Protein AF-A0A3M2BAL0-F1 (afdb_monomer)

Mean predicted aligned error: 15.0 Å

Secondary structure (DSSP, 8-state):
-PPPP-TTB-EEEEEETTS-EEEEEEEBTTTB-BTTSEE--EE--S------------SS--EEETTEEPPPPBPTTS-B----PPPSSS--TT--EEEE--PPPS----HHHHHHHHHHHHHHHHHHHHHHHHHHTTS-TTTHHHHHHHHHHHHHHHHHHHHHHHHHHHHHSS--S---------S-----EEGGGEEEEEEEETTEEEEEETTS-EEEEE-SSSSSGGG---EEEE-TTS-EEEE-GGGEEEEEE-PPPTT---SSPBPEEEEEETTS-EEEEEEEBTTTB-BTTSEEEEEETTEEEEEEGGGEEEEEE-STTEEEEEETTS-EEEEESSTTSSTT---EEEEETTTEEEEE-TTTEEEEEE---SS---GGG-----B-EEEEEETTS-EEEEEEEBTTTB-BTTSEEEEEETTEEEEEEGGGEEEEEE-SS-EEEEETTS-EEEEBSSTTTSTT---EEEE-TTS-EEEE-TTTEEEEEE--

Foldseek 3Di:
DPFDFCFFFWWWWFAFPVRDIFTFTKQWLLQDTGLLDWQWFAFDDDPDLDWDWAFDPDPDKFFDWPNDTDDWDDDPPRGTGDGDDDDPDDPSPDGDRPDTDDDDDPDDDDPVVLVVVLVVLVVVLVVLVVVLVVVVVPDDDPVNVVSVVVSVVSVVVNVVSVVVVVVVVVVPVPDDDDGDDPPPDDDDDGWIFRNLQFQKWFDDDQFKIWTQGLLRDITITGDPDLRGGQSTPWMWGQHQVGDIDTDGNNGGGMIGIDADPSPRGDNWDFWWWWFAWPVGDIATAGKRWLSNDTTQQQWQWFDDPNDIDTHRNVQWFKWFQPPQFWIWTAGPVRDTDIGGDDLRGHQVRNFMWGSGVLWRIKTAHPNGTGMIGTDDDPDDSDSVVHNSWDFWWFWFAWPVGDIATATKDWLVHRGTQRTFQWFDDPRMTGTTRNVQWFKWFADAFFIWTAGPVGDIDTGGDDCRTHQVRQAMWHQDPVRDIDGDGSVTTGMIGIDD

Solvent-accessible surface area (backbone atoms only — not comparable to full-atom values): 26926 Å² total; per-residue (Å²): 130,80,77,38,69,48,80,32,50,27,22,31,38,39,32,29,71,85,72,49,76,50,56,25,39,39,28,39,54,69,58,35,44,32,23,55,30,68,45,44,23,26,66,56,70,74,89,69,82,79,75,63,80,54,87,57,94,59,100,78,74,71,49,39,50,88,91,39,80,61,89,80,59,76,47,86,90,71,46,40,65,54,84,72,81,82,68,97,69,94,68,79,86,73,86,54,82,78,56,78,80,81,88,87,76,97,82,84,88,76,69,67,65,57,52,53,52,54,53,52,52,51,56,49,52,56,53,49,51,54,52,46,56,56,46,57,78,73,50,72,78,76,66,47,60,65,48,49,58,48,47,54,55,52,49,55,53,47,50,56,49,45,53,53,48,50,54,49,47,64,54,53,76,56,71,82,92,87,78,87,80,81,79,88,66,75,78,78,79,71,43,39,39,38,46,29,27,42,32,31,41,33,56,74,57,73,36,31,33,39,34,32,25,59,57,68,51,75,48,45,33,34,39,81,48,45,63,30,22,77,55,24,75,25,41,34,37,40,26,80,90,70,50,74,45,79,35,47,48,89,43,47,35,35,38,40,46,46,81,69,58,95,84,47,53,43,94,60,36,71,35,30,32,42,36,35,35,70,91,69,52,76,50,55,26,42,36,26,42,55,68,52,45,35,36,27,73,38,66,44,48,27,30,45,98,91,39,82,44,81,40,40,44,64,48,44,31,31,42,32,59,57,64,68,53,14,20,38,40,29,30,70,88,69,53,73,44,65,27,21,90,28,44,76,26,22,64,70,27,78,16,38,32,34,26,18,86,74,44,28,38,36,39,34,30,48,85,35,46,33,35,38,39,49,50,80,74,90,82,78,48,52,58,81,80,40,58,31,48,48,74,30,36,36,40,40,33,31,72,85,73,50,75,47,56,30,40,36,20,42,59,70,74,46,40,37,22,52,33,61,46,41,28,30,46,85,71,28,41,37,37,31,24,44,60,29,40,34,32,39,41,50,56,85,67,16,23,43,39,29,31,69,87,67,54,72,46,64,28,21,92,26,49,71,31,24,79,69,24,68,15,38,36,33,36,26,94,89,66,52,75,47,76,43,41,45,94,44,40,29,36,39,38,44,64,130

Radius of gyration: 26.1 Å; Cα contacts (8 Å, |Δi|>4): 1044; chains: 1; bounding box: 73×65×75 Å

Structure (mmCIF, N/CA/C/O backbone):
data_AF-A0A3M2BAL0-F1
#
_entry.id   AF-A0A3M2BAL0-F1
#
loop_
_atom_site.group_PDB
_atom_site.id
_atom_site.type_symbol
_atom_site.label_atom_id
_atom_site.label_alt_id
_atom_site.label_comp_id
_atom_site.label_asym_id
_atom_site.label_entity_id
_atom_site.label_seq_id
_atom_site.pdbx_PDB_ins_code
_atom_site.Cartn_x
_atom_site.Cartn_y
_atom_site.Cartn_z
_atom_site.occupancy
_atom_site.B_iso_or_equiv
_atom_site.auth_seq_id
_atom_site.auth_comp_id
_atom_site.auth_asym_id
_atom_site.auth_atom_id
_atom_site.pdbx_PDB_model_num
ATOM 1 N N . ALA A 1 1 ? 17.990 -16.359 -18.675 1.00 43.38 1 ALA A N 1
ATOM 2 C CA . ALA A 1 1 ? 17.945 -16.496 -17.206 1.00 43.38 1 ALA A CA 1
ATOM 3 C C . ALA A 1 1 ? 17.028 -17.671 -16.858 1.00 43.38 1 ALA A C 1
ATOM 5 O O . ALA A 1 1 ? 16.226 -18.022 -17.722 1.00 43.38 1 ALA A O 1
ATOM 6 N N . PRO A 1 2 ? 17.158 -18.324 -15.687 1.00 48.47 2 PRO A N 1
ATOM 7 C CA . PRO A 1 2 ? 16.102 -19.213 -15.194 1.00 48.47 2 PRO A CA 1
ATOM 8 C C . PRO A 1 2 ? 14.767 -18.452 -15.117 1.00 48.47 2 PRO A C 1
ATOM 10 O O . PRO A 1 2 ? 14.775 -17.230 -14.973 1.00 48.47 2 PRO A O 1
ATOM 13 N N . ALA A 1 3 ? 13.642 -19.159 -15.257 1.00 55.25 3 ALA A N 1
ATOM 14 C CA . ALA A 1 3 ? 12.324 -18.548 -15.091 1.00 55.25 3 ALA A CA 1
ATOM 15 C C . ALA A 1 3 ? 12.191 -17.983 -13.663 1.00 55.25 3 ALA A C 1
ATOM 17 O O . ALA A 1 3 ? 12.690 -18.624 -12.728 1.00 55.25 3 ALA A O 1
ATOM 18 N N . PRO A 1 4 ? 11.563 -16.809 -13.488 1.00 60.44 4 PRO A N 1
ATOM 19 C CA . PRO A 1 4 ? 11.407 -16.211 -12.171 1.00 60.44 4 PRO A CA 1
ATOM 20 C C . PRO A 1 4 ? 10.578 -17.117 -11.255 1.00 60.44 4 PRO A C 1
ATOM 22 O O . PRO A 1 4 ? 9.774 -17.930 -11.720 1.00 60.44 4 PRO A O 1
ATOM 25 N N . A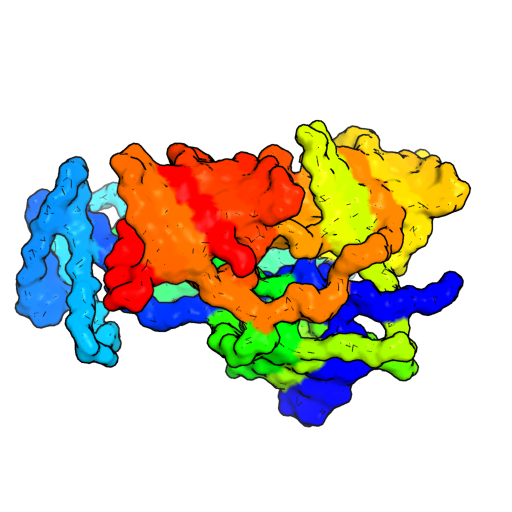RG A 1 5 ? 10.821 -17.025 -9.945 1.00 64.56 5 ARG A N 1
ATOM 26 C CA . ARG A 1 5 ? 10.009 -17.731 -8.948 1.00 64.56 5 ARG A CA 1
ATOM 27 C C . ARG A 1 5 ? 8.628 -17.086 -8.844 1.00 64.56 5 ARG A C 1
ATOM 29 O O . ARG A 1 5 ? 8.450 -15.934 -9.230 1.00 64.56 5 ARG A O 1
ATOM 36 N N . ALA A 1 6 ? 7.659 -17.858 -8.359 1.00 63.56 6 ALA A N 1
ATOM 37 C CA . ALA A 1 6 ? 6.303 -17.375 -8.110 1.00 63.56 6 ALA A CA 1
ATOM 38 C C . ALA A 1 6 ? 6.213 -16.467 -6.871 1.00 63.56 6 ALA A C 1
ATOM 40 O O . ALA A 1 6 ? 5.186 -15.822 -6.679 1.00 63.56 6 ALA A O 1
ATOM 41 N N . ASP A 1 7 ? 7.273 -16.431 -6.060 1.00 69.56 7 ASP A N 1
ATOM 42 C CA . ASP A 1 7 ? 7.364 -15.730 -4.784 1.00 69.56 7 ASP A CA 1
ATOM 43 C C . ASP A 1 7 ? 6.839 -14.293 -4.926 1.00 69.56 7 ASP A C 1
ATOM 45 O O . ASP A 1 7 ? 7.318 -13.497 -5.739 1.00 69.56 7 ASP A O 1
ATOM 49 N N . GLY A 1 8 ? 5.777 -14.002 -4.178 1.00 78.31 8 GLY A N 1
ATOM 50 C CA . GLY A 1 8 ? 5.138 -12.694 -4.156 1.00 78.31 8 GLY A CA 1
ATOM 51 C C . GLY A 1 8 ? 4.295 -12.291 -5.361 1.00 78.31 8 GLY A C 1
ATOM 52 O O . GLY A 1 8 ? 3.769 -11.183 -5.329 1.00 78.31 8 GLY A O 1
ATOM 53 N N . ARG A 1 9 ? 4.109 -13.128 -6.390 1.00 89.56 9 ARG A N 1
ATOM 54 C CA . ARG A 1 9 ? 3.162 -12.850 -7.486 1.00 89.56 9 ARG A CA 1
ATOM 55 C C . ARG A 1 9 ? 1.732 -13.215 -7.098 1.00 89.56 9 ARG A C 1
ATOM 57 O O . ARG A 1 9 ? 1.482 -14.286 -6.547 1.00 89.56 9 ARG A O 1
ATOM 64 N N . LEU A 1 10 ? 0.790 -12.360 -7.484 1.00 92.50 10 LEU A N 1
ATOM 65 C CA . LEU A 1 10 ? -0.638 -12.626 -7.376 1.00 92.50 10 LEU A CA 1
ATOM 66 C C . LEU A 1 10 ? -1.023 -13.795 -8.296 1.00 92.50 10 LEU A C 1
ATOM 68 O O . LEU A 1 10 ? -0.637 -13.826 -9.467 1.00 92.50 10 LEU A O 1
ATOM 72 N N . TYR A 1 11 ? -1.779 -14.758 -7.773 1.00 94.56 11 TYR A N 1
ATOM 73 C CA . TYR A 1 11 ? -2.245 -15.928 -8.516 1.00 94.56 11 TYR A CA 1
ATOM 74 C C . TYR A 1 11 ? -3.701 -16.218 -8.165 1.00 94.56 11 TYR A C 1
ATOM 76 O O . TYR A 1 11 ? -4.158 -15.983 -7.042 1.00 94.56 11 TYR A O 1
ATOM 84 N N . GLY A 1 12 ? -4.461 -16.699 -9.138 1.00 96.25 12 GLY A N 1
ATOM 85 C CA . GLY A 1 12 ? -5.870 -16.945 -8.914 1.00 96.25 12 GLY A CA 1
ATOM 86 C C . GLY A 1 12 ? -6.591 -17.559 -10.090 1.00 96.25 12 GLY A C 1
ATOM 87 O O . GLY A 1 12 ? -6.047 -17.761 -11.178 1.00 96.25 12 GLY A O 1
ATOM 88 N N . ARG A 1 13 ? -7.865 -17.830 -9.837 1.00 97.81 13 ARG A N 1
ATOM 89 C CA . ARG A 1 13 ? -8.826 -18.318 -10.810 1.00 97.81 13 ARG A CA 1
ATOM 90 C C . ARG A 1 13 ? -9.890 -17.260 -11.044 1.00 97.81 13 ARG A C 1
ATOM 92 O O . ARG A 1 13 ? -10.579 -16.844 -10.119 1.00 97.81 13 ARG A O 1
ATOM 99 N N . VAL A 1 14 ? -10.054 -16.865 -12.295 1.00 98.06 14 VAL A N 1
ATOM 100 C CA . VAL A 1 14 ? -11.044 -15.891 -12.745 1.00 98.06 14 VAL A CA 1
ATOM 101 C C . VAL A 1 14 ? -12.169 -16.623 -13.458 1.00 98.06 14 VAL A C 1
ATOM 103 O O . VAL A 1 14 ? -11.919 -17.404 -14.375 1.00 98.06 14 VAL A O 1
ATOM 106 N N . THR A 1 15 ? -13.405 -16.368 -13.045 1.00 97.69 15 THR A N 1
ATOM 107 C CA . THR A 1 15 ? -14.623 -16.822 -13.720 1.00 97.69 15 THR A CA 1
ATOM 108 C C . THR A 1 15 ? -15.316 -15.621 -14.346 1.00 97.69 15 THR A C 1
ATOM 110 O O . THR A 1 15 ? -15.503 -14.600 -13.684 1.00 97.69 15 THR A O 1
ATOM 113 N N . THR A 1 16 ? -15.683 -15.735 -15.622 1.00 96.25 16 THR A N 1
ATOM 114 C CA . THR A 1 16 ? -16.383 -14.673 -16.352 1.00 96.25 16 THR A CA 1
ATOM 115 C C . THR A 1 16 ? -17.897 -14.807 -16.243 1.00 96.25 16 THR A C 1
ATOM 117 O O . THR A 1 16 ? -18.407 -15.908 -16.024 1.00 96.25 16 THR A O 1
ATOM 120 N N . LEU A 1 17 ? -18.641 -13.735 -16.533 1.00 91.38 17 LEU A N 1
ATOM 121 C CA . LEU A 1 17 ? -20.113 -13.765 -16.619 1.00 91.38 17 LEU A CA 1
ATOM 122 C C . LEU A 1 17 ? -20.644 -14.790 -17.638 1.00 91.38 17 LEU A C 1
ATOM 124 O O . LEU A 1 17 ? -21.799 -15.213 -17.579 1.00 91.38 17 LEU A O 1
ATOM 128 N N . ARG A 1 18 ? -19.806 -15.210 -18.595 1.00 92.88 18 ARG A N 1
ATOM 129 C CA . ARG A 1 18 ? -20.129 -16.244 -19.593 1.00 92.88 18 ARG A CA 1
ATOM 130 C C . ARG A 1 18 ? -19.797 -17.664 -19.122 1.00 92.88 18 ARG A C 1
ATOM 132 O O . ARG A 1 18 ? -19.947 -18.603 -19.903 1.00 92.88 18 ARG A O 1
ATOM 139 N N . GLY A 1 19 ? -19.339 -17.828 -17.881 1.00 93.31 19 GLY A N 1
ATOM 140 C CA . GLY A 1 19 ? -18.954 -19.108 -17.288 1.00 93.31 19 GLY A CA 1
ATOM 141 C C . GLY A 1 19 ? -17.626 -19.665 -17.806 1.00 93.31 19 GLY A C 1
ATOM 142 O O . GLY A 1 19 ? -17.388 -20.866 -17.686 1.00 93.31 19 GLY A O 1
ATOM 143 N N . GLN A 1 20 ? -16.777 -18.834 -18.420 1.00 96.25 20 GLN A N 1
ATOM 144 C CA . GLN A 1 20 ? -15.414 -19.236 -18.780 1.00 96.25 20 GLN A CA 1
ATOM 145 C C . GLN A 1 20 ? -14.511 -19.093 -17.559 1.00 96.25 20 GLN A C 1
ATOM 147 O O . GLN A 1 20 ? -14.708 -18.188 -16.753 1.00 96.25 20 GLN A O 1
ATOM 152 N N . THR A 1 21 ? -13.507 -19.959 -17.446 1.00 96.88 21 THR A N 1
ATOM 153 C CA . THR A 1 21 ? -12.573 -19.950 -16.321 1.00 96.88 21 THR A CA 1
ATOM 154 C C . THR A 1 21 ? -11.141 -19.872 -16.824 1.00 96.88 21 THR A C 1
ATOM 156 O O . THR A 1 21 ? -10.759 -20.627 -17.720 1.00 96.88 21 THR A O 1
ATOM 159 N N . TYR A 1 22 ? -10.357 -18.989 -16.215 1.00 96.38 22 TYR A N 1
ATOM 160 C CA . TYR A 1 22 ? -8.928 -18.820 -16.462 1.00 96.38 22 TYR A CA 1
ATOM 161 C C . TYR A 1 22 ? -8.189 -18.919 -15.130 1.00 96.38 22 TYR A C 1
ATOM 163 O O . TYR A 1 22 ? -8.611 -18.309 -14.155 1.00 96.38 22 TYR A O 1
ATOM 171 N N . GLU A 1 23 ? -7.104 -19.682 -15.072 1.00 96.56 23 GLU A N 1
ATOM 172 C CA . GLU A 1 23 ? -6.297 -19.850 -13.860 1.00 96.56 23 GLU A CA 1
ATOM 173 C C . GLU A 1 23 ? -4.840 -19.530 -14.178 1.00 96.56 23 GLU A C 1
ATOM 175 O O . GLU A 1 23 ? -4.305 -19.996 -15.187 1.00 96.56 23 GLU A O 1
ATOM 180 N N . GLY A 1 24 ? -4.211 -18.696 -13.356 1.00 96.06 24 GLY A N 1
ATOM 181 C CA . GLY A 1 24 ? -2.874 -18.210 -13.652 1.00 96.06 24 GLY A CA 1
ATOM 182 C C . GLY A 1 24 ? -2.414 -17.069 -12.759 1.00 96.06 24 GLY A C 1
ATOM 183 O O . GLY A 1 24 ? -3.089 -16.676 -11.806 1.00 96.06 24 GLY A O 1
ATOM 184 N N . PHE A 1 25 ? -1.249 -16.522 -13.101 1.00 95.12 25 PHE A N 1
ATOM 185 C CA . PHE A 1 25 ? -0.756 -15.309 -12.463 1.00 95.12 25 PHE A CA 1
ATOM 186 C C . PHE A 1 25 ? -1.602 -14.119 -12.891 1.00 95.12 25 PHE A C 1
ATOM 188 O O . PHE A 1 25 ? -1.951 -13.986 -14.064 1.00 95.12 25 PHE A O 1
ATOM 195 N N . LEU A 1 26 ? -1.912 -13.253 -11.937 1.00 94.88 26 LEU A N 1
ATOM 196 C CA . LEU A 1 26 ? -2.773 -12.101 -12.141 1.00 94.88 26 LEU A CA 1
ATOM 197 C C . LEU A 1 26 ? -1.937 -10.819 -12.212 1.00 94.88 26 LEU A C 1
ATOM 199 O O . LEU A 1 26 ? -0.911 -10.689 -11.539 1.00 94.88 26 LEU A O 1
ATOM 203 N N . ARG A 1 27 ? -2.400 -9.880 -13.034 1.00 92.75 27 ARG A N 1
ATOM 204 C CA . ARG A 1 27 ? -2.002 -8.470 -13.030 1.00 92.75 27 ARG A CA 1
ATOM 205 C C . ARG A 1 27 ? -3.293 -7.655 -13.024 1.00 92.75 27 ARG A C 1
ATOM 207 O O . ARG A 1 27 ? -4.015 -7.656 -14.024 1.00 92.75 27 ARG A O 1
ATOM 214 N N . TRP A 1 28 ? -3.608 -7.070 -11.880 1.00 92.19 28 TRP A N 1
ATOM 215 C CA . TRP A 1 28 ? -4.766 -6.211 -11.666 1.00 92.19 28 TRP A CA 1
ATOM 216 C C . TRP A 1 28 ? -4.431 -4.778 -12.073 1.00 92.19 28 TRP A C 1
ATOM 218 O O . TRP A 1 28 ? -3.251 -4.437 -12.097 1.00 92.19 28 TRP A O 1
ATOM 228 N N . ASP A 1 29 ? -5.442 -4.044 -12.549 1.00 85.56 29 ASP A N 1
ATOM 229 C CA . ASP A 1 29 ? -5.402 -2.686 -13.124 1.00 85.56 29 ASP A CA 1
ATOM 230 C C . ASP A 1 29 ? -4.149 -2.334 -13.951 1.00 85.56 29 ASP A C 1
ATOM 232 O O . ASP A 1 29 ? -3.802 -1.181 -14.135 1.00 85.56 29 ASP A O 1
ATOM 236 N N . ARG A 1 30 ? -3.453 -3.325 -14.513 1.00 78.94 30 ARG A N 1
ATOM 237 C CA . ARG A 1 30 ? -2.072 -3.220 -15.018 1.00 78.94 30 ARG A CA 1
ATOM 238 C C . ARG A 1 30 ? -0.997 -2.879 -13.972 1.00 78.94 30 ARG A C 1
ATOM 240 O O . ARG A 1 30 ? 0.163 -3.068 -14.320 1.00 78.94 30 ARG A O 1
ATOM 247 N N . ASN A 1 31 ? -1.275 -2.442 -12.751 1.00 81.94 31 ASN A N 1
ATOM 248 C CA . ASN A 1 31 ? -0.217 -1.923 -11.869 1.00 81.94 31 ASN A CA 1
ATOM 249 C C . ASN A 1 31 ? -0.103 -2.677 -10.536 1.00 81.94 31 ASN A C 1
ATOM 251 O O . ASN A 1 31 ? 0.844 -2.451 -9.786 1.00 81.94 31 ASN A O 1
ATOM 255 N N . GLU A 1 32 ? -0.948 -3.683 -10.298 1.00 88.81 32 GLU A N 1
ATOM 256 C CA . GLU A 1 32 ? -0.850 -4.546 -9.124 1.00 88.81 32 GLU A CA 1
ATOM 257 C C . GLU A 1 32 ? -0.618 -5.994 -9.557 1.00 88.81 32 GLU A C 1
ATOM 259 O O . GLU A 1 32 ? -1.323 -6.574 -10.384 1.00 88.81 32 GLU A O 1
ATOM 264 N N . GLY A 1 33 ? 0.419 -6.612 -9.006 1.00 90.00 33 GLY A N 1
ATOM 265 C CA . GLY A 1 33 ? 0.835 -7.963 -9.380 1.00 90.00 33 GLY A CA 1
ATOM 266 C C . GLY A 1 33 ? 1.353 -8.786 -8.212 1.00 90.00 33 GLY A C 1
ATOM 267 O O . GLY A 1 33 ? 1.880 -9.877 -8.440 1.00 90.00 33 GLY A O 1
ATOM 268 N N . SER A 1 34 ? 1.233 -8.271 -6.986 1.00 90.06 34 SER A N 1
ATOM 269 C CA . SER A 1 34 ? 1.685 -8.901 -5.752 1.00 90.06 34 SER A CA 1
ATOM 270 C C . SER A 1 34 ? 0.585 -9.016 -4.700 1.00 90.06 34 SER A C 1
ATOM 272 O O . SER A 1 34 ? -0.357 -8.234 -4.668 1.00 90.06 34 SER A O 1
ATOM 274 N N . TRP A 1 35 ? 0.745 -9.971 -3.782 1.00 91.94 35 TRP A N 1
ATOM 275 C CA . TRP A 1 35 ? -0.083 -10.099 -2.579 1.00 91.94 35 TRP A CA 1
ATOM 276 C C . TRP A 1 35 ? -0.020 -8.871 -1.664 1.00 91.94 35 TRP A C 1
ATOM 278 O O . TRP A 1 35 ? -0.977 -8.602 -0.944 1.00 91.94 35 TRP A O 1
ATOM 288 N N . ALA A 1 36 ? 1.091 -8.135 -1.676 1.00 89.88 36 ALA A N 1
ATOM 289 C CA . ALA A 1 36 ? 1.255 -6.941 -0.851 1.00 89.88 36 ALA A CA 1
ATOM 290 C C . ALA A 1 36 ? 0.684 -5.669 -1.494 1.00 89.88 36 ALA A C 1
ATOM 292 O O . ALA A 1 36 ? 0.605 -4.648 -0.811 1.00 89.88 36 ALA A O 1
ATOM 293 N N . ASP A 1 37 ? 0.317 -5.725 -2.777 1.00 89.94 37 ASP A N 1
ATOM 294 C CA . ASP A 1 37 ? -0.259 -4.580 -3.475 1.00 89.94 37 ASP A CA 1
ATOM 295 C C . ASP A 1 37 ? -1.671 -4.298 -2.948 1.00 89.94 37 ASP A C 1
ATOM 297 O O . ASP A 1 37 ? -2.381 -5.199 -2.479 1.00 89.94 37 ASP A O 1
ATOM 301 N N . LEU A 1 38 ? -2.042 -3.022 -2.981 1.00 89.56 38 LEU A N 1
ATOM 302 C CA . LEU A 1 38 ? -3.310 -2.516 -2.480 1.00 89.56 38 LEU A CA 1
ATOM 303 C C . LEU A 1 38 ? -4.379 -2.651 -3.566 1.00 89.56 38 LEU A C 1
ATOM 305 O O . LEU A 1 38 ? -4.128 -2.313 -4.711 1.00 89.56 38 LEU A O 1
ATOM 309 N N . LEU A 1 39 ? -5.554 -3.150 -3.195 1.00 90.06 39 LEU A N 1
ATOM 310 C CA . LEU A 1 39 ? -6.779 -3.006 -3.967 1.00 90.06 39 LEU A CA 1
ATOM 311 C C . LEU A 1 39 ? -7.461 -1.713 -3.507 1.00 90.06 39 LEU A C 1
ATOM 313 O O . LEU A 1 39 ? -8.022 -1.667 -2.405 1.00 90.06 39 LEU A O 1
ATOM 317 N N . ASP A 1 40 ? -7.420 -0.684 -4.345 1.00 82.69 40 ASP A N 1
ATOM 318 C CA . ASP A 1 40 ? -7.952 0.644 -4.062 1.00 82.69 40 ASP A CA 1
ATOM 319 C C . ASP A 1 40 ? -9.467 0.701 -4.208 1.00 82.69 40 ASP A C 1
ATOM 321 O O . ASP A 1 40 ? -10.052 0.728 -5.296 1.00 82.69 40 ASP A O 1
ATOM 325 N N . ALA A 1 41 ? -10.144 0.790 -3.073 1.00 79.12 41 ALA A N 1
ATOM 326 C CA . ALA A 1 41 ? -11.588 0.846 -3.055 1.00 79.12 41 ALA A CA 1
ATOM 327 C C . ALA A 1 41 ? -12.104 1.628 -1.847 1.00 79.12 41 ALA A C 1
ATOM 329 O O . ALA A 1 41 ? -11.381 2.347 -1.158 1.00 79.12 41 ALA A O 1
ATOM 330 N N . THR A 1 42 ? -13.414 1.593 -1.637 1.00 80.38 42 THR A N 1
ATOM 331 C CA . THR A 1 42 ? -14.012 2.118 -0.416 1.00 80.38 42 THR A CA 1
ATOM 332 C C . THR A 1 42 ? -14.902 1.064 0.199 1.00 80.38 42 THR A C 1
ATOM 334 O O . THR A 1 42 ? -15.857 0.617 -0.440 1.00 80.38 42 THR A O 1
ATOM 337 N N . LYS A 1 43 ? -14.624 0.690 1.448 1.00 81.31 43 LYS A N 1
ATOM 338 C CA . LYS A 1 43 ? -15.499 -0.179 2.232 1.00 81.31 43 LYS A CA 1
ATOM 339 C C . LYS A 1 43 ? -16.894 0.440 2.283 1.00 81.31 43 LYS A C 1
ATOM 341 O O . LYS A 1 43 ? -17.085 1.574 2.729 1.00 81.31 43 LYS A O 1
ATOM 346 N N . ALA A 1 44 ? -17.892 -0.296 1.809 1.00 76.00 44 ALA A N 1
ATOM 347 C CA . ALA A 1 44 ? -19.279 0.090 1.977 1.00 76.00 44 ALA A CA 1
ATOM 348 C C . ALA A 1 44 ? -19.573 0.069 3.479 1.00 76.00 44 ALA A C 1
ATOM 350 O O . ALA A 1 44 ? -19.548 -0.988 4.108 1.00 76.00 44 ALA A O 1
ATOM 351 N N . GLY A 1 45 ? -19.810 1.240 4.073 1.00 59.12 45 GLY A N 1
ATOM 352 C CA . GLY A 1 45 ? -20.133 1.309 5.494 1.00 59.12 45 GLY A CA 1
ATOM 353 C C . GLY A 1 45 ? -21.345 0.433 5.825 1.00 59.12 45 GLY A C 1
ATOM 354 O O . GLY A 1 45 ? -22.301 0.363 5.044 1.00 59.12 45 GLY A O 1
ATOM 355 N N . GLU A 1 46 ? -21.350 -0.187 7.010 1.00 37.25 46 GLU A N 1
ATOM 356 C CA . GLU A 1 46 ? -22.605 -0.624 7.626 1.00 37.25 46 GLU A CA 1
ATOM 357 C C . GLU A 1 46 ? -23.575 0.556 7.568 1.00 37.25 46 GLU A C 1
ATOM 359 O O . GLU A 1 46 ? -23.160 1.684 7.835 1.00 37.25 46 GLU A O 1
ATOM 364 N N . ARG A 1 47 ? -24.834 0.339 7.157 1.00 30.89 47 ARG A N 1
ATOM 365 C CA . ARG A 1 47 ? -25.837 1.408 7.000 1.00 30.89 47 ARG A CA 1
ATOM 366 C C . ARG A 1 47 ? -25.825 2.331 8.223 1.00 30.89 47 ARG A C 1
ATOM 368 O O . ARG A 1 47 ? -26.440 2.030 9.243 1.00 30.89 47 ARG A O 1
ATOM 375 N N . ARG A 1 48 ? -25.125 3.460 8.098 1.00 34.22 48 ARG A N 1
ATOM 376 C CA . ARG A 1 48 ? -24.952 4.436 9.169 1.00 34.22 48 ARG A CA 1
ATOM 377 C C . ARG A 1 48 ? -26.317 5.066 9.443 1.00 34.22 48 ARG A C 1
ATOM 379 O O . ARG A 1 48 ? -27.027 5.452 8.511 1.00 34.22 48 ARG A O 1
ATOM 386 N N . ALA A 1 49 ? -26.693 5.189 10.715 1.00 28.36 49 ALA A N 1
ATOM 387 C CA . ALA A 1 49 ? -27.762 6.099 11.102 1.00 28.36 49 ALA A CA 1
ATOM 388 C C . ALA A 1 49 ? -27.345 7.507 10.649 1.00 28.36 49 ALA A C 1
ATOM 390 O O . ALA A 1 49 ? -26.325 8.026 11.095 1.00 28.36 49 ALA A O 1
ATOM 391 N N . ALA A 1 50 ? -28.085 8.093 9.709 1.00 28.00 50 ALA A N 1
ATOM 392 C CA . ALA A 1 50 ? -27.773 9.409 9.174 1.00 28.00 50 ALA A CA 1
ATOM 393 C C . ALA A 1 50 ? -27.904 10.465 10.283 1.00 28.00 50 ALA A C 1
ATOM 395 O O . ALA A 1 50 ? -29.015 10.818 10.680 1.00 28.00 50 ALA A O 1
ATOM 396 N N . SER A 1 51 ? -26.782 10.981 10.780 1.00 31.08 51 SER A N 1
ATOM 397 C CA . SER A 1 51 ? -26.768 12.229 11.535 1.00 31.08 51 SER A CA 1
ATOM 398 C C . SER A 1 51 ? -26.711 13.389 10.539 1.00 31.08 51 SER A C 1
ATOM 400 O O . SER A 1 51 ? -25.904 13.408 9.611 1.00 31.08 51 SER A O 1
ATOM 402 N N . VAL A 1 52 ? -27.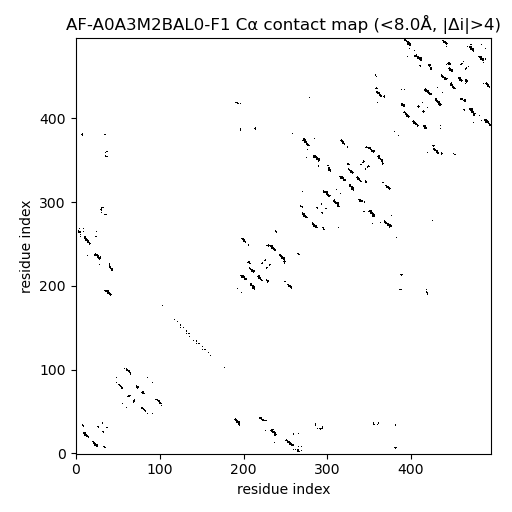627 14.348 10.687 1.00 31.92 52 VAL A N 1
ATOM 403 C CA . VAL A 1 52 ? -27.674 15.558 9.859 1.00 31.92 52 VAL A CA 1
ATOM 404 C C . VAL A 1 52 ? -27.332 16.743 10.748 1.00 31.92 52 VAL A C 1
ATOM 406 O O . VAL A 1 52 ? -28.157 17.183 11.546 1.00 31.92 52 VAL A O 1
ATOM 409 N N . SER A 1 53 ? -26.123 17.273 10.599 1.00 32.53 53 SER A N 1
ATOM 410 C CA . SER A 1 53 ? -25.692 18.501 11.266 1.00 32.53 53 SER A CA 1
ATOM 411 C C . SER A 1 53 ? -26.116 19.702 10.419 1.00 32.53 53 SER A C 1
ATOM 413 O O . SER A 1 53 ? -25.604 19.901 9.319 1.00 32.53 53 SER A O 1
ATOM 415 N N . VAL A 1 54 ? -27.067 20.506 10.902 1.00 35.22 54 VAL A N 1
ATOM 416 C CA . VAL A 1 54 ? -27.509 21.731 10.214 1.00 35.22 54 VAL A CA 1
ATOM 417 C C . VAL A 1 54 ? -26.964 22.950 10.946 1.00 35.22 54 VAL A C 1
ATOM 419 O O . VAL A 1 54 ? -27.310 23.181 12.101 1.00 35.22 54 VAL A O 1
ATOM 422 N N . ARG A 1 55 ? -26.164 23.772 10.258 1.00 34.84 55 ARG A N 1
ATOM 423 C CA . ARG A 1 55 ? -25.754 25.088 10.760 1.00 34.84 55 ARG A CA 1
ATOM 424 C C . ARG A 1 55 ? -26.902 26.076 10.569 1.00 34.84 55 ARG A C 1
ATOM 426 O O . ARG A 1 55 ? -27.269 26.386 9.438 1.00 34.84 55 ARG A O 1
ATOM 433 N N . ILE A 1 56 ? -27.460 26.586 11.665 1.00 36.59 56 ILE A N 1
ATOM 434 C CA . ILE A 1 56 ? -28.552 27.563 11.624 1.00 36.59 56 ILE A CA 1
ATOM 435 C C . ILE A 1 56 ? -28.038 28.925 12.092 1.00 36.59 56 ILE A C 1
ATOM 437 O O . ILE A 1 56 ? -27.775 29.121 13.273 1.00 36.59 56 ILE A O 1
ATOM 441 N N . VAL A 1 57 ? -27.931 29.883 11.169 1.00 33.47 57 VAL A N 1
ATOM 442 C CA . VAL A 1 57 ? -27.626 31.288 11.484 1.00 33.47 57 VAL A CA 1
ATOM 443 C C . VAL A 1 57 ? -28.944 32.066 11.500 1.00 33.47 57 VAL A C 1
ATOM 445 O O . VAL A 1 57 ? -29.316 32.717 10.530 1.00 33.47 57 VAL A O 1
ATOM 448 N N . SER A 1 58 ? -29.710 31.926 12.581 1.00 38.53 58 SER A N 1
ATOM 449 C CA . SER A 1 58 ? -30.920 32.715 12.839 1.00 38.53 58 SER A CA 1
ATOM 450 C C . SER A 1 58 ? -31.097 32.880 14.349 1.00 38.53 58 SER A C 1
ATOM 452 O O . SER A 1 58 ? -30.861 31.913 15.077 1.00 38.53 58 SER A O 1
ATOM 454 N N . PRO A 1 59 ? -31.502 34.065 14.840 1.00 35.47 59 PRO A N 1
ATOM 455 C CA . PRO A 1 59 ? -31.657 34.298 16.273 1.00 35.47 59 PRO A CA 1
ATOM 456 C C . PRO A 1 59 ? -32.747 33.424 16.922 1.00 35.47 59 PRO A C 1
ATOM 458 O O . PRO A 1 59 ? -32.588 33.076 18.087 1.00 35.47 59 PRO A O 1
ATOM 461 N N . ASP A 1 60 ? -33.772 32.992 16.171 1.00 39.31 60 ASP A N 1
ATOM 462 C CA . ASP A 1 60 ? -34.870 32.146 16.674 1.00 39.31 60 ASP A CA 1
ATOM 463 C C . ASP A 1 60 ? -35.376 31.146 15.612 1.00 39.31 60 ASP A C 1
ATOM 465 O O . ASP A 1 60 ? -36.323 31.439 14.876 1.00 39.31 60 ASP A O 1
ATOM 469 N N . PRO A 1 61 ? -34.766 29.953 15.479 1.00 42.50 61 PRO A N 1
ATOM 470 C CA . PRO A 1 61 ? -35.276 28.941 14.565 1.00 42.50 61 PRO A CA 1
ATOM 471 C C . PRO A 1 61 ? -36.360 28.067 15.211 1.00 42.50 61 PRO A C 1
ATOM 473 O O . PRO A 1 61 ? -36.138 27.435 16.243 1.00 42.50 61 PRO A O 1
ATOM 476 N N . GLU A 1 62 ? -37.518 27.957 14.557 1.00 38.91 62 GLU A N 1
ATOM 477 C CA . GLU A 1 62 ? -38.465 26.860 14.793 1.00 38.91 62 GLU A CA 1
ATOM 478 C C . GLU A 1 62 ? -38.059 25.664 13.915 1.00 38.91 62 GLU A C 1
ATOM 480 O O . GLU A 1 62 ? -38.089 25.759 12.686 1.00 38.91 62 GLU A O 1
ATOM 485 N N . VAL A 1 63 ? -37.699 24.530 14.530 1.00 45.84 63 VAL A N 1
ATOM 486 C CA . VAL A 1 63 ? -37.379 23.280 13.815 1.00 45.84 63 VAL A CA 1
ATOM 487 C C . VAL A 1 63 ? -38.400 22.203 14.170 1.00 45.84 63 VAL A C 1
ATOM 489 O O . VAL A 1 63 ? -38.604 21.877 15.345 1.00 45.84 63 VAL A O 1
ATOM 492 N N . ARG A 1 64 ? -39.060 21.650 13.144 1.00 40.22 64 ARG A N 1
ATOM 493 C CA . ARG A 1 64 ? -40.067 20.590 13.285 1.00 40.22 64 ARG A CA 1
ATOM 494 C C . ARG A 1 64 ? -39.618 19.318 12.582 1.00 40.22 64 ARG A C 1
ATOM 496 O O . ARG A 1 64 ? -39.213 19.348 11.423 1.00 40.22 64 ARG A O 1
ATOM 503 N N . VAL A 1 65 ? -39.747 18.193 13.278 1.00 44.47 65 VAL A N 1
ATOM 504 C CA . VAL A 1 65 ? -39.486 16.855 12.731 1.00 44.47 65 VAL A CA 1
ATOM 505 C C . VAL A 1 65 ? -40.723 15.997 12.981 1.00 44.47 65 VAL A C 1
ATOM 507 O O . VAL A 1 65 ? -41.150 15.849 14.128 1.00 44.47 65 VAL A O 1
ATOM 510 N N . ARG A 1 66 ?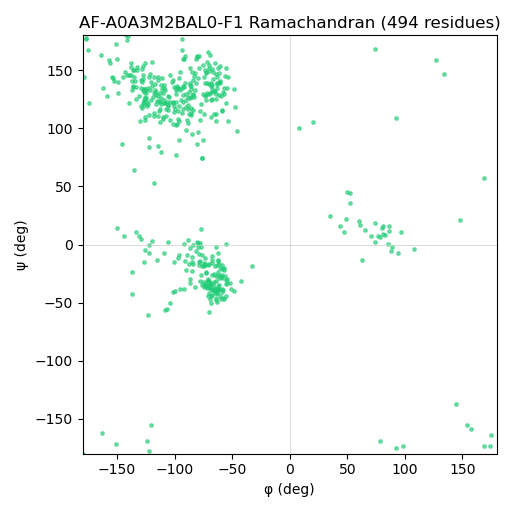 -41.342 15.476 11.909 1.00 38.03 66 ARG A N 1
ATOM 511 C CA . ARG A 1 66 ? -42.607 14.707 11.950 1.00 38.03 66 ARG A CA 1
ATOM 512 C C . ARG A 1 66 ? -43.721 15.409 12.748 1.00 38.03 66 ARG A C 1
ATOM 514 O O . ARG A 1 66 ? -44.368 14.809 13.606 1.00 38.03 66 ARG A O 1
ATOM 521 N N . GLY A 1 67 ? -43.901 16.712 12.524 1.00 35.50 67 GLY A N 1
ATOM 522 C CA . GLY A 1 67 ? -44.924 17.518 13.205 1.00 35.50 67 GLY A CA 1
ATOM 523 C C . GLY A 1 67 ? -44.690 17.811 14.699 1.00 35.50 67 GLY A C 1
ATOM 524 O O . GLY A 1 67 ? -45.577 18.379 15.335 1.00 35.50 67 GLY A O 1
ATOM 525 N N . ARG A 1 68 ? -43.527 17.467 15.277 1.00 36.06 68 ARG A N 1
ATOM 526 C CA . ARG A 1 68 ? -43.158 17.789 16.670 1.00 36.06 68 ARG A CA 1
ATOM 527 C C . ARG A 1 68 ? -42.063 18.857 16.717 1.00 36.06 68 ARG A C 1
ATOM 529 O O . ARG A 1 68 ? -41.105 18.792 15.950 1.00 36.06 68 ARG A O 1
ATOM 536 N N . THR A 1 69 ? -42.203 19.828 17.619 1.00 37.56 69 THR A N 1
ATOM 537 C CA . THR A 1 69 ? -41.180 20.853 17.885 1.00 37.56 69 THR A CA 1
ATOM 538 C C . THR A 1 69 ? -40.016 20.221 18.645 1.00 37.56 69 THR A C 1
ATOM 540 O O . THR A 1 69 ? -40.231 19.625 19.701 1.00 37.56 69 THR A O 1
ATOM 543 N N . VAL A 1 70 ? -38.797 20.335 18.117 1.00 43.09 70 VAL A N 1
ATOM 544 C CA . VAL A 1 70 ? -37.584 19.806 18.761 1.00 43.09 70 VAL A CA 1
ATOM 545 C C . VAL A 1 70 ? -36.894 20.930 19.534 1.00 43.09 70 VAL A C 1
ATOM 547 O O . VAL A 1 70 ? -36.768 22.046 19.032 1.00 43.09 70 VAL A O 1
ATOM 550 N N . VAL A 1 71 ? -36.469 20.652 20.771 1.00 39.25 71 VAL A N 1
ATOM 551 C CA . VAL A 1 71 ? -35.743 21.622 21.604 1.00 39.25 71 VAL A CA 1
ATOM 552 C C . VAL A 1 71 ? -34.296 21.700 21.126 1.00 39.25 71 VAL A C 1
ATOM 554 O O . VAL A 1 71 ? -33.580 20.703 21.128 1.00 39.25 71 VAL A O 1
ATOM 557 N N . VAL A 1 72 ? -33.876 22.894 20.717 1.00 44.56 72 VAL A N 1
ATOM 558 C CA . VAL A 1 72 ? -32.515 23.185 20.263 1.00 44.56 72 VAL A CA 1
ATOM 559 C C . VAL A 1 72 ? -31.668 23.582 21.475 1.00 44.56 72 VAL A C 1
ATOM 561 O O . VAL A 1 72 ? -31.944 24.605 22.102 1.00 44.56 72 VAL A O 1
ATOM 564 N N . THR A 1 73 ? -30.633 22.812 21.804 1.00 40.47 73 THR A N 1
ATOM 565 C CA . THR A 1 73 ? -29.654 23.177 22.842 1.00 40.47 73 THR A CA 1
ATOM 566 C C . THR A 1 73 ? -28.472 23.912 22.211 1.00 40.47 73 THR A C 1
ATOM 568 O O . THR A 1 73 ? -27.928 23.460 21.207 1.00 40.47 73 THR A O 1
ATOM 571 N N . GLY A 1 74 ? -28.116 25.079 22.754 1.00 37.59 74 GLY A N 1
ATOM 572 C CA . GLY A 1 74 ? -27.050 25.928 22.211 1.00 37.59 74 GLY A CA 1
ATOM 573 C C . GLY A 1 74 ? -25.650 25.506 22.660 1.00 37.59 74 GLY A C 1
ATOM 574 O O . GLY A 1 74 ? -25.484 25.077 23.800 1.00 37.59 74 GLY A O 1
ATOM 575 N N . GLY A 1 75 ? -24.670 25.657 21.765 1.00 39.28 75 GLY A N 1
ATOM 576 C CA . GLY A 1 75 ? -23.243 25.691 22.082 1.00 39.28 75 GLY A CA 1
ATOM 577 C C . GLY A 1 75 ? -22.754 27.129 22.290 1.00 39.28 75 GLY A C 1
ATOM 578 O O . GLY A 1 75 ? -23.408 28.093 21.870 1.00 39.28 75 GLY A O 1
ATOM 579 N N . GLU A 1 76 ? -21.622 27.276 22.977 1.00 38.06 76 GLU A N 1
ATOM 580 C CA . GLU A 1 76 ? -20.901 28.551 23.065 1.00 38.06 76 GLU A CA 1
ATOM 581 C C . GLU A 1 76 ? -20.475 28.967 21.638 1.00 38.06 76 GLU A C 1
ATOM 583 O O . GLU A 1 76 ? -20.148 28.112 20.826 1.00 38.06 76 GLU A O 1
ATOM 588 N N . ASP A 1 77 ? -20.582 30.259 21.308 1.00 35.25 77 ASP A N 1
ATOM 589 C CA . ASP A 1 77 ? -20.347 30.875 19.978 1.00 35.25 77 ASP A CA 1
ATOM 590 C C . ASP A 1 77 ? -21.519 30.915 18.973 1.00 35.25 77 ASP A C 1
ATOM 592 O O . ASP A 1 77 ? -21.354 31.306 17.816 1.00 35.25 77 ASP A O 1
ATOM 596 N N . GLY A 1 78 ? -22.750 30.619 19.407 1.00 36.59 78 GLY A N 1
ATOM 597 C CA . GLY A 1 78 ? -23.939 30.745 18.544 1.00 36.59 78 GLY A CA 1
ATOM 598 C C . GLY A 1 78 ? -24.092 29.606 17.531 1.00 36.59 78 GLY A C 1
ATOM 599 O O . GLY A 1 78 ? -24.992 29.636 16.690 1.00 36.59 78 GLY A O 1
ATOM 600 N N . GLU A 1 79 ? -23.252 28.581 17.647 1.00 37.62 79 GLU A N 1
ATOM 601 C CA . GLU A 1 79 ? -23.405 27.294 16.991 1.00 37.62 79 GLU A CA 1
ATOM 602 C C . GLU A 1 79 ? -24.505 26.487 17.696 1.00 37.62 79 GLU A C 1
ATOM 604 O O . GLU A 1 79 ? -24.556 26.376 18.925 1.00 37.62 79 GLU A O 1
ATOM 609 N N . ARG A 1 80 ? -25.454 25.954 16.923 1.00 40.50 80 ARG A N 1
ATOM 610 C CA . ARG A 1 80 ? -26.509 25.085 17.451 1.00 40.50 80 ARG A CA 1
ATOM 611 C C . ARG A 1 80 ? -26.546 23.803 16.634 1.00 40.50 80 ARG A C 1
ATOM 613 O O . ARG A 1 80 ? -26.842 23.846 15.443 1.00 40.50 80 ARG A O 1
ATOM 620 N N . THR A 1 81 ? -26.275 22.682 17.291 1.00 38.44 81 THR A N 1
ATOM 621 C CA . THR A 1 81 ? -26.288 21.343 16.692 1.00 38.44 81 THR A CA 1
ATOM 622 C C . THR A 1 81 ? -27.607 20.657 17.020 1.00 38.44 81 THR A C 1
ATOM 624 O O . THR A 1 81 ? -28.054 20.672 18.167 1.00 38.44 81 THR A O 1
ATOM 627 N N . ILE A 1 82 ? -28.248 20.053 16.018 1.00 39.03 82 ILE A N 1
ATOM 628 C CA . ILE A 1 82 ? -29.463 19.254 16.209 1.00 39.03 82 ILE A CA 1
ATOM 629 C C . ILE A 1 82 ? -29.093 17.789 16.020 1.00 39.03 82 ILE A C 1
ATOM 631 O O . ILE A 1 82 ? -28.819 17.356 14.905 1.00 39.03 82 ILE A O 1
ATOM 635 N N . THR A 1 83 ? -29.118 17.024 17.106 1.00 37.47 83 THR A N 1
ATOM 636 C CA . THR A 1 83 ? -28.903 15.575 17.063 1.00 37.47 83 THR A CA 1
ATOM 637 C C . THR A 1 83 ? -30.254 14.872 17.047 1.00 37.47 83 THR A C 1
ATOM 639 O O . THR A 1 83 ? -31.016 14.953 18.010 1.00 37.47 83 THR A O 1
ATOM 642 N N . LEU A 1 84 ? -30.568 14.173 15.956 1.00 35.19 84 LEU A N 1
ATOM 643 C CA . LEU A 1 84 ? -31.729 13.286 15.887 1.00 35.19 84 LEU A CA 1
ATOM 644 C C . LEU A 1 84 ? -31.262 11.857 16.166 1.00 35.19 84 LEU A C 1
ATOM 646 O O . LEU A 1 84 ? -30.593 11.251 15.335 1.00 35.19 84 LEU A O 1
ATOM 650 N N . VAL A 1 85 ? -31.609 11.327 17.339 1.00 34.75 85 VAL A N 1
ATOM 651 C CA . VAL A 1 85 ? -31.342 9.929 17.703 1.00 34.75 85 VAL A CA 1
ATOM 652 C C . VAL A 1 85 ? -32.566 9.095 17.323 1.00 34.75 85 VAL A C 1
ATOM 654 O O . VAL A 1 85 ? -33.661 9.326 17.838 1.00 34.75 85 VAL A O 1
ATOM 657 N N . GLY A 1 86 ? -32.404 8.156 16.388 1.00 31.41 86 GLY A N 1
ATOM 658 C CA . GLY A 1 86 ? -33.424 7.150 16.084 1.00 31.41 86 GLY A CA 1
ATOM 659 C C . GLY A 1 86 ? -33.489 6.113 17.206 1.00 31.41 86 GLY A C 1
ATOM 660 O O . GLY A 1 86 ? -32.452 5.604 17.618 1.00 31.41 86 GLY A O 1
ATOM 661 N N . GLY A 1 87 ? -34.688 5.842 17.730 1.00 27.00 87 GLY A N 1
ATOM 662 C CA . GLY A 1 87 ? -34.904 4.823 18.764 1.00 27.00 87 GLY A CA 1
ATOM 663 C C . GLY A 1 87 ? -34.713 3.392 18.247 1.00 27.00 87 GLY A C 1
ATOM 664 O O . GLY A 1 87 ? -34.754 3.163 17.042 1.00 27.00 87 GLY A O 1
ATOM 665 N N . GLU A 1 88 ? -34.545 2.459 19.189 1.00 35.59 88 GLU A N 1
ATOM 666 C CA . GLU A 1 88 ? -34.091 1.056 19.061 1.00 35.59 88 GLU A CA 1
ATOM 667 C C . GLU A 1 88 ? -34.868 0.130 18.097 1.00 35.59 88 GLU A C 1
ATOM 669 O O . GLU A 1 88 ? -34.468 -1.013 17.903 1.00 35.59 88 GLU A O 1
ATOM 674 N N . ASP A 1 89 ? -35.906 0.606 17.412 1.00 31.92 89 ASP A N 1
ATOM 675 C CA . ASP A 1 89 ? -36.716 -0.199 16.496 1.00 31.92 89 ASP A CA 1
ATOM 676 C C . ASP A 1 89 ? -36.513 0.248 15.041 1.00 31.92 89 ASP A C 1
ATOM 678 O O . ASP A 1 89 ? -37.315 0.999 14.494 1.00 31.92 89 ASP A O 1
ATOM 682 N N . GLY A 1 90 ? -35.413 -0.198 14.427 1.00 35.69 90 GLY A N 1
ATOM 683 C CA . GLY A 1 90 ? -35.320 -0.649 13.026 1.00 35.69 90 GLY A CA 1
ATOM 684 C C . GLY A 1 90 ? -35.920 0.155 11.855 1.00 35.69 90 GLY A C 1
ATOM 685 O O . GLY A 1 90 ? -35.946 -0.391 10.756 1.00 35.69 90 GLY A O 1
ATOM 686 N N . ASP A 1 91 ? -36.373 1.401 12.013 1.00 31.97 91 ASP A N 1
ATOM 687 C CA . ASP A 1 91 ? -37.098 2.133 10.964 1.00 31.97 91 ASP A CA 1
ATOM 688 C C . ASP A 1 91 ? -36.597 3.586 10.820 1.00 31.97 91 ASP A C 1
ATOM 690 O O . ASP A 1 91 ? -37.294 4.577 11.054 1.00 31.97 91 ASP A O 1
ATOM 694 N N . ALA A 1 92 ? -35.330 3.722 10.412 1.00 34.81 92 ALA A N 1
ATOM 695 C CA . ALA A 1 92 ? -34.742 4.993 9.968 1.00 34.81 92 ALA A CA 1
ATOM 696 C C . ALA A 1 92 ? -35.148 5.371 8.523 1.00 34.81 92 ALA A C 1
ATOM 698 O O . ALA A 1 92 ? -34.753 6.422 8.011 1.00 34.81 92 ALA A O 1
ATOM 699 N N . ALA A 1 93 ? -35.974 4.553 7.862 1.00 32.00 93 ALA A N 1
ATOM 700 C CA . ALA A 1 93 ? -36.564 4.856 6.565 1.00 32.00 93 ALA A CA 1
ATOM 701 C C . ALA A 1 93 ? -37.714 5.869 6.724 1.00 32.00 93 ALA A C 1
ATOM 703 O O . ALA A 1 93 ? -38.893 5.538 6.652 1.00 32.00 93 ALA A O 1
ATOM 704 N N . GLY A 1 94 ? -37.381 7.139 6.966 1.00 32.06 94 GLY A N 1
ATOM 705 C CA . GLY A 1 94 ? -38.376 8.216 6.907 1.00 32.06 94 GLY A CA 1
ATOM 706 C C . GLY A 1 94 ? -38.176 9.390 7.856 1.00 32.06 94 GLY A C 1
ATOM 707 O O . GLY A 1 94 ? -39.151 10.086 8.151 1.00 32.06 94 GLY A O 1
ATOM 708 N N . LEU A 1 95 ? -36.967 9.624 8.366 1.00 34.41 95 LEU A N 1
ATOM 709 C CA . LEU A 1 95 ? -36.629 10.911 8.971 1.00 34.41 95 LEU A CA 1
ATOM 710 C C . LEU A 1 95 ? -36.307 11.903 7.846 1.00 34.41 95 LEU A C 1
ATOM 712 O O . LEU A 1 95 ? -35.208 11.924 7.304 1.00 34.41 95 LEU A O 1
ATOM 716 N N . ARG A 1 96 ? -37.301 12.711 7.468 1.00 35.34 96 ARG A N 1
ATOM 717 C CA . ARG A 1 96 ? -37.114 13.920 6.658 1.00 35.34 96 ARG A CA 1
ATOM 718 C C . ARG A 1 96 ? -37.330 15.134 7.552 1.00 35.34 96 ARG A C 1
ATOM 720 O O . ARG A 1 96 ? -38.319 15.196 8.280 1.00 35.34 96 ARG A O 1
ATOM 727 N N . VAL A 1 97 ? -36.419 16.101 7.482 1.00 36.62 97 VAL A N 1
ATOM 728 C CA . VAL A 1 97 ? -36.695 17.462 7.950 1.00 36.62 97 VAL A CA 1
ATOM 729 C C . VAL A 1 97 ? -37.733 18.033 6.986 1.00 36.62 97 VAL A C 1
ATOM 731 O O . VAL A 1 97 ? -37.446 18.208 5.805 1.00 36.62 97 VAL A O 1
ATOM 734 N N . GLU A 1 98 ? -38.967 18.210 7.455 1.00 30.45 98 GLU A N 1
ATOM 735 C CA . GLU A 1 98 ? -40.088 18.587 6.584 1.00 30.45 98 GLU A CA 1
ATOM 736 C C . GLU A 1 98 ? -40.065 20.079 6.229 1.00 30.45 98 GLU A C 1
ATOM 738 O O . GLU A 1 98 ? -40.474 20.442 5.129 1.00 30.45 98 GLU A O 1
ATOM 743 N N . GLU A 1 99 ? -39.571 20.948 7.122 1.00 31.83 99 GLU A N 1
ATOM 744 C CA . GLU A 1 99 ? -39.554 22.397 6.891 1.00 31.83 99 GLU A CA 1
ATOM 745 C C . GLU A 1 99 ? -38.569 23.127 7.832 1.00 31.83 99 GLU A C 1
ATOM 747 O O . GLU A 1 99 ? -38.566 22.891 9.041 1.00 31.83 99 GLU A O 1
ATOM 752 N N . VAL A 1 100 ? -37.768 24.053 7.288 1.00 34.28 100 VAL A N 1
ATOM 753 C CA . VAL A 1 100 ? -36.979 25.052 8.039 1.00 34.28 100 VAL A CA 1
ATOM 754 C C . VAL A 1 100 ? -37.286 26.418 7.422 1.00 34.28 100 VAL A C 1
ATOM 756 O O . VAL A 1 100 ? -37.057 26.613 6.230 1.00 34.28 100 VAL A O 1
ATOM 759 N N . ARG A 1 101 ? -37.838 27.363 8.196 1.00 27.64 101 ARG A N 1
ATOM 760 C CA . ARG A 1 101 ? -38.191 28.708 7.698 1.00 27.64 101 ARG A CA 1
ATOM 761 C C . ARG A 1 101 ? -37.144 29.738 8.110 1.00 27.64 101 ARG A C 1
ATOM 763 O O . ARG A 1 101 ? -36.938 29.956 9.299 1.00 27.64 101 ARG A O 1
ATOM 770 N N . VAL A 1 102 ? -36.540 30.410 7.130 1.00 29.95 102 VAL A N 1
ATOM 771 C CA . VAL A 1 102 ? -35.636 31.556 7.336 1.00 29.95 102 VAL A CA 1
ATOM 772 C C . VAL A 1 102 ? -35.975 32.646 6.311 1.00 29.95 102 VAL A C 1
ATOM 774 O O . VAL A 1 102 ? -36.208 32.342 5.142 1.00 29.95 102 VAL A O 1
ATOM 777 N N . HIS A 1 103 ? -36.043 33.912 6.737 1.00 25.89 103 HIS A N 1
ATOM 778 C CA . HIS A 1 103 ? -36.301 35.056 5.851 1.00 25.89 103 HIS A CA 1
ATOM 779 C C . HIS A 1 103 ? -34.981 35.579 5.238 1.00 25.89 103 HIS A C 1
ATOM 781 O O . HIS A 1 103 ? -34.059 35.859 6.002 1.00 25.89 103 HIS A O 1
ATOM 787 N N . PRO A 1 104 ? -34.860 35.712 3.900 1.00 25.80 104 PRO A N 1
ATOM 788 C CA . PRO A 1 104 ? -33.579 36.001 3.241 1.00 25.80 104 PRO A CA 1
ATOM 789 C C . PRO A 1 104 ? -33.215 37.497 3.133 1.00 25.80 104 PRO A C 1
ATOM 791 O O . PRO A 1 104 ? -34.090 38.352 2.994 1.00 25.80 104 PRO A O 1
ATOM 794 N N . ASP A 1 105 ? -31.902 37.770 3.107 1.00 27.38 105 ASP A N 1
ATOM 795 C CA . ASP A 1 105 ? -31.236 39.030 2.712 1.00 27.38 105 ASP A CA 1
ATOM 796 C C . ASP A 1 105 ? -30.781 38.924 1.226 1.00 27.38 105 ASP A C 1
ATOM 798 O O . ASP A 1 105 ? -30.252 37.873 0.850 1.00 27.38 105 ASP A O 1
ATOM 802 N N . PRO A 1 106 ? -30.988 39.921 0.333 1.00 29.59 106 PRO A N 1
ATOM 803 C CA . PRO A 1 106 ? -30.896 39.737 -1.125 1.00 29.59 106 PRO A CA 1
ATOM 804 C C . PRO A 1 106 ? -29.489 39.662 -1.746 1.00 29.59 106 PRO A C 1
ATOM 806 O O . PRO A 1 106 ? -29.373 39.772 -2.967 1.00 29.59 106 PRO A O 1
ATOM 809 N N . ALA A 1 107 ? -28.413 39.496 -0.980 1.00 37.00 107 ALA A N 1
ATOM 810 C CA . ALA A 1 107 ? -27.053 39.561 -1.517 1.00 37.00 107 ALA A CA 1
ATOM 811 C C . ALA A 1 107 ? -26.253 38.278 -1.252 1.00 37.00 107 ALA A C 1
ATOM 813 O O . ALA A 1 107 ? -25.492 38.242 -0.296 1.00 37.00 107 ALA A O 1
ATOM 814 N N . LEU A 1 108 ? -26.393 37.249 -2.105 1.00 34.94 108 LEU A N 1
ATOM 815 C CA . LEU A 1 108 ? -25.389 36.186 -2.338 1.00 34.94 108 LEU A CA 1
ATOM 816 C C . LEU A 1 108 ? -25.834 35.251 -3.486 1.00 34.94 108 LEU A C 1
ATOM 818 O O . LEU A 1 108 ? -26.892 34.632 -3.425 1.00 34.94 108 LEU A O 1
ATOM 822 N N . VAL A 1 109 ? -25.012 35.127 -4.536 1.00 42.22 109 VAL A N 1
ATOM 823 C CA . VAL A 1 109 ? -25.234 34.253 -5.710 1.00 42.22 109 VAL A CA 1
ATOM 824 C C . VAL A 1 109 ? -24.039 33.300 -5.875 1.00 42.22 109 VAL A C 1
ATOM 826 O O . VAL A 1 109 ? -22.941 33.802 -6.112 1.00 42.22 109 VAL A O 1
ATOM 829 N N . PRO A 1 110 ? -24.218 31.957 -5.814 1.00 48.31 110 PRO A N 1
ATOM 830 C CA . PRO A 1 110 ? -23.151 31.010 -6.193 1.00 48.31 110 PRO A CA 1
ATOM 831 C C . PRO A 1 110 ? -23.465 29.996 -7.324 1.00 48.31 110 PRO A C 1
ATOM 833 O O . PRO A 1 110 ? -22.548 29.316 -7.773 1.00 48.31 110 PRO A O 1
ATOM 836 N N . ALA A 1 111 ? -24.694 29.864 -7.840 1.00 44.62 111 ALA A N 1
ATOM 837 C CA . ALA A 1 111 ? -25.021 28.784 -8.799 1.00 44.62 111 ALA A CA 1
ATOM 838 C C . ALA A 1 111 ? -24.731 29.117 -10.283 1.00 44.62 111 ALA A C 1
ATOM 840 O O . ALA A 1 111 ? -24.410 28.236 -11.081 1.00 44.62 111 ALA A O 1
ATOM 841 N N . GLU A 1 112 ? -24.821 30.390 -10.673 1.00 41.38 112 GLU A N 1
ATOM 842 C CA . GLU A 1 112 ? -24.736 30.795 -12.085 1.00 41.38 112 GLU A CA 1
ATOM 843 C C . GLU A 1 112 ? -23.295 30.760 -12.634 1.00 41.38 112 GLU A C 1
ATOM 845 O O . GLU A 1 112 ? -23.069 30.398 -13.788 1.00 41.38 112 GLU A O 1
ATOM 850 N N . GLN A 1 113 ? -22.297 31.040 -11.789 1.00 45.53 113 GLN A N 1
ATOM 851 C CA . GLN A 1 113 ? -20.885 31.053 -12.196 1.00 45.53 113 GLN A CA 1
ATOM 852 C C . GLN A 1 113 ? -20.320 29.653 -12.474 1.00 45.53 113 GLN A C 1
ATOM 854 O O . GLN A 1 113 ? -19.458 29.496 -13.339 1.00 45.53 113 GLN A O 1
ATOM 859 N N . VAL A 1 114 ? -20.810 28.627 -11.771 1.00 43.16 114 VAL A N 1
ATOM 860 C CA . VAL A 1 114 ? -20.399 27.231 -11.996 1.00 43.16 114 VAL A CA 1
ATOM 861 C C . VAL A 1 114 ? -20.942 26.730 -13.334 1.00 43.16 114 VAL A C 1
ATOM 863 O O . VAL A 1 114 ? -20.200 26.128 -14.112 1.00 43.16 114 VAL A O 1
ATOM 866 N N . ARG A 1 115 ? -22.201 27.064 -13.657 1.00 44.81 115 ARG A N 1
ATOM 867 C CA . ARG A 1 115 ? -22.805 26.740 -14.956 1.00 44.81 115 ARG A CA 1
ATOM 868 C C . ARG A 1 115 ? -22.041 27.392 -16.110 1.00 44.81 115 ARG A C 1
ATOM 870 O O . ARG A 1 115 ? -21.717 26.717 -17.082 1.00 44.81 115 ARG A O 1
ATOM 877 N N . LEU A 1 116 ? -21.676 28.668 -15.957 1.00 46.28 116 LEU A N 1
ATOM 878 C CA . LEU A 1 116 ? -20.931 29.413 -16.974 1.00 46.28 116 LEU A CA 1
ATOM 879 C C . LEU A 1 116 ? -19.544 28.799 -17.250 1.00 46.28 116 LEU A C 1
ATOM 881 O O . LEU A 1 116 ? -19.122 28.714 -18.401 1.00 46.28 116 LEU A O 1
ATOM 885 N N . ARG A 1 117 ? -18.848 28.312 -16.212 1.00 45.88 117 ARG A N 1
ATOM 886 C CA . ARG A 1 117 ? -17.548 27.631 -16.364 1.00 45.88 117 ARG A CA 1
ATOM 887 C C . ARG A 1 117 ? -17.665 26.268 -17.048 1.00 45.88 117 ARG A C 1
ATOM 889 O O . ARG A 1 117 ? -16.807 25.926 -17.858 1.00 45.88 117 ARG A O 1
ATOM 896 N N . ALA A 1 118 ? -18.723 25.509 -16.764 1.00 44.91 118 ALA A N 1
ATOM 897 C CA . ALA A 1 118 ? -18.974 24.229 -17.426 1.00 44.91 118 ALA A CA 1
ATOM 898 C C . ALA A 1 118 ? -19.301 24.408 -18.922 1.00 44.91 118 ALA A C 1
ATOM 900 O O . ALA A 1 118 ? -18.816 23.645 -19.758 1.00 44.91 118 ALA A O 1
ATOM 901 N N . GLU A 1 119 ? -20.073 25.440 -19.274 1.00 49.44 119 GLU A N 1
ATOM 902 C CA . GLU A 1 119 ? -20.374 25.791 -20.670 1.00 49.44 119 GLU A CA 1
ATOM 903 C C . GLU A 1 119 ? -19.111 26.237 -21.430 1.00 49.44 119 GLU A C 1
ATOM 905 O O . GLU A 1 119 ? -18.873 25.786 -22.551 1.00 49.44 119 GLU A O 1
ATOM 910 N N . GLN A 1 120 ? -18.242 27.036 -20.799 1.00 51.88 120 GLN A N 1
ATOM 911 C CA . GLN A 1 120 ? -16.954 27.446 -21.376 1.00 51.88 120 GLN A CA 1
ATOM 912 C C . GLN A 1 120 ? -16.002 26.263 -21.613 1.00 51.88 120 GLN A C 1
ATOM 914 O O . GLN A 1 120 ? -15.332 26.215 -22.644 1.00 51.88 120 GLN A O 1
ATOM 919 N N . ALA A 1 121 ? -15.962 25.290 -20.697 1.00 46.25 121 ALA A N 1
ATOM 920 C CA . ALA A 1 121 ? -15.135 24.093 -20.844 1.00 46.25 121 ALA A CA 1
ATOM 921 C C . ALA A 1 121 ? -15.601 23.196 -22.005 1.00 46.25 121 ALA A C 1
ATOM 923 O O . ALA A 1 121 ? -14.771 22.694 -22.762 1.00 46.25 121 ALA A O 1
ATOM 924 N N . ARG A 1 122 ? -16.920 23.044 -22.198 1.00 50.00 122 ARG A N 1
ATOM 925 C CA . ARG A 1 122 ? -17.484 22.295 -23.337 1.00 50.00 122 ARG A CA 1
ATOM 926 C C . ARG A 1 122 ? -17.156 22.950 -24.674 1.00 50.00 122 ARG A C 1
ATOM 928 O O . ARG A 1 122 ? -16.687 22.270 -25.580 1.00 50.00 122 ARG A O 1
ATOM 935 N N . ALA A 1 123 ? -17.323 24.270 -24.769 1.00 55.53 123 ALA A N 1
ATOM 936 C CA . ALA A 1 123 ? -16.977 25.014 -25.978 1.00 55.53 123 ALA A CA 1
ATOM 937 C C . ALA A 1 123 ? -15.478 24.900 -26.319 1.00 55.53 123 ALA A C 1
ATOM 939 O O . ALA A 1 123 ? -15.107 24.838 -27.490 1.00 55.53 123 ALA A O 1
ATOM 940 N N . HIS A 1 124 ? -14.612 24.831 -25.303 1.00 53.81 124 HIS A N 1
ATOM 941 C CA . HIS A 1 124 ? -13.180 24.620 -25.503 1.00 53.81 124 HIS A CA 1
ATOM 942 C C . HIS A 1 124 ? -12.867 23.210 -26.026 1.00 53.81 124 HIS A C 1
ATOM 944 O O . HIS A 1 124 ? -12.097 23.078 -26.974 1.00 53.81 124 HIS A O 1
ATOM 950 N N . ALA A 1 125 ? -13.489 22.168 -25.466 1.00 47.44 125 ALA A N 1
ATOM 951 C CA . ALA A 1 125 ? -13.295 20.788 -25.914 1.00 47.44 125 ALA A CA 1
ATOM 952 C C . ALA A 1 125 ? -13.764 20.569 -27.364 1.00 47.44 125 ALA A C 1
ATOM 954 O O . ALA A 1 125 ? -13.057 19.949 -28.156 1.00 47.44 125 ALA A O 1
ATOM 955 N N . GLU A 1 126 ? -14.908 21.144 -27.748 1.00 58.94 126 GLU A N 1
ATOM 956 C CA . GLU A 1 126 ? -15.398 21.092 -29.133 1.00 58.94 126 GLU A CA 1
ATOM 957 C C . GLU A 1 126 ? -14.462 21.825 -30.107 1.00 58.94 126 GLU A C 1
ATOM 959 O O . GLU A 1 126 ? -14.201 21.335 -31.208 1.00 58.94 126 GLU A O 1
ATOM 964 N N . ALA A 1 127 ? -13.895 22.964 -29.695 1.00 59.22 127 ALA A N 1
ATOM 965 C CA . ALA A 1 127 ? -12.917 23.693 -30.497 1.00 59.22 127 ALA A CA 1
ATOM 966 C C . ALA A 1 127 ? -11.606 22.909 -30.679 1.00 59.22 127 ALA A C 1
ATOM 968 O O . ALA A 1 127 ? -11.047 22.904 -31.776 1.00 59.22 127 ALA A O 1
ATOM 969 N N . VAL A 1 128 ? -11.133 22.220 -29.633 1.00 51.50 128 VAL A N 1
ATOM 970 C CA . VAL A 1 128 ? -9.957 21.340 -29.712 1.00 51.50 128 VAL A CA 1
ATOM 971 C C . VAL A 1 128 ? -10.241 20.172 -30.652 1.00 51.50 128 VAL A C 1
ATOM 973 O O . VAL A 1 128 ? -9.467 19.947 -31.577 1.00 51.50 128 VAL A O 1
ATOM 976 N N . ARG A 1 129 ? -11.388 19.498 -30.518 1.00 54.94 129 ARG A N 1
ATOM 977 C CA . ARG A 1 129 ? -11.777 18.394 -31.408 1.00 54.94 129 ARG A CA 1
ATOM 978 C C . ARG A 1 129 ? -11.771 18.796 -32.886 1.00 54.94 129 ARG A C 1
ATOM 980 O O . ARG A 1 129 ? -11.222 18.073 -33.714 1.00 54.94 129 ARG A O 1
ATOM 987 N N . ALA A 1 130 ? -12.307 19.973 -33.212 1.00 62.12 130 ALA A N 1
ATOM 988 C CA . ALA A 1 130 ? -12.287 20.494 -34.578 1.00 62.12 130 ALA A CA 1
ATOM 989 C C . ALA A 1 130 ? -10.854 20.748 -35.094 1.00 62.12 130 ALA A C 1
ATOM 991 O O . ALA A 1 130 ? -10.552 20.448 -36.249 1.00 62.12 130 ALA A O 1
ATOM 992 N N . GLN A 1 131 ? -9.950 21.243 -34.239 1.00 56.06 131 GLN A N 1
ATOM 993 C CA . GLN A 1 131 ? -8.535 21.434 -34.585 1.00 56.06 131 GLN A CA 1
ATOM 994 C C . GLN A 1 131 ? -7.805 20.103 -34.812 1.00 56.06 131 GLN A C 1
ATOM 996 O O . GLN A 1 131 ? -6.945 20.021 -35.692 1.00 56.06 131 GLN A O 1
ATOM 1001 N N . VAL A 1 132 ? -8.160 19.059 -34.059 1.00 51.62 132 VAL A N 1
ATOM 1002 C CA . VAL A 1 132 ? -7.597 17.711 -34.214 1.00 51.62 132 VAL A CA 1
ATOM 1003 C C . VAL A 1 132 ? -8.083 17.056 -35.505 1.00 51.62 132 VAL A C 1
ATOM 1005 O O . VAL A 1 132 ? -7.258 16.550 -36.262 1.00 51.62 132 VAL A O 1
ATOM 1008 N N . GLU A 1 133 ? -9.375 17.141 -35.834 1.00 60.22 133 GLU A N 1
ATOM 1009 C CA . GLU A 1 133 ? -9.913 16.648 -37.114 1.00 60.22 133 GLU A CA 1
ATOM 1010 C C . GLU A 1 133 ? -9.286 17.376 -38.322 1.00 60.22 133 GLU A C 1
ATOM 1012 O O . GLU A 1 133 ? -8.932 16.750 -39.327 1.00 60.22 133 GLU A O 1
ATOM 1017 N N . GLU A 1 134 ? -9.042 18.686 -38.211 1.00 57.69 134 GLU A N 1
ATOM 1018 C CA . GLU A 1 134 ? -8.346 19.473 -39.237 1.00 57.69 134 GLU A CA 1
ATOM 1019 C C . GLU A 1 134 ? -6.848 19.113 -39.345 1.00 57.69 134 GLU A C 1
ATOM 1021 O O . GLU A 1 134 ? -6.283 19.105 -40.445 1.00 57.69 134 GLU A O 1
ATOM 1026 N N . ALA A 1 135 ? -6.193 18.769 -38.231 1.00 52.75 135 ALA A N 1
ATOM 1027 C CA . ALA A 1 135 ? -4.804 18.305 -38.198 1.00 52.75 135 ALA A CA 1
ATOM 1028 C C . ALA A 1 135 ? -4.642 16.868 -38.732 1.00 52.75 135 ALA A C 1
ATOM 1030 O O . ALA A 1 135 ? -3.648 16.574 -39.409 1.00 52.75 135 ALA A O 1
ATOM 1031 N N . LEU A 1 136 ? -5.630 16.003 -38.488 1.00 53.78 136 LEU A N 1
ATOM 1032 C CA . LEU A 1 136 ? -5.743 14.642 -39.023 1.00 53.78 136 LEU A CA 1
ATOM 1033 C C . LEU A 1 136 ? -5.911 14.643 -40.541 1.00 53.78 136 LEU A C 1
ATOM 1035 O O . LEU A 1 136 ? -5.272 13.862 -41.242 1.00 53.78 136 LEU A O 1
ATOM 1039 N N . ALA A 1 137 ? -6.696 15.585 -41.066 1.00 61.00 137 ALA A N 1
ATOM 1040 C CA . ALA A 1 137 ? -6.846 15.780 -42.504 1.00 61.00 137 ALA A CA 1
ATOM 1041 C C . ALA A 1 137 ? -5.562 16.294 -43.192 1.00 61.00 137 ALA A C 1
ATOM 1043 O O . ALA A 1 137 ? -5.458 16.235 -44.418 1.00 61.00 137 ALA A O 1
ATOM 1044 N N . ARG A 1 138 ? -4.582 16.811 -42.429 1.00 60.41 138 ARG A N 1
ATOM 1045 C CA . ARG A 1 138 ? -3.370 17.472 -42.952 1.00 60.41 138 ARG A CA 1
ATOM 1046 C C . ARG A 1 138 ? -2.047 16.763 -42.649 1.00 60.41 138 ARG A C 1
ATOM 1048 O O . ARG A 1 138 ? -1.044 17.143 -43.251 1.00 60.41 138 ARG A O 1
ATOM 1055 N N . SER A 1 139 ? -1.985 15.780 -41.746 1.00 47.81 139 SER A N 1
ATOM 1056 C CA . SER A 1 139 ? -0.701 15.215 -41.296 1.00 47.81 139 SER A CA 1
ATOM 1057 C C . SER A 1 139 ? -0.711 13.705 -41.039 1.00 47.81 139 SER A C 1
ATOM 1059 O O . SER A 1 139 ? -1.715 13.119 -40.653 1.00 47.81 139 SER A O 1
ATOM 1061 N N . GLY A 1 140 ? 0.443 13.070 -41.277 1.00 59.22 140 GLY A N 1
ATOM 1062 C CA . GLY A 1 140 ? 0.676 11.647 -41.029 1.00 59.22 140 GLY A CA 1
ATOM 1063 C C . GLY A 1 140 ? 0.733 11.280 -39.537 1.00 59.22 140 GLY A C 1
ATOM 1064 O O . GLY A 1 140 ? 1.107 12.096 -38.696 1.00 59.22 140 GLY A O 1
ATOM 1065 N N . ARG A 1 141 ? 0.401 10.010 -39.258 1.00 51.19 141 ARG A N 1
ATOM 1066 C CA . ARG A 1 141 ? 0.103 9.316 -37.979 1.00 51.19 141 ARG A CA 1
ATOM 1067 C C . ARG A 1 141 ? 0.809 9.725 -36.668 1.00 51.19 141 ARG A C 1
ATOM 1069 O O . ARG A 1 141 ? 0.285 9.397 -35.617 1.00 51.19 141 ARG A O 1
ATOM 1076 N N . SER A 1 142 ? 1.942 10.425 -36.657 1.00 52.84 142 SER A N 1
ATOM 1077 C CA . SER A 1 142 ? 2.704 10.682 -35.415 1.00 52.84 142 SER A CA 1
ATOM 1078 C C . SER A 1 142 ? 2.221 11.908 -34.613 1.00 52.84 142 SER A C 1
ATOM 1080 O O . SER A 1 142 ? 2.397 11.968 -33.398 1.00 52.84 142 SER A O 1
ATOM 1082 N N . ARG A 1 143 ? 1.543 12.877 -35.251 1.00 48.78 143 ARG A N 1
ATOM 1083 C CA . ARG A 1 143 ? 0.938 14.034 -34.549 1.00 48.78 143 ARG A CA 1
ATOM 1084 C C . ARG A 1 143 ? -0.461 13.733 -33.987 1.00 48.78 143 ARG A C 1
ATOM 1086 O O . ARG A 1 143 ? -0.948 14.467 -33.137 1.00 48.78 143 ARG A O 1
ATOM 1093 N N . VAL A 1 144 ? -1.054 12.634 -34.449 1.00 52.50 144 VAL A N 1
ATOM 1094 C CA . VAL A 1 144 ? -2.389 12.137 -34.096 1.00 52.50 144 VAL A CA 1
ATOM 1095 C C . VAL A 1 144 ? -2.438 11.663 -32.646 1.00 52.50 144 VAL A C 1
ATOM 1097 O O . VAL A 1 144 ? -3.243 12.179 -31.882 1.00 52.50 144 VAL A O 1
ATOM 1100 N N . GLY A 1 145 ? -1.487 10.822 -32.225 1.00 52.44 145 GLY A N 1
ATOM 1101 C CA . GLY A 1 145 ? -1.485 10.260 -30.867 1.00 52.44 145 GLY A CA 1
ATOM 1102 C C . GLY A 1 145 ? -1.317 11.293 -29.744 1.00 52.44 145 GLY A C 1
ATOM 1103 O O . GLY A 1 145 ? -1.890 11.144 -28.671 1.00 52.44 145 GLY A O 1
ATOM 1104 N N . ARG A 1 146 ? -0.589 12.398 -29.981 1.00 54.38 146 ARG A N 1
ATOM 1105 C CA . ARG A 1 146 ? -0.442 13.480 -28.984 1.00 54.38 146 ARG A CA 1
ATOM 1106 C C . ARG A 1 146 ? -1.712 14.311 -28.799 1.00 54.38 146 ARG A C 1
ATOM 1108 O O . ARG A 1 146 ? -1.935 14.837 -27.711 1.00 54.38 146 ARG A O 1
ATOM 1115 N N . GLU A 1 147 ? -2.500 14.462 -29.857 1.00 47.09 147 GLU A N 1
ATOM 1116 C CA . GLU A 1 147 ? -3.753 15.215 -29.828 1.00 47.09 147 GLU A CA 1
ATOM 1117 C C . GLU A 1 147 ? -4.937 14.334 -29.389 1.00 47.09 147 GLU A C 1
ATOM 1119 O O . GLU A 1 147 ? -5.783 14.808 -28.637 1.00 47.09 147 GLU A O 1
ATOM 1124 N N . GLU A 1 148 ? -4.938 13.038 -29.722 1.00 50.00 148 GLU A N 1
ATOM 1125 C CA . GLU A 1 148 ? -5.851 12.034 -29.142 1.00 50.00 148 GLU A CA 1
ATOM 1126 C C . GLU A 1 148 ? -5.664 11.934 -27.621 1.00 50.00 148 GLU A C 1
ATOM 1128 O O . GLU A 1 148 ? -6.618 12.127 -26.877 1.00 50.00 148 GLU A O 1
ATOM 1133 N N . ALA A 1 149 ? -4.423 11.843 -27.127 1.00 52.97 149 ALA A N 1
ATOM 1134 C CA . ALA A 1 149 ? -4.151 11.857 -25.685 1.00 52.97 149 ALA A CA 1
ATOM 1135 C C . ALA A 1 149 ? -4.518 13.188 -24.989 1.00 52.97 149 ALA A C 1
ATOM 1137 O O . ALA A 1 149 ? -4.601 13.254 -23.760 1.00 52.97 149 ALA A O 1
ATOM 1138 N N . ARG A 1 150 ? -4.675 14.298 -25.726 1.00 52.53 150 ARG A N 1
ATOM 1139 C CA . ARG A 1 150 ? -5.212 15.562 -25.181 1.00 52.53 150 ARG A CA 1
ATOM 1140 C C . ARG A 1 150 ? -6.736 15.549 -25.136 1.00 52.53 150 ARG A C 1
ATOM 1142 O O . ARG A 1 150 ? -7.295 16.086 -24.182 1.00 52.53 150 ARG A O 1
ATOM 1149 N N . LEU A 1 151 ? -7.373 14.937 -26.132 1.00 47.16 151 LEU A N 1
ATOM 1150 C CA . LEU A 1 151 ? -8.811 14.683 -26.174 1.00 47.16 151 LEU A CA 1
ATOM 1151 C C . LEU A 1 151 ? -9.241 13.747 -25.042 1.00 47.16 151 LEU A C 1
ATOM 1153 O O . LEU A 1 151 ? -10.093 14.153 -24.261 1.00 47.16 151 LEU A O 1
ATOM 1157 N N . ASP A 1 152 ? -8.569 12.611 -24.847 1.00 54.00 152 ASP A N 1
ATOM 1158 C CA . ASP A 1 152 ? -8.879 11.658 -23.767 1.00 54.00 152 ASP A CA 1
ATOM 1159 C C . ASP A 1 152 ? -8.770 12.317 -22.382 1.00 54.00 152 ASP A C 1
ATOM 1161 O O . ASP A 1 152 ? -9.635 12.165 -21.519 1.00 54.00 152 ASP A O 1
ATOM 1165 N N . ARG A 1 153 ? -7.746 13.159 -22.178 1.00 51.19 153 ARG A N 1
ATOM 1166 C CA . ARG A 1 153 ? -7.577 13.939 -20.938 1.00 51.19 153 ARG A CA 1
ATOM 1167 C C . ARG A 1 153 ? -8.643 15.020 -20.755 1.00 51.19 153 ARG A C 1
ATOM 1169 O O . ARG A 1 153 ? -9.011 15.330 -19.621 1.00 51.19 153 ARG A O 1
ATOM 1176 N N . ALA A 1 154 ? -9.127 15.626 -21.838 1.00 46.03 154 ALA A N 1
ATOM 1177 C CA . ALA A 1 154 ? -10.209 16.605 -21.782 1.00 46.03 154 ALA A CA 1
ATOM 1178 C C . ALA A 1 154 ? -11.570 15.934 -21.529 1.00 46.03 154 ALA A C 1
ATOM 1180 O O . ALA A 1 154 ? -12.380 16.487 -20.782 1.00 46.03 154 ALA A O 1
ATOM 1181 N N . GLU A 1 155 ? -11.799 14.746 -22.091 1.00 46.78 155 GLU A N 1
ATOM 1182 C CA . GLU A 1 155 ? -13.004 13.938 -21.890 1.00 46.78 155 GLU A CA 1
ATOM 1183 C C . GLU A 1 155 ? -13.072 13.373 -20.468 1.00 46.78 155 GLU A C 1
ATOM 1185 O O . GLU A 1 155 ? -14.058 13.629 -19.782 1.00 46.78 155 GLU A O 1
ATOM 1190 N N . ALA A 1 156 ? -11.988 12.788 -19.944 1.00 48.28 156 ALA A N 1
ATOM 1191 C CA . ALA A 1 156 ? -11.917 12.338 -18.549 1.00 48.28 156 ALA A CA 1
ATOM 1192 C C . ALA A 1 156 ? -12.165 13.486 -17.548 1.00 48.28 156 ALA A C 1
ATOM 1194 O O . ALA A 1 156 ? -12.872 13.339 -16.547 1.00 48.28 156 ALA A O 1
ATOM 1195 N N . ARG A 1 157 ? -11.645 14.687 -17.843 1.00 46.59 157 ARG A N 1
ATOM 1196 C CA . ARG A 1 157 ? -11.893 15.885 -17.026 1.00 46.59 157 ARG A CA 1
ATOM 1197 C C . ARG A 1 157 ? -13.344 16.365 -17.130 1.00 46.59 157 ARG A C 1
ATOM 1199 O O . ARG A 1 157 ? -13.884 16.868 -16.145 1.00 46.59 157 ARG A O 1
ATOM 1206 N N . LEU A 1 158 ? -13.980 16.229 -18.295 1.00 42.41 158 LEU A N 1
ATOM 1207 C CA . LEU A 1 158 ? -15.399 16.534 -18.493 1.00 42.41 158 LEU A CA 1
ATOM 1208 C C . LEU A 1 158 ? -16.306 15.522 -17.795 1.00 42.41 158 LEU A C 1
ATOM 1210 O O . LEU A 1 158 ? -17.319 15.940 -17.240 1.00 42.41 158 LEU A O 1
ATOM 1214 N N . ASP A 1 159 ? -15.942 14.245 -17.768 1.00 47.66 159 ASP A N 1
ATOM 1215 C CA . ASP A 1 159 ? -16.701 13.203 -17.078 1.00 47.66 159 ASP A CA 1
ATOM 1216 C C . ASP A 1 159 ? -16.586 13.335 -15.557 1.00 47.66 159 ASP A C 1
ATOM 1218 O O . ASP A 1 159 ? -17.607 13.292 -14.873 1.00 47.66 159 ASP A O 1
ATOM 1222 N N . GLY A 1 160 ? -15.416 13.706 -15.025 1.00 41.53 160 GLY A N 1
ATOM 1223 C CA . GLY A 1 160 ? -15.281 14.107 -13.618 1.00 41.53 160 GLY A CA 1
ATOM 1224 C C . GLY A 1 160 ? -16.102 15.358 -13.254 1.00 41.53 160 GLY A C 1
ATOM 1225 O O . GLY A 1 160 ? -16.672 15.452 -12.165 1.00 41.53 160 GLY A O 1
ATOM 1226 N N . VAL A 1 161 ? -16.230 16.326 -14.172 1.00 40.38 161 VAL A N 1
ATOM 1227 C CA . VAL A 1 161 ? -17.101 17.505 -13.983 1.00 40.38 161 VAL A CA 1
ATOM 1228 C C . VAL A 1 161 ? -18.586 17.145 -14.123 1.00 40.38 161 VAL A C 1
ATOM 1230 O O . VAL A 1 161 ? -19.408 17.726 -13.418 1.00 40.38 161 VAL A O 1
ATOM 1233 N N . ARG A 1 162 ? -18.950 16.197 -14.995 1.00 39.91 162 ARG A N 1
ATOM 1234 C CA . ARG A 1 162 ? -20.322 15.678 -15.139 1.00 39.91 162 ARG A CA 1
ATOM 1235 C C . ARG A 1 162 ? -20.747 14.887 -13.910 1.00 39.91 162 ARG A C 1
ATOM 1237 O O . ARG A 1 162 ? -21.829 15.161 -13.417 1.00 39.91 162 ARG A O 1
ATOM 1244 N N . ALA A 1 163 ? -19.881 14.035 -13.365 1.00 41.84 163 ALA A N 1
ATOM 1245 C CA . ALA A 1 163 ? -20.118 13.324 -12.111 1.00 41.84 163 ALA A CA 1
ATOM 1246 C C . ALA A 1 163 ? -20.373 14.303 -10.952 1.00 41.84 163 ALA A C 1
ATOM 1248 O O . ALA A 1 163 ? -21.386 14.196 -10.265 1.00 41.84 163 ALA A O 1
ATOM 1249 N N . ARG A 1 164 ? -19.545 15.355 -10.826 1.00 39.47 164 ARG A N 1
ATOM 1250 C CA . ARG A 1 164 ? -19.780 16.453 -9.866 1.00 39.47 164 ARG A CA 1
ATOM 1251 C C . ARG A 1 164 ? -21.071 17.227 -10.132 1.00 39.47 164 ARG A C 1
ATOM 1253 O O . ARG A 1 164 ? -21.747 17.639 -9.194 1.00 39.47 164 ARG A O 1
ATOM 1260 N N . LEU A 1 165 ? -21.418 17.477 -11.395 1.00 36.47 165 LEU A N 1
ATOM 1261 C CA . LEU A 1 165 ? -22.656 18.172 -11.750 1.00 36.47 165 LEU A CA 1
ATOM 1262 C C . LEU A 1 165 ? -23.889 17.310 -11.494 1.00 36.47 165 LEU A C 1
ATOM 1264 O O . LEU A 1 165 ? -24.896 17.870 -11.081 1.00 36.47 165 LEU A O 1
ATOM 1268 N N . ASP A 1 166 ? -23.826 15.999 -11.702 1.00 39.28 166 ASP A N 1
ATOM 1269 C CA . ASP A 1 166 ? -24.914 15.069 -11.407 1.00 39.28 166 ASP A CA 1
ATOM 1270 C C . ASP A 1 166 ? -25.064 14.858 -9.892 1.00 39.28 166 ASP A C 1
ATOM 1272 O O . ASP A 1 166 ? -26.194 14.888 -9.407 1.00 39.28 166 ASP A O 1
ATOM 1276 N N . GLU A 1 167 ? -23.972 14.837 -9.116 1.00 36.62 167 GLU A N 1
ATOM 1277 C CA . GLU A 1 167 ? -24.013 14.972 -7.648 1.00 36.62 167 GLU A CA 1
ATOM 1278 C C . GLU A 1 167 ? -24.697 16.281 -7.217 1.00 36.62 167 GLU A C 1
ATOM 1280 O O . GLU A 1 167 ? -25.606 16.277 -6.382 1.00 36.62 167 GLU A O 1
ATOM 1285 N N . MET A 1 168 ? -24.336 17.412 -7.834 1.00 31.25 168 MET A N 1
ATOM 1286 C CA . MET A 1 168 ? -24.989 18.700 -7.575 1.00 31.25 168 MET A CA 1
ATOM 1287 C C . MET A 1 168 ? -26.452 18.718 -8.039 1.00 31.25 168 MET A C 1
ATOM 1289 O O . MET A 1 168 ? -27.281 19.385 -7.427 1.00 31.25 168 MET A O 1
ATOM 1293 N N . ARG A 1 169 ? -26.811 18.002 -9.107 1.00 29.17 169 ARG A N 1
ATOM 1294 C CA . ARG A 1 169 ? -28.173 17.960 -9.662 1.00 29.17 169 ARG A CA 1
ATOM 1295 C C . ARG A 1 169 ? -29.095 17.080 -8.821 1.00 29.17 169 ARG A C 1
ATOM 1297 O O . ARG A 1 169 ? -30.260 17.435 -8.646 1.00 29.17 169 ARG A O 1
ATOM 1304 N N . VAL A 1 170 ? -28.565 16.002 -8.243 1.00 28.92 170 VAL A N 1
ATOM 1305 C CA . VAL A 1 170 ? -29.230 15.195 -7.210 1.00 28.92 170 VAL A CA 1
ATOM 1306 C C . VAL A 1 170 ? -29.419 16.018 -5.928 1.00 28.92 170 VAL A C 1
ATOM 1308 O O . VAL A 1 170 ? -30.498 15.970 -5.339 1.00 28.92 170 VAL A O 1
ATOM 1311 N N . ALA A 1 171 ? -28.449 16.867 -5.566 1.00 30.70 171 ALA A N 1
ATOM 1312 C CA . ALA A 1 171 ? -28.572 17.810 -4.450 1.00 30.70 171 ALA A CA 1
ATOM 1313 C C . ALA A 1 171 ? -29.548 18.981 -4.716 1.00 30.70 171 ALA A C 1
ATOM 1315 O O . ALA A 1 171 ? -30.182 19.463 -3.786 1.00 30.70 171 ALA A O 1
ATOM 1316 N N . VAL A 1 172 ? -29.718 19.429 -5.969 1.00 26.00 172 VAL A N 1
ATOM 1317 C CA . VAL A 1 172 ? -30.603 20.555 -6.355 1.00 26.00 172 VAL A CA 1
ATOM 1318 C C . VAL A 1 172 ? -32.036 20.107 -6.687 1.00 26.00 172 VAL A C 1
ATOM 1320 O O . VAL A 1 172 ? -32.976 20.895 -6.578 1.00 26.00 172 VAL A O 1
ATOM 1323 N N . SER A 1 173 ? -32.254 18.833 -7.035 1.00 26.84 173 SER A N 1
ATOM 1324 C CA . SER A 1 173 ? -33.601 18.263 -7.218 1.00 26.84 173 SER A CA 1
ATOM 1325 C C . SER A 1 173 ? -34.401 18.167 -5.907 1.00 26.84 173 SER A C 1
ATOM 1327 O O . SER A 1 173 ? -35.606 17.905 -5.942 1.00 26.84 173 SER A O 1
ATOM 1329 N N . GLY A 1 174 ? -33.762 18.394 -4.759 1.00 32.50 174 GLY A N 1
ATOM 1330 C CA . GLY A 1 174 ? -34.413 18.614 -3.479 1.00 32.50 174 GLY A CA 1
ATOM 1331 C C . GLY A 1 174 ? -33.918 19.918 -2.866 1.00 32.50 174 GLY A C 1
ATOM 1332 O O . GLY A 1 174 ? -32.814 19.954 -2.354 1.00 32.50 174 GLY A O 1
ATOM 1333 N N . ILE A 1 175 ? -34.792 20.929 -2.820 1.00 28.02 175 ILE A N 1
ATOM 1334 C CA . ILE A 1 175 ? -34.658 22.183 -2.051 1.00 28.02 175 ILE A CA 1
ATOM 1335 C C . ILE A 1 175 ? -34.006 23.338 -2.835 1.00 28.02 175 ILE A C 1
ATOM 1337 O O . ILE A 1 175 ? -32.813 23.383 -3.115 1.00 28.02 175 ILE A O 1
ATOM 1341 N N . GLY A 1 176 ? -34.848 24.323 -3.162 1.00 24.62 176 GLY A N 1
ATOM 1342 C CA . GLY A 1 176 ? -34.444 25.600 -3.735 1.00 24.62 176 GLY A CA 1
ATOM 1343 C C . GLY A 1 176 ? -33.665 26.471 -2.744 1.00 24.62 176 GLY A C 1
ATOM 1344 O O . GLY A 1 176 ? -34.005 26.555 -1.569 1.00 24.62 176 GLY A O 1
ATOM 1345 N N . ASN A 1 177 ? -32.623 27.107 -3.278 1.00 28.48 177 ASN A N 1
ATOM 1346 C CA . ASN A 1 177 ? -31.853 28.259 -2.799 1.00 28.48 177 ASN A CA 1
ATOM 1347 C C . ASN A 1 177 ? -32.139 28.778 -1.373 1.00 28.48 177 ASN A C 1
ATOM 1349 O O . ASN A 1 177 ? -33.056 29.575 -1.192 1.00 28.48 177 ASN A O 1
ATOM 1353 N N . ALA A 1 178 ? -31.270 28.405 -0.422 1.00 24.98 178 ALA A N 1
ATOM 1354 C CA . ALA A 1 178 ? -30.691 29.238 0.655 1.00 24.98 178 ALA A CA 1
ATOM 1355 C C . ALA A 1 178 ? -29.966 28.349 1.694 1.00 24.98 178 ALA A C 1
ATOM 1357 O O . ALA A 1 178 ? -30.303 28.360 2.873 1.00 24.98 178 ALA A O 1
ATOM 1358 N N . PHE A 1 179 ? -28.981 27.549 1.274 1.00 28.62 179 PHE A N 1
ATOM 1359 C CA . PHE A 1 179 ? -28.153 26.754 2.190 1.00 28.62 179 PHE A CA 1
ATOM 1360 C C . PHE A 1 179 ? -26.698 26.801 1.720 1.00 28.62 179 PHE A C 1
ATOM 1362 O O . PHE A 1 179 ? -26.400 26.446 0.581 1.00 28.62 179 PHE A O 1
ATOM 1369 N N . ALA A 1 180 ? -25.794 27.268 2.580 1.00 24.70 180 ALA A N 1
ATOM 1370 C CA . ALA A 1 180 ? -24.360 27.126 2.371 1.00 24.70 180 ALA A CA 1
ATOM 1371 C C . ALA A 1 180 ? -23.925 25.807 3.021 1.00 24.70 180 ALA A C 1
ATOM 1373 O O . ALA A 1 180 ? -23.744 25.740 4.234 1.00 24.70 180 ALA A O 1
ATOM 1374 N N . PHE A 1 181 ? -23.788 24.754 2.218 1.00 27.33 181 PHE A N 1
ATOM 1375 C CA . PHE A 1 181 ? -23.010 23.587 2.620 1.00 27.33 181 PHE A CA 1
ATOM 1376 C C . PHE A 1 181 ? -21.535 23.979 2.530 1.00 27.33 181 PHE A C 1
ATOM 1378 O O . PHE A 1 181 ? -21.029 24.225 1.437 1.00 27.33 181 PHE A O 1
ATOM 1385 N N . SER A 1 182 ? -20.838 24.071 3.662 1.00 22.62 182 SER A N 1
ATOM 1386 C CA . SER A 1 182 ? -19.380 23.998 3.643 1.00 22.62 182 SER A CA 1
ATOM 1387 C C . SER A 1 182 ? -18.996 22.524 3.669 1.00 22.62 182 SER A C 1
ATOM 1389 O O . SER A 1 182 ? -18.931 21.912 4.731 1.00 22.62 182 SER A O 1
ATOM 1391 N N . THR A 1 183 ? -18.758 21.938 2.501 1.00 23.09 183 THR A N 1
ATOM 1392 C CA . THR A 1 183 ? -17.939 20.730 2.410 1.00 23.09 183 THR A CA 1
ATOM 1393 C C . THR A 1 183 ? -16.488 21.155 2.591 1.00 23.09 183 THR A C 1
ATOM 1395 O O . THR A 1 183 ? -15.807 21.492 1.625 1.00 23.09 183 THR A O 1
ATOM 1398 N N . SER A 1 184 ? -16.005 21.169 3.830 1.00 25.17 184 SER A N 1
ATOM 1399 C CA . SER A 1 184 ? -14.579 20.967 4.085 1.00 25.17 184 SER A CA 1
ATOM 1400 C C . SER A 1 184 ? -14.309 19.471 3.914 1.00 25.17 184 SER A C 1
ATOM 1402 O O . SER A 1 184 ? -14.252 18.728 4.885 1.00 25.17 184 SER A O 1
ATOM 1404 N N . GLY A 1 185 ? -14.289 19.023 2.660 1.00 22.39 185 GLY A N 1
ATOM 1405 C CA . GLY A 1 185 ? -13.978 17.651 2.276 1.00 22.39 185 GLY A CA 1
ATOM 1406 C C . GLY A 1 185 ? -12.681 17.661 1.490 1.00 22.39 185 GLY A C 1
ATOM 1407 O O . GLY A 1 185 ? -12.706 17.762 0.263 1.00 22.39 185 GLY A O 1
ATOM 1408 N N . GLY A 1 186 ? -11.560 17.624 2.209 1.00 22.55 186 GLY A N 1
ATOM 1409 C CA . GLY A 1 186 ? -10.366 16.989 1.667 1.00 22.55 186 GLY A CA 1
ATOM 1410 C C . GLY A 1 186 ? -10.695 15.521 1.394 1.00 22.55 186 GLY A C 1
ATOM 1411 O O . GLY A 1 186 ? -11.486 14.938 2.129 1.00 22.55 186 GLY A O 1
ATOM 1412 N N . ILE A 1 187 ? -10.197 15.035 0.257 1.00 25.47 187 ILE A N 1
ATOM 1413 C CA . ILE A 1 187 ? -9.954 13.641 -0.146 1.00 25.47 187 ILE A CA 1
ATOM 1414 C C . ILE A 1 187 ? -10.757 12.612 0.667 1.00 25.47 187 ILE A C 1
ATOM 1416 O O . ILE A 1 187 ? -10.449 12.342 1.821 1.00 25.47 187 ILE A O 1
ATOM 1420 N N . GLY A 1 188 ? -11.809 12.044 0.067 1.00 28.98 188 GLY A N 1
ATOM 1421 C CA . GLY A 1 188 ? -12.513 10.923 0.689 1.00 28.98 188 GLY A CA 1
ATOM 1422 C C . GLY A 1 188 ? -11.523 9.805 1.007 1.00 28.98 188 GLY A C 1
ATOM 1423 O O . GLY A 1 188 ? -10.699 9.494 0.152 1.00 28.98 188 GLY A O 1
ATOM 1424 N N . SER A 1 189 ? -11.606 9.235 2.209 1.00 40.94 189 SER A N 1
ATOM 1425 C CA . SER A 1 189 ? -10.765 8.118 2.630 1.00 40.94 189 SER A CA 1
ATOM 1426 C C . SER A 1 189 ? -10.858 6.980 1.609 1.00 40.94 189 SER A C 1
ATOM 1428 O O . SER A 1 189 ? -11.884 6.305 1.479 1.00 40.94 189 SER A O 1
ATOM 1430 N N . GLN A 1 190 ? -9.797 6.796 0.822 1.00 49.62 190 GLN A N 1
ATOM 1431 C CA . GLN A 1 190 ? -9.574 5.539 0.121 1.00 49.62 190 GLN A CA 1
ATOM 1432 C C . GLN A 1 190 ? -9.328 4.498 1.215 1.00 49.62 190 GLN A C 1
ATOM 1434 O O . GLN A 1 190 ? -8.356 4.582 1.958 1.00 49.62 190 GLN A O 1
ATOM 1439 N N . SER A 1 191 ? -10.254 3.554 1.364 1.00 64.1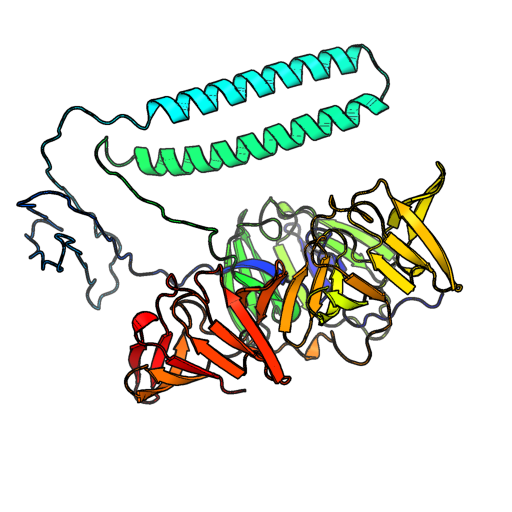9 191 SER A N 1
ATOM 1440 C CA . SER A 1 191 ? -10.053 2.376 2.208 1.00 64.19 191 SER A CA 1
ATOM 1441 C C . SER A 1 191 ? -9.597 1.262 1.284 1.00 64.19 191 SER A C 1
ATOM 1443 O O . SER A 1 191 ? -10.413 0.558 0.696 1.00 64.19 191 SER A O 1
ATOM 1445 N N . GLY A 1 192 ? -8.287 1.148 1.099 1.00 82.31 192 GLY A N 1
ATOM 1446 C CA . GLY A 1 192 ? -7.702 0.034 0.368 1.00 82.31 192 GLY A CA 1
ATOM 1447 C C . GLY A 1 192 ? -7.612 -1.228 1.226 1.00 82.31 192 GLY A C 1
ATOM 1448 O O . GLY A 1 192 ? -7.674 -1.178 2.457 1.00 82.31 192 GLY A O 1
ATOM 1449 N N . ILE A 1 193 ? -7.442 -2.373 0.575 1.00 91.50 193 ILE A N 1
ATOM 1450 C CA . ILE A 1 193 ? -7.088 -3.636 1.233 1.00 91.50 193 ILE A CA 1
ATOM 1451 C C . ILE A 1 193 ? -6.010 -4.338 0.426 1.00 91.50 193 ILE A C 1
ATOM 1453 O O . ILE A 1 193 ? -6.100 -4.406 -0.793 1.00 91.50 193 ILE A O 1
ATOM 1457 N N . ARG A 1 194 ? -4.984 -4.888 1.072 1.00 93.50 194 ARG A N 1
ATOM 1458 C CA . ARG A 1 194 ? -3.985 -5.659 0.327 1.00 93.50 194 ARG A CA 1
ATOM 1459 C C . ARG A 1 194 ? -4.587 -6.945 -0.222 1.00 93.50 194 ARG A C 1
ATOM 1461 O O . ARG A 1 194 ? -5.285 -7.655 0.511 1.00 93.50 194 ARG A O 1
ATOM 1468 N N . PHE A 1 195 ? -4.263 -7.291 -1.468 1.00 93.94 195 PHE A N 1
ATOM 1469 C CA . PHE A 1 195 ? -4.757 -8.512 -2.125 1.00 93.94 195 PHE A CA 1
ATOM 1470 C C . PHE A 1 195 ? -4.524 -9.772 -1.288 1.00 93.94 195 PHE A C 1
ATOM 1472 O O . PHE A 1 195 ? -5.349 -10.684 -1.279 1.00 93.94 195 PHE A O 1
ATOM 1479 N N . GLY A 1 196 ? -3.429 -9.801 -0.533 1.00 92.81 196 GLY A N 1
ATOM 1480 C CA . GLY A 1 196 ? -3.086 -10.849 0.409 1.00 92.81 196 GLY A CA 1
ATOM 1481 C C . GLY A 1 196 ? -4.203 -11.188 1.391 1.00 92.81 196 GLY A C 1
ATOM 1482 O O . GLY A 1 196 ? -4.424 -12.363 1.650 1.00 92.81 196 GLY A O 1
ATOM 1483 N N . HIS A 1 197 ? -4.973 -10.222 1.897 1.00 94.62 197 HIS A N 1
ATOM 1484 C CA . HIS A 1 197 ? -6.075 -10.505 2.828 1.00 94.62 197 HIS A CA 1
ATOM 1485 C C . HIS A 1 197 ? -7.319 -11.080 2.145 1.00 94.62 197 HIS A C 1
ATOM 1487 O O . HIS A 1 197 ? -8.171 -11.674 2.814 1.00 94.62 197 HIS A O 1
ATOM 1493 N N . VAL A 1 198 ? -7.434 -10.918 0.828 1.00 95.50 198 VAL A N 1
ATOM 1494 C CA . VAL A 1 198 ? -8.609 -11.299 0.052 1.00 95.50 198 VAL A CA 1
ATOM 1495 C C . VAL A 1 198 ? -8.476 -12.754 -0.388 1.00 95.50 198 VAL A C 1
ATOM 1497 O O . VAL A 1 198 ? -7.491 -13.166 -0.996 1.00 95.50 198 VAL A O 1
ATOM 1500 N N . GLN A 1 199 ? -9.492 -13.557 -0.084 1.00 95.44 199 GLN A N 1
ATOM 1501 C CA . GLN A 1 199 ? -9.611 -14.922 -0.595 1.00 95.44 199 GLN A CA 1
ATOM 1502 C C . GLN A 1 199 ? -10.423 -14.950 -1.890 1.00 95.44 199 GLN A C 1
ATOM 1504 O O . GLN A 1 199 ? -10.140 -15.727 -2.800 1.00 95.44 199 GLN A O 1
ATOM 1509 N N . LYS A 1 200 ? -11.468 -14.125 -1.971 1.00 97.19 200 LYS A N 1
ATOM 1510 C CA . LYS A 1 200 ? -12.415 -14.155 -3.081 1.00 97.19 200 LYS A CA 1
ATOM 1511 C C . LYS A 1 200 ? -13.053 -12.795 -3.305 1.00 97.19 200 LYS A C 1
ATOM 1513 O O . LYS A 1 200 ? -13.442 -12.145 -2.342 1.00 97.19 200 LYS A O 1
ATOM 1518 N N . LEU A 1 201 ? -13.232 -12.424 -4.566 1.00 97.25 201 LEU A N 1
ATOM 1519 C CA . LEU A 1 201 ? -13.977 -11.256 -5.020 1.00 97.25 201 LEU A CA 1
ATOM 1520 C C . LEU A 1 201 ? -15.153 -11.732 -5.876 1.00 97.25 201 LEU A C 1
ATOM 1522 O O . LEU A 1 201 ? -14.975 -12.551 -6.774 1.00 97.25 201 LEU A O 1
ATOM 1526 N N . VAL A 1 202 ? -16.356 -11.239 -5.592 1.00 96.31 202 VAL A N 1
ATOM 1527 C CA . VAL A 1 202 ? -17.559 -11.465 -6.408 1.00 96.31 202 VAL A CA 1
ATOM 1528 C C . VAL A 1 202 ? -18.084 -10.118 -6.875 1.00 96.31 202 VAL A C 1
ATOM 1530 O O . VAL A 1 202 ? -18.368 -9.258 -6.036 1.00 96.31 202 VAL A O 1
ATOM 1533 N N . VAL A 1 203 ? -18.231 -9.942 -8.186 1.00 92.88 203 VAL A N 1
ATOM 1534 C CA . VAL A 1 203 ? -18.804 -8.728 -8.776 1.00 92.88 203 VAL A CA 1
ATOM 1535 C C . VAL A 1 203 ? -20.296 -8.676 -8.450 1.00 92.88 203 VAL A C 1
ATOM 1537 O O . VAL A 1 203 ? -21.017 -9.662 -8.594 1.00 92.88 203 VAL A O 1
ATOM 1540 N N . LEU A 1 204 ? -20.763 -7.537 -7.941 1.00 89.38 204 LEU A N 1
ATOM 1541 C CA . LEU A 1 204 ? -22.173 -7.326 -7.599 1.00 89.38 204 LEU A CA 1
ATOM 1542 C C . LEU A 1 204 ? -22.893 -6.509 -8.669 1.00 89.38 204 LEU A C 1
ATOM 1544 O O . LEU A 1 204 ? -24.049 -6.798 -8.977 1.00 89.38 204 LEU A O 1
ATOM 1548 N N . ASP A 1 205 ? -22.219 -5.488 -9.194 1.00 87.38 205 ASP A N 1
ATOM 1549 C CA . ASP A 1 205 ? -22.689 -4.613 -10.267 1.00 87.38 205 ASP A CA 1
ATOM 1550 C C . ASP A 1 205 ? -21.519 -3.837 -10.903 1.00 87.38 205 ASP A C 1
ATOM 1552 O O . ASP A 1 205 ? -20.358 -4.219 -10.761 1.00 87.38 205 ASP A O 1
ATOM 1556 N N . ASP A 1 206 ? -21.834 -2.760 -11.624 1.00 86.06 206 ASP A N 1
ATOM 1557 C CA . ASP A 1 206 ? -20.920 -1.919 -12.401 1.00 86.06 206 ASP A CA 1
ATOM 1558 C C . ASP A 1 206 ? -19.849 -1.203 -11.570 1.00 86.06 206 ASP A C 1
ATOM 1560 O O . ASP A 1 206 ? -18.885 -0.691 -12.139 1.00 86.06 206 ASP A O 1
ATOM 1564 N N . ASN A 1 207 ? -19.997 -1.156 -10.243 1.00 85.88 207 ASN A N 1
ATOM 1565 C CA . ASN A 1 207 ? -19.047 -0.464 -9.382 1.00 85.88 207 ASN A CA 1
ATOM 1566 C C . ASN A 1 207 ? -18.907 -1.065 -7.974 1.00 85.88 207 ASN A C 1
ATOM 1568 O O . ASN A 1 207 ? -18.385 -0.414 -7.064 1.00 85.88 207 ASN A O 1
ATOM 1572 N N . ARG A 1 208 ? -19.405 -2.282 -7.737 1.00 88.94 208 ARG A N 1
ATOM 1573 C CA . ARG A 1 208 ? -19.338 -2.924 -6.418 1.00 88.94 208 ARG A CA 1
ATOM 1574 C C . ARG A 1 208 ? -18.911 -4.371 -6.498 1.00 88.94 208 ARG A C 1
ATOM 1576 O O . ARG A 1 208 ? -19.337 -5.125 -7.373 1.00 88.94 208 ARG A O 1
ATOM 1583 N N . ALA A 1 209 ? -18.145 -4.778 -5.496 1.00 92.75 209 ALA A N 1
ATOM 1584 C CA . ALA A 1 209 ? -17.783 -6.166 -5.281 1.00 92.75 209 ALA A CA 1
ATOM 1585 C C . ALA A 1 209 ? -17.929 -6.557 -3.812 1.00 92.75 209 ALA A C 1
ATOM 1587 O O . ALA A 1 209 ? -17.754 -5.747 -2.902 1.00 92.75 209 ALA A O 1
ATOM 1588 N N . ARG A 1 210 ? -18.232 -7.833 -3.578 1.00 94.88 210 ARG A N 1
ATOM 1589 C CA . ARG A 1 210 ? -18.136 -8.449 -2.257 1.00 94.88 210 ARG A CA 1
ATOM 1590 C C . ARG A 1 210 ? -16.834 -9.215 -2.161 1.00 94.88 210 ARG A C 1
ATOM 1592 O O . ARG A 1 210 ? -16.609 -10.147 -2.933 1.00 94.88 210 ARG A O 1
ATOM 1599 N N . LEU A 1 211 ? -16.026 -8.863 -1.176 1.00 95.44 211 LEU A N 1
ATOM 1600 C CA . LEU A 1 211 ? -14.818 -9.583 -0.821 1.00 95.44 211 LEU A CA 1
ATOM 1601 C C . LEU A 1 211 ? -15.141 -10.587 0.283 1.00 95.44 211 LEU A C 1
ATOM 1603 O O . LEU A 1 211 ? -15.833 -10.261 1.243 1.00 95.44 211 LEU A O 1
ATOM 1607 N N . THR A 1 212 ? -14.646 -11.812 0.145 1.00 96.00 212 THR A N 1
ATOM 1608 C CA . THR A 1 212 ? -14.467 -12.738 1.266 1.00 96.00 212 THR A CA 1
ATOM 1609 C C . THR A 1 212 ? -12.996 -12.699 1.640 1.00 96.00 212 THR A C 1
ATOM 1611 O O . THR A 1 212 ? -12.135 -12.987 0.804 1.00 96.00 212 THR A O 1
ATOM 1614 N N . LEU A 1 213 ? -12.713 -12.307 2.874 1.00 95.19 213 LEU A N 1
ATOM 1615 C CA . LEU A 1 213 ? -11.366 -12.256 3.421 1.00 95.19 213 LEU A CA 1
ATOM 1616 C C . LEU A 1 213 ? -10.934 -13.654 3.870 1.00 95.19 213 LEU A C 1
ATOM 1618 O O . LEU A 1 213 ? -11.767 -14.529 4.105 1.00 95.19 213 LEU A O 1
ATOM 1622 N N . ARG A 1 214 ? -9.630 -13.878 4.042 1.00 94.00 214 ARG A N 1
ATOM 1623 C CA . ARG A 1 214 ? -9.099 -15.162 4.549 1.00 94.00 214 ARG A CA 1
ATOM 1624 C C . ARG A 1 214 ? -9.562 -15.510 5.960 1.00 94.00 214 ARG A C 1
ATOM 1626 O O . ARG A 1 214 ? -9.635 -16.688 6.301 1.00 94.00 214 ARG A O 1
ATOM 1633 N N . SER A 1 215 ? -9.938 -14.501 6.739 1.00 92.25 215 SER A N 1
ATOM 1634 C CA . SER A 1 215 ? -10.580 -14.648 8.045 1.00 92.25 215 SER A CA 1
ATOM 1635 C C . SER A 1 215 ? -11.996 -15.238 7.940 1.00 92.25 215 SER A C 1
ATOM 1637 O O . SER A 1 215 ? -12.571 -15.661 8.942 1.00 92.25 215 SER A O 1
ATOM 1639 N N . GLY A 1 216 ? -12.566 -15.285 6.730 1.00 92.06 216 GLY A N 1
ATOM 1640 C CA . GLY A 1 216 ? -13.947 -15.663 6.441 1.00 92.06 216 GLY A CA 1
ATOM 1641 C C . GLY A 1 216 ? -14.929 -14.490 6.501 1.00 92.06 216 GLY A C 1
ATOM 1642 O O . GLY A 1 216 ? -16.102 -14.666 6.164 1.00 92.06 216 GLY A O 1
ATOM 1643 N N . GLU A 1 217 ? -14.473 -13.303 6.913 1.00 90.88 217 GLU A N 1
ATOM 1644 C CA . GLU A 1 217 ? -15.290 -12.093 6.915 1.00 90.88 217 GLU A CA 1
ATOM 1645 C C . GLU A 1 217 ? -15.705 -11.708 5.491 1.00 90.88 217 GLU A C 1
ATOM 1647 O O . GLU A 1 217 ? -14.949 -11.881 4.534 1.00 90.88 217 GLU A O 1
ATOM 1652 N N . GLN A 1 218 ? -16.924 -11.187 5.349 1.00 91.94 218 GLN A N 1
ATOM 1653 C CA . GLN A 1 218 ? -17.417 -10.657 4.084 1.00 91.94 218 GLN A CA 1
ATOM 1654 C C . GLN A 1 218 ? -17.581 -9.151 4.183 1.00 91.94 218 GLN A C 1
ATOM 1656 O O . GLN A 1 218 ? -18.302 -8.661 5.050 1.00 91.94 218 GLN A O 1
ATOM 1661 N N . VAL A 1 219 ? -16.963 -8.437 3.250 1.00 88.25 219 VAL A N 1
ATOM 1662 C CA . VAL A 1 219 ? -16.989 -6.976 3.197 1.00 88.25 219 VAL A CA 1
ATOM 1663 C C . VAL A 1 219 ? -17.386 -6.552 1.790 1.00 88.25 219 VAL A C 1
ATOM 1665 O O . VAL A 1 219 ? -16.912 -7.111 0.804 1.00 88.25 219 VAL A O 1
ATOM 1668 N N . GLU A 1 220 ? -18.300 -5.595 1.676 1.00 90.12 220 GLU A N 1
ATOM 1669 C CA . GLU A 1 220 ? -18.654 -4.998 0.388 1.00 90.12 220 GLU A CA 1
ATOM 1670 C C . GLU A 1 220 ? -17.783 -3.767 0.154 1.00 90.12 220 GLU A C 1
ATOM 1672 O O . GLU A 1 220 ? -17.590 -2.958 1.058 1.00 90.12 220 GLU A O 1
ATOM 1677 N N . PHE A 1 221 ? -17.266 -3.633 -1.059 1.00 86.12 221 PHE A N 1
ATOM 1678 C CA . PHE A 1 221 ? -16.469 -2.501 -1.497 1.00 86.12 221 PHE A CA 1
ATOM 1679 C C . PHE A 1 221 ? -17.126 -1.832 -2.701 1.00 86.12 221 PHE A C 1
ATOM 1681 O O . PHE A 1 221 ? -17.763 -2.484 -3.532 1.00 86.12 221 PHE A O 1
ATOM 1688 N N . ILE A 1 222 ? -16.967 -0.515 -2.770 1.00 82.44 222 ILE A N 1
ATOM 1689 C CA . ILE A 1 222 ? -17.458 0.356 -3.834 1.00 82.44 222 ILE A CA 1
ATOM 1690 C C . ILE A 1 222 ? -16.242 0.974 -4.519 1.00 82.44 222 ILE A C 1
ATOM 1692 O O . ILE A 1 222 ? -15.363 1.510 -3.840 1.00 82.44 222 ILE A O 1
ATOM 1696 N N . GLY A 1 223 ? -16.201 0.929 -5.847 1.00 74.88 223 GLY A N 1
ATOM 1697 C CA . GLY A 1 223 ? -15.153 1.576 -6.619 1.00 74.88 223 GLY A CA 1
ATOM 1698 C C . GLY A 1 223 ? -15.252 3.094 -6.525 1.00 74.88 223 GLY A C 1
ATOM 1699 O O . GLY A 1 223 ? -16.288 3.715 -6.787 1.00 74.88 223 GLY A O 1
ATOM 1700 N N . ARG A 1 224 ? -14.154 3.705 -6.090 1.00 67.25 224 ARG A N 1
ATOM 1701 C CA . ARG A 1 224 ? -13.918 5.155 -6.167 1.00 67.25 224 ARG A CA 1
ATOM 1702 C C . ARG A 1 224 ? -12.599 5.493 -6.868 1.00 67.25 224 ARG A C 1
ATOM 1704 O O . ARG A 1 224 ? -12.331 6.672 -7.086 1.00 67.25 224 ARG A O 1
ATOM 1711 N N . GLY A 1 225 ? -11.819 4.468 -7.212 1.00 65.69 225 GLY A N 1
ATOM 1712 C CA . GLY A 1 225 ? -10.579 4.523 -7.983 1.00 65.69 225 GLY A CA 1
ATOM 1713 C C . GLY A 1 225 ? -10.689 3.689 -9.260 1.00 65.69 225 GLY A C 1
ATOM 1714 O O . GLY A 1 225 ? -11.794 3.475 -9.762 1.00 65.69 225 GLY A O 1
ATOM 1715 N N . THR A 1 226 ? -9.552 3.233 -9.782 1.00 72.12 226 THR A N 1
ATOM 1716 C CA . THR A 1 226 ? -9.485 2.397 -10.990 1.00 72.12 226 THR A CA 1
ATOM 1717 C C . THR A 1 226 ? -9.619 0.908 -10.696 1.00 72.12 226 THR A C 1
ATOM 1719 O O . THR A 1 226 ? -9.984 0.160 -11.586 1.00 72.12 226 THR A O 1
ATOM 1722 N N . ASP A 1 227 ? -9.440 0.461 -9.457 1.00 75.19 227 ASP A N 1
ATOM 1723 C CA . ASP A 1 227 ? -9.325 -0.976 -9.194 1.00 75.19 227 ASP A CA 1
ATOM 1724 C C . ASP A 1 227 ? -10.655 -1.733 -9.164 1.00 75.19 227 ASP A C 1
ATOM 1726 O O . ASP A 1 227 ? -10.663 -2.957 -9.288 1.00 75.19 227 ASP A O 1
ATOM 1730 N N . LEU A 1 228 ? -11.785 -1.040 -9.009 1.00 78.75 228 LEU A N 1
ATOM 1731 C CA . LEU A 1 228 ? -13.118 -1.641 -9.069 1.00 78.75 228 LEU A CA 1
ATOM 1732 C C . LEU A 1 228 ? -14.017 -0.887 -10.046 1.00 78.75 228 LEU A C 1
ATOM 1734 O O . LEU A 1 228 ? -13.920 0.329 -10.209 1.00 78.75 228 LEU A O 1
ATOM 1738 N N . GLY A 1 229 ? -14.961 -1.622 -10.625 1.00 80.62 229 GLY A N 1
ATOM 1739 C CA . GLY A 1 229 ? -15.938 -1.085 -11.559 1.00 80.62 229 GLY A CA 1
ATOM 1740 C C . GLY A 1 229 ? -15.384 -0.864 -12.960 1.00 80.62 229 GLY A C 1
ATOM 1741 O O . GLY A 1 229 ? -14.268 -1.261 -13.291 1.00 80.62 229 GLY A O 1
ATOM 1742 N N . THR A 1 230 ? -16.160 -0.175 -13.796 1.00 75.62 230 THR A N 1
ATOM 1743 C CA . THR A 1 230 ? -15.817 0.099 -15.207 1.00 75.62 230 THR A CA 1
ATOM 1744 C C . THR A 1 230 ? -14.546 0.937 -15.404 1.00 75.62 230 THR A C 1
ATOM 1746 O O . THR A 1 230 ? -14.128 1.155 -16.538 1.00 75.62 230 THR A O 1
ATOM 1749 N N . ALA A 1 231 ? -13.960 1.459 -14.324 1.00 76.88 231 ALA A N 1
ATOM 1750 C CA . ALA A 1 231 ? -12.679 2.154 -14.347 1.00 76.88 231 ALA A CA 1
ATOM 1751 C C . ALA A 1 231 ? -11.473 1.193 -14.393 1.00 76.88 231 ALA A C 1
ATOM 1753 O O . ALA A 1 231 ? -10.382 1.641 -14.747 1.00 76.88 231 ALA A O 1
ATOM 1754 N N . LEU A 1 232 ? -11.678 -0.102 -14.107 1.00 83.12 232 LEU A N 1
ATOM 1755 C CA . LEU A 1 232 ? -10.651 -1.139 -14.207 1.00 83.12 232 LEU A CA 1
ATOM 1756 C C . LEU A 1 232 ? -10.104 -1.212 -15.627 1.00 83.12 232 LEU A C 1
ATOM 1758 O O . LEU A 1 232 ? -10.811 -1.579 -16.568 1.00 83.12 232 LEU A O 1
ATOM 1762 N N . ARG A 1 233 ? -8.814 -0.904 -15.780 1.00 84.31 233 ARG A N 1
ATOM 1763 C CA . ARG A 1 233 ? -8.150 -0.876 -17.088 1.00 84.31 233 ARG A CA 1
ATOM 1764 C C . ARG A 1 233 ? -8.016 -2.264 -17.693 1.00 84.31 233 ARG A C 1
ATOM 1766 O O . ARG A 1 233 ? -8.061 -2.390 -18.919 1.00 84.31 233 ARG A O 1
ATOM 1773 N N . ALA A 1 234 ? -7.725 -3.259 -16.858 1.00 89.44 234 ALA A N 1
ATOM 1774 C CA . ALA A 1 234 ? -7.649 -4.671 -17.216 1.00 89.44 234 ALA A CA 1
ATOM 1775 C C . ALA A 1 234 ? -7.322 -5.547 -16.000 1.00 89.44 234 ALA A C 1
ATOM 1777 O O . ALA A 1 234 ? -6.440 -5.211 -15.215 1.00 89.44 234 ALA A O 1
ATOM 1778 N N . LEU A 1 235 ? -7.905 -6.743 -15.962 1.00 93.81 235 LEU A N 1
ATOM 1779 C CA . LEU A 1 235 ? -7.339 -7.904 -15.285 1.00 93.81 235 LEU A CA 1
ATOM 1780 C C . LEU A 1 235 ? -6.662 -8.803 -16.322 1.00 93.81 235 LEU A C 1
ATOM 1782 O O . LEU A 1 235 ? -7.317 -9.344 -17.215 1.00 93.81 235 LEU A O 1
ATOM 1786 N N . VAL A 1 236 ? -5.347 -8.979 -16.209 1.00 94.69 236 VAL A N 1
ATOM 1787 C CA . VAL A 1 236 ? -4.592 -9.903 -17.062 1.00 94.69 236 VAL A CA 1
ATOM 1788 C C . VAL A 1 236 ? -4.358 -11.216 -16.322 1.00 94.69 236 VAL A C 1
ATOM 1790 O O . VAL A 1 236 ? -3.860 -11.211 -15.199 1.00 94.69 236 VAL A O 1
ATOM 1793 N N . VAL A 1 237 ? -4.673 -12.337 -16.973 1.00 95.19 237 VAL A N 1
ATOM 1794 C CA . VAL A 1 237 ? -4.417 -13.698 -16.485 1.00 95.19 237 VAL A CA 1
ATOM 1795 C C . VAL A 1 237 ? -3.368 -14.371 -17.364 1.00 95.19 237 VAL A C 1
ATOM 1797 O O . VAL A 1 237 ? -3.596 -14.612 -18.552 1.00 95.19 237 VAL A O 1
ATOM 1800 N N . GLU A 1 238 ? -2.224 -14.701 -16.775 1.00 93.69 238 GLU A N 1
ATOM 1801 C CA . GLU A 1 238 ? -1.145 -15.459 -17.404 1.00 93.69 238 GLU A CA 1
ATOM 1802 C C . GLU A 1 238 ? -1.225 -16.929 -16.987 1.00 93.69 238 GLU A C 1
ATOM 1804 O O . GLU A 1 238 ? -0.833 -17.307 -15.881 1.00 93.69 238 GLU A O 1
ATOM 1809 N N . THR A 1 239 ? -1.731 -17.776 -17.879 1.00 91.38 239 THR A N 1
ATOM 1810 C CA . THR A 1 239 ? -1.862 -19.215 -17.598 1.00 91.38 239 THR A CA 1
ATOM 1811 C C . THR A 1 239 ? -0.498 -19.917 -17.640 1.00 91.38 239 THR A C 1
ATOM 1813 O O . THR A 1 239 ? 0.354 -19.511 -18.445 1.00 91.38 239 THR A O 1
ATOM 1816 N N . PRO A 1 240 ? -0.292 -21.005 -16.875 1.00 84.88 240 PRO A N 1
ATOM 1817 C CA . PRO A 1 240 ? 0.946 -21.791 -16.905 1.00 84.88 240 PRO A CA 1
ATOM 1818 C C . PRO A 1 240 ? 1.349 -22.298 -18.302 1.00 84.88 240 PRO A C 1
ATOM 1820 O O . PRO A 1 240 ? 2.537 -22.416 -18.600 1.00 84.88 240 PRO A O 1
ATOM 1823 N N . GLU A 1 241 ? 0.386 -22.549 -19.195 1.00 84.38 241 GLU A N 1
ATOM 1824 C CA . GLU A 1 241 ? 0.621 -23.009 -20.574 1.00 84.38 241 GLU A CA 1
ATOM 1825 C C . GLU A 1 241 ? 1.076 -21.887 -21.523 1.00 84.38 241 GLU A C 1
ATOM 1827 O O . GLU A 1 241 ? 1.336 -22.124 -22.706 1.00 84.38 241 GLU A O 1
ATOM 1832 N N . GLY A 1 242 ? 1.160 -20.649 -21.033 1.00 82.94 242 GLY A N 1
ATOM 1833 C CA . GLY A 1 242 ? 1.539 -19.488 -21.825 1.00 82.94 242 GLY A CA 1
ATOM 1834 C C . GLY A 1 242 ? 0.378 -18.813 -22.567 1.00 82.94 242 GLY A C 1
ATOM 1835 O O . GLY A 1 242 ? 0.604 -17.992 -23.458 1.00 82.94 242 GLY A O 1
ATOM 1836 N N . GLY A 1 243 ? -0.872 -19.088 -22.215 1.00 89.44 243 GLY A N 1
ATOM 1837 C CA . GLY A 1 243 ? -1.984 -18.193 -22.537 1.00 89.44 243 GLY A CA 1
ATOM 1838 C C . GLY A 1 243 ? -1.878 -16.865 -21.779 1.00 89.44 243 GLY A C 1
ATOM 1839 O O . GLY A 1 243 ? -1.350 -16.813 -20.668 1.00 89.44 243 GLY A O 1
ATOM 1840 N N . GLN A 1 244 ? -2.360 -15.789 -22.396 1.00 93.12 244 GLN A N 1
ATOM 1841 C CA . GLN A 1 244 ? -2.580 -14.497 -21.750 1.00 93.12 244 GLN A CA 1
ATOM 1842 C C . GLN A 1 244 ? -3.990 -14.038 -22.108 1.00 93.12 244 GLN A C 1
ATOM 1844 O O . GLN A 1 244 ? -4.350 -14.022 -23.287 1.00 93.12 244 GLN A O 1
ATOM 1849 N N . PHE A 1 245 ? -4.777 -13.696 -21.096 1.00 94.19 245 PHE A N 1
ATOM 1850 C CA . PHE A 1 245 ? -6.152 -13.238 -21.254 1.00 94.19 245 PHE A CA 1
ATOM 1851 C C . PHE A 1 245 ? -6.295 -11.889 -20.576 1.00 94.19 245 PHE A C 1
ATOM 1853 O O . PHE A 1 245 ? -5.891 -11.746 -19.429 1.00 94.19 245 PHE A O 1
ATOM 1860 N N . THR A 1 246 ? -6.860 -10.920 -21.284 1.00 95.25 246 THR A N 1
ATOM 1861 C CA . THR A 1 246 ? -7.167 -9.595 -20.747 1.00 95.25 246 THR A CA 1
ATOM 1862 C C . THR A 1 246 ? -8.675 -9.498 -20.617 1.00 95.25 246 THR A C 1
ATOM 1864 O O . THR A 1 246 ? -9.377 -9.729 -21.600 1.00 95.25 246 THR A O 1
ATOM 1867 N N . LEU A 1 247 ? -9.143 -9.197 -19.413 1.00 93.50 247 LEU A N 1
ATOM 1868 C CA . LEU A 1 247 ? -10.550 -9.087 -19.054 1.00 93.50 247 LEU A CA 1
ATOM 1869 C C . LEU A 1 247 ? -10.808 -7.670 -18.545 1.00 93.50 247 LEU A C 1
ATOM 1871 O O . LEU A 1 247 ? -9.967 -7.115 -17.834 1.00 93.50 247 LEU A O 1
ATOM 1875 N N . ASP A 1 248 ? -11.941 -7.088 -18.909 1.00 93.44 248 ASP A N 1
ATOM 1876 C CA . ASP A 1 248 ? -12.442 -5.867 -18.274 1.00 93.44 248 ASP A CA 1
ATOM 1877 C C . ASP A 1 248 ? -13.415 -6.212 -17.136 1.00 93.44 248 ASP A C 1
ATOM 1879 O O . ASP A 1 248 ? -13.693 -7.384 -16.888 1.00 93.44 248 ASP A O 1
ATOM 1883 N N . TRP A 1 249 ? -13.909 -5.206 -16.411 1.00 91.62 249 TRP A N 1
ATOM 1884 C CA . TRP A 1 249 ? -14.850 -5.419 -15.306 1.00 91.62 249 TRP A CA 1
ATOM 1885 C C . TRP A 1 249 ? -16.141 -6.127 -15.735 1.00 91.62 249 TRP A C 1
ATOM 1887 O O . TRP A 1 249 ? -16.636 -6.989 -15.010 1.00 91.62 249 TRP A O 1
ATOM 1897 N N . ASP A 1 250 ? -16.659 -5.797 -16.920 1.00 91.06 250 ASP A N 1
ATOM 1898 C CA . ASP A 1 250 ? -17.910 -6.347 -17.447 1.00 91.06 250 ASP A CA 1
ATOM 1899 C C . ASP A 1 250 ? -17.766 -7.820 -17.858 1.00 91.06 250 ASP A C 1
ATOM 1901 O O . ASP A 1 250 ? -18.764 -8.533 -17.993 1.00 91.06 250 ASP A O 1
ATOM 1905 N N . ASP A 1 251 ? -16.540 -8.312 -18.036 1.00 93.19 251 ASP A N 1
ATOM 1906 C CA . ASP A 1 251 ? -16.277 -9.733 -18.208 1.00 93.19 251 ASP A CA 1
ATOM 1907 C C . ASP A 1 251 ? -16.340 -10.511 -16.882 1.00 93.19 251 ASP A C 1
ATOM 1909 O O . ASP A 1 251 ? -16.605 -11.717 -16.911 1.00 93.19 251 ASP A O 1
ATOM 1913 N N . LEU A 1 252 ? -16.092 -9.879 -15.728 1.00 94.75 252 LEU A N 1
ATOM 1914 C CA . LEU A 1 252 ? -15.851 -10.563 -14.452 1.00 94.75 252 LEU A CA 1
ATOM 1915 C C . LEU A 1 252 ? -17.145 -10.977 -13.734 1.00 94.75 252 LEU A C 1
ATOM 1917 O O . LEU A 1 252 ? -18.057 -10.184 -13.528 1.00 94.75 252 LEU A O 1
ATOM 1921 N N . ASP A 1 253 ? -17.184 -12.227 -13.272 1.00 94.12 253 ASP A N 1
ATOM 1922 C CA . ASP A 1 253 ? -18.168 -12.711 -12.290 1.00 94.12 253 ASP A CA 1
ATOM 1923 C C . ASP A 1 253 ? -17.504 -12.852 -10.914 1.00 94.12 253 ASP A C 1
ATOM 1925 O O . ASP A 1 253 ? -17.964 -12.338 -9.891 1.00 94.12 253 ASP A O 1
ATOM 1929 N N . MET A 1 254 ? -16.362 -13.542 -10.891 1.00 97.19 254 MET A N 1
ATOM 1930 C CA . MET A 1 254 ? -15.703 -13.946 -9.658 1.00 97.19 254 MET A CA 1
ATOM 1931 C C . MET A 1 254 ? -14.201 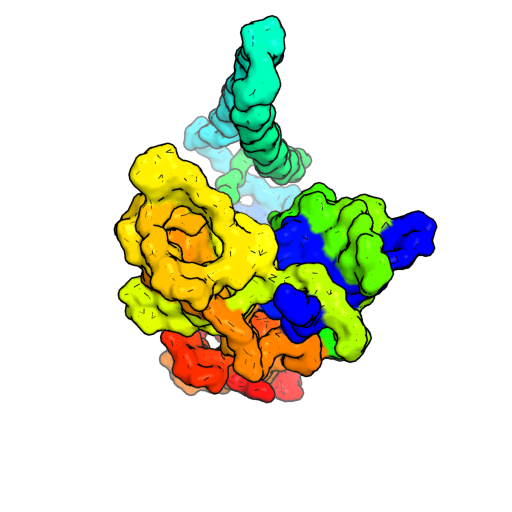-14.119 -9.853 1.00 97.19 254 MET A C 1
ATOM 1933 O O . MET A 1 254 ? -13.755 -14.663 -10.862 1.00 97.19 254 MET A O 1
ATOM 1937 N N . VAL A 1 255 ? -13.430 -13.751 -8.834 1.00 98.06 255 VAL A N 1
ATOM 1938 C CA . VAL A 1 255 ? -12.000 -14.045 -8.731 1.00 98.06 255 VAL A CA 1
ATOM 1939 C C . VAL A 1 255 ? -11.738 -14.775 -7.421 1.00 98.06 255 VAL A C 1
ATOM 1941 O O . VAL A 1 255 ? -12.134 -14.313 -6.354 1.00 98.06 255 VAL A O 1
ATOM 1944 N N . GLU A 1 256 ? -11.091 -15.931 -7.497 1.00 97.94 256 GLU A N 1
ATOM 1945 C CA . GLU A 1 256 ? -10.617 -16.698 -6.347 1.00 97.94 256 GLU A CA 1
ATOM 1946 C C . GLU A 1 256 ? -9.098 -16.569 -6.277 1.00 97.94 256 GLU A C 1
ATOM 1948 O O . GLU A 1 256 ? -8.388 -16.997 -7.187 1.00 97.94 256 GLU A O 1
ATOM 1953 N N . PHE A 1 257 ? -8.603 -15.967 -5.203 1.00 95.88 257 PHE A N 1
ATOM 1954 C CA . PHE A 1 257 ? -7.182 -15.762 -4.979 1.00 95.88 257 PHE A CA 1
ATOM 1955 C C . PHE A 1 257 ? -6.590 -16.956 -4.230 1.00 95.88 257 PHE A C 1
ATOM 1957 O O . PHE A 1 257 ? -7.116 -17.386 -3.200 1.00 95.88 257 PHE A O 1
ATOM 1964 N N . MET A 1 258 ? -5.489 -17.500 -4.741 1.00 93.06 258 MET A N 1
ATOM 1965 C CA . MET A 1 258 ? -4.878 -18.714 -4.204 1.00 93.06 258 MET A CA 1
ATOM 1966 C C . MET A 1 258 ? -3.371 -18.732 -4.424 1.00 93.06 258 MET A C 1
ATOM 1968 O O . MET A 1 258 ? -2.852 -18.050 -5.300 1.00 93.06 258 MET A O 1
ATOM 1972 N N . GLU A 1 259 ? -2.675 -19.545 -3.641 1.00 90.38 259 GLU A N 1
ATOM 1973 C CA . GLU A 1 259 ? -1.245 -19.763 -3.813 1.00 90.38 259 GLU A CA 1
ATOM 1974 C C . GLU A 1 259 ? -0.958 -20.401 -5.176 1.00 90.38 259 GLU A C 1
ATOM 1976 O O . GLU A 1 259 ? -1.691 -21.286 -5.631 1.00 90.38 259 GLU A O 1
ATOM 1981 N N . ALA A 1 260 ? 0.104 -19.938 -5.834 1.00 89.50 260 ALA A N 1
ATOM 1982 C CA . ALA A 1 260 ? 0.537 -20.524 -7.090 1.00 89.50 260 ALA A CA 1
ATOM 1983 C C . ALA A 1 260 ? 1.035 -21.965 -6.855 1.00 89.50 260 ALA A C 1
ATOM 1985 O O . ALA A 1 260 ? 1.707 -22.220 -5.854 1.00 89.50 260 ALA A O 1
ATOM 1986 N N . PRO A 1 261 ? 0.770 -22.909 -7.775 1.00 88.38 261 PRO A N 1
ATOM 1987 C CA . PRO A 1 261 ? 1.392 -24.230 -7.728 1.00 88.38 261 PRO A CA 1
ATOM 1988 C C . PRO A 1 261 ? 2.926 -24.138 -7.657 1.00 88.38 261 PRO A C 1
ATOM 1990 O O . PRO A 1 261 ? 3.524 -23.277 -8.301 1.00 88.38 261 PRO A O 1
ATOM 1993 N N . GLU A 1 262 ? 3.584 -25.049 -6.929 1.00 83.12 262 GLU A N 1
ATOM 1994 C CA . GLU A 1 262 ? 5.046 -25.019 -6.712 1.00 83.12 262 GLU A CA 1
ATOM 1995 C C . GLU A 1 262 ? 5.876 -25.005 -8.012 1.00 83.12 262 GLU A C 1
ATOM 1997 O O . GLU A 1 262 ? 7.010 -24.513 -8.047 1.00 83.12 262 GLU A O 1
ATOM 2002 N N . ASP A 1 263 ? 5.341 -25.560 -9.100 1.00 84.88 263 ASP A N 1
ATOM 2003 C CA . ASP A 1 263 ? 5.957 -25.625 -10.425 1.00 84.88 263 ASP A CA 1
ATOM 2004 C C . ASP A 1 263 ? 5.512 -24.499 -11.371 1.00 84.88 263 ASP A C 1
ATOM 2006 O O . ASP A 1 263 ? 6.136 -24.305 -12.419 1.00 84.88 263 ASP A O 1
ATOM 2010 N N . ALA A 1 264 ? 4.509 -23.702 -10.991 1.00 86.38 264 ALA A N 1
ATOM 2011 C CA . ALA A 1 264 ? 4.083 -22.543 -11.759 1.00 86.38 264 ALA A CA 1
ATOM 2012 C C . ALA A 1 264 ? 5.196 -21.490 -11.780 1.00 86.38 264 ALA A C 1
ATOM 2014 O O . ALA A 1 264 ? 5.808 -21.156 -10.761 1.00 86.38 264 ALA A O 1
ATOM 2015 N N . ARG A 1 265 ? 5.495 -20.965 -12.966 1.00 85.50 265 ARG A N 1
ATOM 2016 C CA . ARG A 1 265 ? 6.507 -19.922 -13.142 1.00 85.50 265 ARG A CA 1
ATOM 2017 C C . ARG A 1 265 ? 5.875 -18.727 -13.839 1.00 85.50 265 ARG A C 1
ATOM 2019 O O . ARG A 1 265 ? 5.338 -18.909 -14.934 1.00 85.50 265 ARG A O 1
ATOM 2026 N N . PRO A 1 266 ? 5.921 -17.530 -13.238 1.00 87.06 266 PRO A N 1
ATOM 2027 C CA . PRO A 1 266 ? 5.488 -16.334 -13.929 1.00 87.06 266 PRO A CA 1
ATOM 2028 C C . PRO A 1 266 ? 6.418 -16.060 -15.112 1.00 87.06 266 PRO A C 1
ATOM 2030 O O . PRO A 1 266 ? 7.578 -16.480 -15.139 1.00 87.06 266 PRO A O 1
ATOM 2033 N N . ARG A 1 267 ? 5.919 -15.330 -16.109 1.00 84.31 267 ARG A N 1
ATOM 2034 C CA . ARG A 1 267 ? 6.769 -14.854 -17.210 1.00 84.31 267 ARG A CA 1
ATOM 2035 C C . ARG A 1 267 ? 7.744 -13.777 -16.763 1.00 84.31 267 ARG A C 1
ATOM 2037 O O . ARG A 1 267 ? 8.837 -13.671 -17.314 1.00 84.31 267 ARG A O 1
ATOM 2044 N N . GLU A 1 268 ? 7.329 -12.996 -15.775 1.00 84.50 268 GLU A N 1
ATOM 2045 C CA . GLU A 1 268 ? 7.983 -11.757 -15.371 1.00 84.50 268 GLU A CA 1
ATOM 2046 C C . GLU A 1 268 ? 8.121 -11.709 -13.848 1.00 84.50 268 GLU A C 1
ATOM 2048 O O . GLU A 1 268 ? 7.230 -12.144 -13.117 1.00 84.50 268 GLU A O 1
ATOM 2053 N N . ALA A 1 269 ? 9.244 -11.206 -13.344 1.00 87.44 269 ALA A N 1
ATOM 2054 C CA . ALA A 1 269 ? 9.417 -11.009 -11.906 1.00 87.44 269 ALA A CA 1
ATOM 2055 C C . ALA A 1 269 ? 8.859 -9.641 -11.509 1.00 87.44 269 ALA A C 1
ATOM 2057 O O . ALA A 1 269 ? 9.118 -8.673 -12.225 1.00 87.44 269 ALA A O 1
ATOM 2058 N N . ARG A 1 270 ? 8.154 -9.540 -10.372 1.00 90.50 270 ARG A N 1
ATOM 2059 C CA . ARG A 1 270 ? 7.887 -8.229 -9.753 1.00 90.50 270 ARG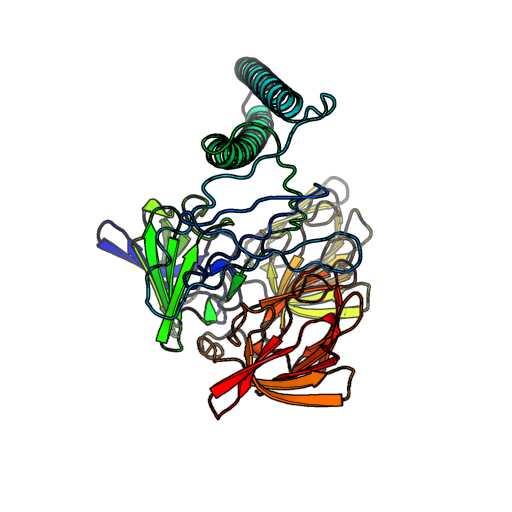 A CA 1
ATOM 2060 C C . ARG A 1 270 ? 9.211 -7.602 -9.319 1.00 90.50 270 ARG A C 1
ATOM 2062 O O . ARG A 1 270 ? 10.145 -8.309 -8.935 1.00 90.50 270 ARG A O 1
ATOM 2069 N N . LEU A 1 271 ? 9.286 -6.279 -9.388 1.00 93.19 271 LEU A N 1
ATOM 2070 C CA . LEU A 1 271 ? 10.423 -5.530 -8.873 1.00 93.19 271 LEU A CA 1
ATOM 2071 C C . LEU A 1 271 ? 10.401 -5.549 -7.344 1.00 93.19 271 LEU A C 1
ATOM 2073 O O . LEU A 1 271 ? 9.382 -5.252 -6.731 1.00 93.19 271 LEU A O 1
ATOM 2077 N N . TRP A 1 272 ? 11.536 -5.888 -6.741 1.00 93.50 272 TRP A N 1
ATOM 2078 C CA . TRP A 1 272 ? 11.764 -5.829 -5.301 1.00 93.50 272 TRP A CA 1
ATOM 2079 C C . TRP A 1 272 ? 13.030 -5.027 -5.032 1.00 93.50 272 TRP A C 1
ATOM 2081 O O . TRP A 1 272 ? 14.013 -5.124 -5.780 1.00 93.50 272 TRP A O 1
ATOM 2091 N N . GLY A 1 273 ? 13.022 -4.238 -3.965 1.00 95.19 273 GLY A N 1
ATOM 2092 C CA . GLY A 1 273 ? 14.197 -3.481 -3.582 1.00 95.19 273 GLY A CA 1
ATOM 2093 C C . GLY A 1 273 ? 14.035 -2.682 -2.304 1.00 95.19 273 GLY A C 1
ATOM 2094 O O . GLY A 1 273 ? 12.960 -2.626 -1.707 1.00 95.19 273 GLY A O 1
ATOM 2095 N N . THR A 1 274 ? 15.133 -2.035 -1.928 1.00 97.38 274 THR A N 1
ATOM 2096 C CA . THR A 1 274 ? 15.186 -1.051 -0.849 1.00 97.38 274 THR A CA 1
ATOM 2097 C C . THR A 1 274 ? 15.322 0.338 -1.452 1.00 97.38 274 THR A C 1
ATOM 2099 O O . THR A 1 274 ? 16.270 0.598 -2.200 1.00 97.38 274 THR A O 1
ATOM 2102 N N . LEU A 1 275 ? 14.384 1.219 -1.118 1.00 98.25 275 LEU A N 1
ATOM 2103 C CA . LEU A 1 275 ? 14.401 2.637 -1.443 1.00 98.25 275 LEU A CA 1
ATOM 2104 C C . LEU A 1 275 ? 14.862 3.433 -0.221 1.00 98.25 275 LEU A C 1
ATOM 2106 O O . LEU A 1 275 ? 14.397 3.186 0.888 1.00 98.25 275 LEU A O 1
ATOM 2110 N N . GLU A 1 276 ? 15.747 4.397 -0.442 1.00 98.38 276 GLU A N 1
ATOM 2111 C CA . GLU A 1 276 ? 16.191 5.381 0.544 1.00 98.38 276 GLU A CA 1
ATOM 2112 C C . GLU A 1 276 ? 15.680 6.773 0.147 1.00 98.38 276 GLU A C 1
ATOM 2114 O O . GLU A 1 276 ? 15.736 7.162 -1.029 1.00 98.38 276 GLU A O 1
ATOM 2119 N N . THR A 1 277 ? 15.190 7.527 1.128 1.00 97.62 277 THR A N 1
ATOM 2120 C CA . THR A 1 277 ? 14.773 8.925 0.971 1.00 97.62 277 THR A CA 1
ATOM 2121 C C . THR A 1 277 ? 15.908 9.885 1.324 1.00 97.62 277 THR A C 1
ATOM 2123 O O . THR A 1 277 ? 16.917 9.510 1.929 1.00 97.62 277 THR A O 1
ATOM 2126 N N . ARG A 1 278 ? 15.763 11.166 0.979 1.00 95.62 278 ARG A N 1
ATOM 2127 C CA . ARG A 1 278 ? 16.737 12.200 1.370 1.00 95.62 278 ARG A CA 1
ATOM 2128 C C . ARG A 1 278 ? 16.651 12.556 2.858 1.00 95.62 278 ARG A C 1
ATOM 2130 O O . ARG A 1 278 ? 17.639 13.037 3.414 1.00 95.62 278 ARG A O 1
ATOM 2137 N N . SER A 1 279 ? 15.498 12.340 3.487 1.00 94.56 279 SER A N 1
ATOM 2138 C CA . SER A 1 279 ? 15.232 12.486 4.919 1.00 94.56 279 SER A CA 1
ATOM 2139 C C . SER A 1 279 ? 15.935 11.403 5.736 1.00 94.56 279 SER A C 1
ATOM 2141 O O . SER A 1 279 ? 16.140 11.592 6.935 1.00 94.56 279 SER A O 1
ATOM 2143 N N . GLY A 1 280 ? 16.382 10.323 5.083 1.00 94.56 280 GLY A N 1
ATOM 2144 C CA . GLY A 1 280 ? 17.121 9.220 5.692 1.00 94.56 280 GLY A CA 1
ATOM 2145 C C . GLY A 1 280 ? 16.253 8.019 6.070 1.00 94.56 280 GLY A C 1
ATOM 2146 O O . GLY A 1 280 ? 16.746 7.123 6.755 1.00 94.56 280 GLY A O 1
ATOM 2147 N N . ASP A 1 281 ? 14.994 7.992 5.633 1.00 95.75 281 ASP A N 1
ATOM 2148 C CA . ASP A 1 281 ? 14.109 6.842 5.781 1.00 95.75 281 ASP A CA 1
ATOM 2149 C C . ASP A 1 281 ? 14.433 5.779 4.723 1.00 95.75 281 ASP A C 1
ATOM 2151 O O . ASP A 1 281 ? 14.915 6.081 3.627 1.00 95.75 281 ASP A O 1
ATOM 2155 N N . ALA A 1 282 ? 14.166 4.516 5.056 1.00 96.50 282 ALA A N 1
ATOM 2156 C CA . ALA A 1 282 ? 14.352 3.394 4.147 1.00 96.50 282 ALA A CA 1
ATOM 2157 C C . ALA A 1 282 ? 13.132 2.469 4.156 1.00 96.50 282 ALA A C 1
ATOM 2159 O O . ALA A 1 282 ? 12.624 2.094 5.218 1.00 96.50 282 ALA A O 1
ATOM 2160 N N . PHE A 1 283 ? 12.704 2.064 2.963 1.00 96.31 283 PHE A N 1
ATOM 2161 C CA . PHE A 1 283 ? 11.548 1.198 2.740 1.00 96.31 283 PHE A CA 1
ATOM 2162 C C . PHE A 1 283 ? 11.962 0.018 1.873 1.00 96.31 283 PHE A C 1
ATOM 2164 O O . PHE A 1 283 ? 12.644 0.205 0.868 1.00 96.31 283 PHE A O 1
ATOM 2171 N N . THR A 1 284 ? 11.580 -1.199 2.260 1.00 94.62 284 THR A N 1
ATOM 2172 C CA . THR A 1 284 ? 11.934 -2.414 1.511 1.00 94.62 284 THR A CA 1
ATOM 2173 C C . THR A 1 284 ? 10.679 -3.200 1.187 1.00 94.62 284 THR A C 1
ATOM 2175 O O . THR A 1 284 ? 9.905 -3.532 2.082 1.00 94.62 284 THR A O 1
ATOM 2178 N N . GLY A 1 285 ? 10.473 -3.498 -0.091 1.00 93.06 285 GLY A N 1
ATOM 2179 C CA . GLY A 1 285 ? 9.247 -4.143 -0.535 1.00 93.06 285 GLY A CA 1
ATOM 2180 C C . GLY A 1 285 ? 9.151 -4.292 -2.045 1.00 93.06 285 GLY A C 1
ATOM 2181 O O . GLY A 1 285 ? 10.139 -4.148 -2.774 1.00 93.06 285 GLY A O 1
ATOM 2182 N N . TRP A 1 286 ? 7.932 -4.566 -2.509 1.00 92.50 286 TRP A N 1
ATOM 2183 C CA . TRP A 1 286 ? 7.626 -4.588 -3.937 1.00 92.50 286 TRP A CA 1
ATOM 2184 C C . TRP A 1 286 ? 7.581 -3.164 -4.473 1.00 92.50 286 TRP A C 1
ATOM 2186 O O . TRP A 1 286 ? 6.887 -2.313 -3.922 1.00 92.50 286 TRP A O 1
ATOM 2196 N N . VAL A 1 287 ? 8.335 -2.919 -5.538 1.00 94.44 287 VAL A N 1
ATOM 2197 C CA . VAL A 1 287 ? 8.504 -1.598 -6.137 1.00 94.44 287 VAL A CA 1
ATOM 2198 C C . VAL A 1 287 ? 7.520 -1.438 -7.287 1.00 94.44 287 VAL A C 1
ATOM 2200 O O . VAL A 1 287 ? 7.418 -2.312 -8.153 1.00 94.44 287 VAL A O 1
ATOM 2203 N N . THR A 1 288 ? 6.844 -0.300 -7.313 1.00 93.31 288 THR A N 1
ATOM 2204 C CA . THR A 1 288 ? 6.163 0.222 -8.494 1.00 93.31 288 THR A CA 1
ATOM 2205 C C . THR A 1 288 ? 6.818 1.555 -8.837 1.00 93.31 288 THR A C 1
ATOM 2207 O O . THR A 1 288 ? 6.721 2.522 -8.077 1.00 93.31 288 THR A O 1
ATOM 2210 N N . TRP A 1 289 ? 7.544 1.588 -9.948 1.00 92.00 289 TRP A N 1
ATOM 2211 C CA . TRP A 1 289 ? 8.212 2.788 -10.440 1.00 92.00 289 TRP A CA 1
ATOM 2212 C C . TRP A 1 289 ? 7.234 3.631 -11.261 1.00 92.00 289 TRP A C 1
ATOM 2214 O O . TRP A 1 289 ? 6.367 3.069 -11.917 1.00 92.00 289 TRP A O 1
ATOM 2224 N N . ASP A 1 290 ? 7.301 4.962 -11.132 1.00 85.19 290 ASP A N 1
ATOM 2225 C CA . ASP A 1 290 ? 6.383 5.926 -11.776 1.00 85.19 290 ASP A CA 1
ATOM 2226 C C . ASP A 1 290 ? 4.877 5.605 -11.623 1.00 85.19 290 ASP A C 1
ATOM 2228 O O . ASP A 1 290 ? 4.035 6.063 -12.399 1.00 85.19 290 ASP A O 1
ATOM 2232 N N . VAL A 1 291 ? 4.522 4.811 -10.606 1.00 80.94 291 VAL A N 1
ATOM 2233 C CA . VAL A 1 291 ? 3.173 4.260 -10.389 1.00 80.94 291 VAL A CA 1
ATOM 2234 C C . VAL A 1 291 ? 2.692 3.352 -11.550 1.00 80.94 291 VAL A C 1
ATOM 2236 O O . VAL A 1 291 ? 1.503 3.060 -11.640 1.00 80.94 291 VAL A O 1
ATOM 2239 N N . ASP A 1 292 ? 3.581 2.868 -12.429 1.00 80.19 292 ASP A N 1
ATOM 2240 C CA . ASP A 1 292 ? 3.221 2.097 -13.636 1.00 80.19 292 ASP A CA 1
ATOM 2241 C C . ASP A 1 292 ? 4.120 0.873 -13.898 1.00 80.19 292 ASP A C 1
ATOM 2243 O O . ASP A 1 292 ? 3.606 -0.210 -14.195 1.00 80.19 292 ASP A O 1
ATOM 2247 N N . GLU A 1 293 ? 5.443 0.982 -13.733 1.00 86.94 293 GLU A N 1
ATOM 2248 C CA . GLU A 1 293 ? 6.357 -0.133 -14.002 1.00 86.94 293 GLU A CA 1
ATOM 2249 C C . GLU A 1 293 ? 6.540 -1.025 -12.773 1.00 86.94 293 GLU A C 1
ATOM 2251 O O . GLU A 1 293 ? 7.020 -0.613 -11.713 1.00 86.94 293 GLU A O 1
ATOM 2256 N N . ILE A 1 294 ? 6.186 -2.298 -12.932 1.00 90.62 294 ILE A N 1
ATOM 2257 C CA . ILE A 1 294 ? 6.103 -3.270 -11.842 1.00 90.62 294 ILE A CA 1
ATOM 2258 C C . ILE A 1 294 ? 6.899 -4.541 -12.083 1.00 90.62 294 ILE A C 1
ATOM 2260 O O . ILE A 1 294 ? 7.125 -5.295 -11.126 1.00 90.62 294 ILE A O 1
ATOM 2264 N N . PHE A 1 295 ? 7.318 -4.797 -13.322 1.00 92.00 295 PHE A N 1
ATOM 2265 C CA . PHE A 1 295 ? 7.977 -6.027 -13.729 1.00 92.00 295 PHE A CA 1
ATOM 2266 C C . PHE A 1 295 ? 9.385 -5.819 -14.280 1.00 92.00 295 PHE A C 1
ATOM 2268 O O . PHE A 1 295 ? 9.752 -4.787 -14.826 1.00 92.00 295 PHE A O 1
ATOM 2275 N N . SER A 1 296 ? 10.187 -6.881 -14.215 1.00 91.56 296 SER A N 1
ATOM 2276 C CA . SER A 1 296 ? 11.560 -6.906 -14.726 1.00 91.56 296 SER A CA 1
ATOM 2277 C C . SER A 1 296 ? 11.701 -6.642 -16.232 1.00 91.56 296 SER A C 1
ATOM 2279 O O . SER A 1 296 ? 12.805 -6.351 -16.690 1.00 91.56 296 SER A O 1
ATOM 2281 N N . ASN A 1 297 ? 10.634 -6.817 -17.013 1.00 90.62 297 ASN A N 1
ATOM 2282 C CA . ASN A 1 297 ? 10.642 -6.550 -18.453 1.00 90.62 297 ASN A CA 1
ATOM 2283 C C . ASN A 1 297 ? 10.078 -5.174 -18.807 1.00 90.62 297 ASN A C 1
ATOM 2285 O O . ASN A 1 297 ? 10.250 -4.763 -19.955 1.00 90.62 297 ASN A O 1
ATOM 2289 N N . ASP A 1 298 ? 9.448 -4.484 -17.851 1.00 92.25 298 ASP A N 1
ATOM 2290 C CA . ASP A 1 298 ? 9.095 -3.085 -18.039 1.00 92.25 298 ASP A CA 1
ATOM 2291 C C . ASP A 1 298 ? 10.384 -2.290 -18.271 1.00 92.25 298 ASP A C 1
ATOM 2293 O O . ASP A 1 298 ? 11.490 -2.712 -17.895 1.00 92.25 298 ASP A O 1
ATOM 2297 N N . VAL A 1 299 ? 10.251 -1.174 -18.970 1.00 94.25 299 VAL A N 1
ATOM 2298 C CA . VAL A 1 299 ? 11.372 -0.424 -19.524 1.00 94.25 299 VAL A CA 1
ATOM 2299 C C . VAL A 1 299 ? 11.492 0.889 -18.776 1.00 94.25 299 VAL A C 1
ATOM 2301 O O . VAL A 1 299 ? 10.498 1.561 -18.552 1.00 94.25 299 VAL A O 1
ATOM 2304 N N . LEU A 1 300 ? 12.719 1.230 -18.398 1.00 94.31 300 LEU A N 1
ATOM 2305 C CA . LEU A 1 300 ? 13.088 2.575 -18.000 1.00 94.31 300 LEU A CA 1
ATOM 2306 C C . LEU A 1 300 ? 13.616 3.315 -19.227 1.00 94.31 300 LEU A C 1
ATOM 2308 O O . LEU A 1 300 ? 14.609 2.878 -19.828 1.00 94.31 300 LEU A O 1
ATOM 2312 N N . ASP A 1 301 ? 12.984 4.439 -19.545 1.00 92.94 301 ASP A N 1
ATOM 2313 C CA . ASP A 1 301 ? 13.362 5.317 -20.642 1.00 92.94 301 ASP A CA 1
ATOM 2314 C C . ASP A 1 301 ? 14.236 6.479 -20.157 1.00 92.94 301 ASP A C 1
ATOM 2316 O O . ASP A 1 301 ? 14.046 7.056 -19.084 1.00 92.94 301 ASP A O 1
ATOM 2320 N N . GLY A 1 302 ? 15.209 6.873 -20.974 1.00 93.69 302 GLY A N 1
ATOM 2321 C CA . GLY A 1 302 ? 16.002 8.071 -20.719 1.00 93.69 302 GLY A CA 1
ATOM 2322 C C . GLY A 1 302 ? 16.987 8.392 -21.832 1.00 93.69 302 GLY A C 1
ATOM 2323 O O . GLY A 1 302 ? 17.257 7.579 -22.708 1.00 93.69 302 GLY A O 1
ATOM 2324 N N . GLU A 1 303 ? 17.551 9.589 -21.798 1.00 94.94 303 GLU A N 1
ATOM 2325 C CA . GLU A 1 303 ? 18.526 10.071 -22.771 1.00 94.94 303 GLU A CA 1
ATOM 2326 C C . GLU A 1 303 ? 19.893 10.286 -22.108 1.00 94.94 303 GLU A C 1
ATOM 2328 O O . GLU A 1 303 ? 19.975 10.788 -20.985 1.00 94.94 303 GLU A O 1
ATOM 2333 N N . GLN A 1 304 ? 20.974 9.953 -22.818 1.00 94.38 304 GLN A N 1
ATOM 2334 C CA . GLN A 1 304 ? 22.334 10.375 -22.483 1.00 94.38 304 GLN A CA 1
ATOM 2335 C C . GLN A 1 304 ? 23.042 10.888 -23.741 1.00 94.38 304 GLN A C 1
ATOM 2337 O O . GLN A 1 304 ? 23.137 10.178 -24.740 1.00 94.38 304 GLN A O 1
ATOM 2342 N N . ASP A 1 305 ? 23.571 12.114 -23.697 1.00 92.81 305 ASP A N 1
ATOM 2343 C CA . ASP A 1 305 ? 24.325 12.732 -24.800 1.00 92.81 305 ASP A CA 1
ATOM 2344 C C . ASP A 1 305 ? 23.590 12.708 -26.166 1.00 92.81 305 ASP A C 1
ATOM 2346 O O . ASP A 1 305 ? 24.217 12.545 -27.218 1.00 92.81 305 ASP A O 1
ATOM 2350 N N . GLY A 1 306 ? 22.259 12.868 -26.175 1.00 90.12 306 GLY A N 1
ATOM 2351 C CA . GLY A 1 306 ? 21.442 12.815 -27.394 1.00 90.12 306 GLY A CA 1
ATOM 2352 C C . GLY A 1 306 ? 21.099 11.405 -27.884 1.00 90.12 306 GLY A C 1
ATOM 2353 O O . GLY A 1 306 ? 20.600 11.262 -29.002 1.00 90.12 306 GLY A O 1
ATOM 2354 N N . VAL A 1 307 ? 21.396 10.367 -27.097 1.00 93.56 307 VAL A N 1
ATOM 2355 C CA . VAL A 1 307 ? 21.066 8.968 -27.393 1.00 93.56 307 VAL A CA 1
ATOM 2356 C C . VAL A 1 307 ? 19.958 8.499 -26.456 1.00 93.56 307 VAL A C 1
ATOM 2358 O O . VAL A 1 307 ? 20.130 8.519 -25.240 1.00 93.56 307 VAL A O 1
ATOM 2361 N N . GLU A 1 308 ? 18.839 8.059 -27.030 1.00 95.44 308 GLU A N 1
ATOM 2362 C CA . GLU A 1 308 ? 17.740 7.424 -26.297 1.00 95.44 308 GLU A CA 1
ATOM 2363 C C . GLU A 1 308 ? 18.142 6.013 -25.836 1.00 95.44 308 GLU A C 1
ATOM 2365 O O . GLU A 1 308 ? 18.779 5.244 -26.566 1.00 95.44 308 GLU A O 1
ATOM 2370 N N . HIS A 1 309 ? 17.754 5.675 -24.613 1.00 95.12 309 HIS A N 1
ATOM 2371 C CA . HIS A 1 309 ? 17.986 4.400 -23.959 1.00 95.12 309 HIS A CA 1
ATOM 2372 C C . HIS A 1 309 ? 16.661 3.834 -23.452 1.00 95.12 309 HIS A C 1
ATOM 2374 O O . HIS A 1 309 ? 15.998 4.464 -22.640 1.00 95.12 309 HIS A O 1
ATOM 2380 N N . GLU A 1 310 ? 16.355 2.610 -23.878 1.00 95.88 310 GLU A N 1
ATOM 2381 C CA . GLU A 1 310 ? 15.263 1.778 -23.366 1.00 95.88 310 GLU A CA 1
ATOM 2382 C C . GLU A 1 310 ? 15.899 0.616 -22.584 1.00 95.88 310 GLU A C 1
ATOM 2384 O O . GLU A 1 310 ? 16.550 -0.269 -23.163 1.00 95.88 310 GLU A O 1
ATOM 2389 N N . ILE A 1 311 ? 15.802 0.630 -21.252 1.00 96.00 311 ILE A N 1
ATOM 2390 C CA . ILE A 1 311 ? 16.490 -0.334 -20.384 1.00 96.00 311 ILE A CA 1
ATOM 2391 C C . ILE A 1 311 ? 15.471 -1.161 -19.597 1.00 96.00 311 ILE A C 1
ATOM 2393 O O . ILE A 1 311 ? 14.854 -0.637 -18.677 1.00 96.00 311 ILE A O 1
ATOM 2397 N N . PRO A 1 312 ? 15.352 -2.477 -19.852 1.00 96.75 312 PRO A N 1
ATOM 2398 C CA . PRO A 1 312 ? 14.528 -3.344 -19.017 1.00 96.75 312 PRO A CA 1
ATOM 2399 C C . PRO A 1 312 ? 14.966 -3.310 -17.547 1.00 96.75 312 PRO A C 1
ATOM 2401 O O . PRO A 1 312 ? 16.153 -3.526 -17.262 1.00 96.75 312 PRO A O 1
ATOM 2404 N N . PHE A 1 313 ? 14.030 -3.127 -16.613 1.00 95.88 313 PHE A N 1
ATOM 2405 C CA . PHE A 1 313 ? 14.319 -3.021 -15.175 1.00 95.88 313 PHE A CA 1
ATOM 2406 C C . PHE A 1 313 ? 15.098 -4.221 -14.618 1.00 95.88 313 PHE A C 1
ATOM 2408 O O . PHE A 1 313 ? 15.952 -4.073 -13.746 1.00 95.88 313 PHE A O 1
ATOM 2415 N N . GLY A 1 314 ? 14.908 -5.418 -15.176 1.00 94.44 314 GLY A N 1
ATOM 2416 C CA . GLY A 1 314 ? 15.644 -6.628 -14.804 1.00 94.44 314 GLY A CA 1
ATOM 2417 C C . GLY A 1 314 ? 17.158 -6.540 -15.037 1.00 94.44 314 GLY A C 1
ATOM 2418 O O . GLY A 1 314 ? 17.916 -7.338 -14.483 1.00 94.44 314 GLY A O 1
ATOM 2419 N N . ARG A 1 315 ? 17.628 -5.571 -15.834 1.00 96.62 315 ARG A N 1
ATOM 2420 C CA . ARG A 1 315 ? 19.057 -5.275 -16.037 1.00 96.62 315 ARG A CA 1
ATOM 2421 C C . ARG A 1 315 ? 19.596 -4.240 -15.057 1.00 96.62 315 ARG A C 1
ATOM 2423 O O . ARG A 1 315 ? 20.816 -4.107 -14.960 1.00 96.62 315 ARG A O 1
ATOM 2430 N N . ILE A 1 316 ? 18.728 -3.522 -14.355 1.00 97.81 316 ILE A N 1
ATOM 2431 C CA . ILE A 1 316 ? 19.087 -2.440 -13.446 1.00 97.81 316 ILE A CA 1
ATOM 2432 C C . ILE A 1 316 ? 19.409 -3.036 -12.070 1.00 97.81 316 ILE A C 1
ATOM 2434 O O . ILE A 1 316 ? 18.758 -3.970 -11.596 1.00 97.81 316 ILE A O 1
ATOM 2438 N N . ALA A 1 317 ? 20.484 -2.543 -11.462 1.00 97.94 317 ALA A N 1
ATOM 2439 C CA . ALA A 1 317 ? 20.879 -2.864 -10.095 1.00 97.94 317 ALA A CA 1
ATOM 2440 C C . ALA A 1 317 ? 20.458 -1.753 -9.129 1.00 97.94 317 ALA A C 1
ATOM 2442 O O . ALA A 1 317 ? 19.996 -2.038 -8.027 1.00 97.94 317 ALA A O 1
ATOM 2443 N N . SER A 1 318 ? 20.596 -0.491 -9.537 1.00 98.50 318 SER A N 1
ATOM 2444 C CA . SER A 1 318 ? 20.156 0.650 -8.739 1.00 98.50 318 SER A CA 1
ATOM 2445 C C . SER A 1 318 ? 19.887 1.884 -9.589 1.00 98.50 318 SER A C 1
ATOM 2447 O O . SER A 1 318 ? 20.464 2.050 -10.668 1.00 98.50 318 SER A O 1
ATOM 2449 N N . ILE A 1 319 ? 19.049 2.769 -9.059 1.00 98.31 319 ILE A N 1
ATOM 2450 C CA . ILE A 1 319 ? 18.796 4.106 -9.594 1.00 98.31 319 ILE A CA 1
ATOM 2451 C C . ILE A 1 319 ? 19.052 5.087 -8.455 1.00 98.31 319 ILE A C 1
ATOM 2453 O O . ILE A 1 319 ? 18.514 4.920 -7.365 1.00 98.31 319 ILE A O 1
ATOM 2457 N N . GLU A 1 320 ? 19.893 6.085 -8.686 1.00 98.19 320 GLU A N 1
ATOM 2458 C CA . GLU A 1 320 ? 20.205 7.139 -7.720 1.00 98.19 320 GLU A CA 1
ATOM 2459 C C . GLU A 1 320 ? 19.853 8.491 -8.327 1.00 98.19 320 GLU A C 1
ATOM 2461 O O . GLU A 1 320 ? 20.219 8.788 -9.467 1.00 98.19 320 GLU A O 1
ATOM 2466 N N . ARG A 1 321 ? 19.155 9.332 -7.568 1.00 94.88 321 ARG A N 1
ATOM 2467 C CA . ARG A 1 321 ? 18.765 10.661 -8.026 1.00 94.88 321 ARG A CA 1
ATOM 2468 C C . ARG A 1 321 ? 20.005 11.520 -8.269 1.00 94.88 321 ARG A C 1
ATOM 2470 O O . ARG A 1 321 ? 20.810 11.759 -7.373 1.00 94.88 321 ARG A O 1
ATOM 2477 N N . ALA A 1 322 ? 20.123 12.079 -9.468 1.00 93.44 322 ALA A N 1
ATOM 2478 C CA . ALA A 1 322 ? 21.247 12.917 -9.881 1.00 93.44 322 ALA A CA 1
ATOM 2479 C C . ALA A 1 322 ? 20.768 14.338 -10.229 1.00 93.44 322 ALA A C 1
ATOM 2481 O O . ALA A 1 322 ? 21.037 14.876 -11.311 1.00 93.44 322 ALA A O 1
ATOM 2482 N N . GLY A 1 323 ? 20.045 14.941 -9.279 1.00 89.06 323 GLY A N 1
ATOM 2483 C CA . GLY A 1 323 ? 19.343 16.220 -9.417 1.00 89.06 323 GLY A CA 1
ATOM 2484 C C . GLY A 1 323 ? 17.851 16.048 -9.723 1.00 89.06 323 GLY A C 1
ATOM 2485 O O . GLY A 1 323 ? 17.323 14.946 -9.707 1.00 89.06 323 GLY A O 1
ATOM 2486 N N . SER A 1 324 ? 17.149 17.148 -9.998 1.00 88.38 324 SER A N 1
ATOM 2487 C CA . SER A 1 324 ? 15.708 17.107 -10.308 1.00 88.38 324 SER A CA 1
ATOM 2488 C C . SER A 1 324 ? 15.388 16.672 -11.740 1.00 88.38 324 SER A C 1
ATOM 2490 O O . SER A 1 324 ? 14.223 16.504 -12.073 1.00 88.38 324 SER A O 1
ATOM 2492 N N . ARG A 1 325 ? 16.397 16.545 -12.608 1.00 91.44 325 ARG A N 1
ATOM 2493 C CA . ARG A 1 325 ? 16.211 16.297 -14.048 1.00 91.44 325 ARG A CA 1
ATOM 2494 C C . ARG A 1 325 ? 16.843 15.004 -14.549 1.00 91.44 325 ARG A C 1
ATOM 2496 O O . ARG A 1 325 ? 16.897 14.812 -15.755 1.00 91.44 325 ARG A O 1
ATOM 2503 N N . ALA A 1 326 ? 17.426 14.213 -13.654 1.00 94.19 326 ALA A N 1
ATOM 2504 C CA . ALA A 1 326 ? 18.253 13.093 -14.056 1.00 94.19 326 ALA A CA 1
ATOM 2505 C C . ALA A 1 326 ? 18.496 12.102 -12.922 1.00 94.19 326 ALA A C 1
ATOM 2507 O O . ALA A 1 326 ? 18.457 12.470 -11.742 1.00 94.19 326 ALA A O 1
ATOM 2508 N N . SER A 1 327 ? 18.931 10.908 -13.313 1.00 95.38 327 SER A N 1
ATOM 2509 C CA . SER A 1 327 ? 19.350 9.832 -12.419 1.00 95.38 327 SER A CA 1
ATOM 2510 C C . SER A 1 327 ? 20.630 9.157 -12.897 1.00 95.38 327 SER A C 1
ATOM 2512 O O . SER A 1 327 ? 20.909 9.077 -14.093 1.00 95.38 327 SER A O 1
ATOM 2514 N N . HIS A 1 328 ? 21.412 8.641 -11.953 1.00 98.06 328 HIS A N 1
ATOM 2515 C CA . HIS A 1 328 ? 22.442 7.650 -12.226 1.00 98.06 328 HIS A CA 1
ATOM 2516 C C . HIS A 1 328 ? 21.821 6.256 -12.171 1.00 98.06 328 HIS A C 1
ATOM 2518 O O . HIS A 1 328 ? 21.420 5.780 -11.111 1.00 98.06 328 HIS A O 1
ATOM 2524 N N . VAL A 1 329 ? 21.760 5.595 -13.321 1.00 98.19 329 VAL A N 1
ATOM 2525 C CA . VAL A 1 329 ? 21.252 4.232 -13.467 1.00 98.19 329 VAL A CA 1
ATOM 2526 C C . VAL A 1 329 ? 22.442 3.291 -13.555 1.00 98.19 329 VAL A C 1
ATOM 2528 O O . VAL A 1 329 ? 23.216 3.345 -14.510 1.00 98.19 329 VAL A O 1
ATOM 2531 N N . THR A 1 330 ? 22.607 2.434 -12.550 1.00 98.50 330 THR A N 1
ATOM 2532 C CA . THR A 1 330 ? 23.660 1.414 -12.534 1.00 98.50 330 THR A CA 1
ATOM 2533 C C . THR A 1 330 ? 23.067 0.066 -12.907 1.00 98.50 330 THR A C 1
ATOM 2535 O O . THR A 1 330 ? 22.140 -0.429 -12.266 1.00 98.50 330 THR A O 1
ATOM 2538 N N . LEU A 1 331 ? 23.608 -0.537 -13.960 1.00 98.25 331 LEU A N 1
ATOM 2539 C CA . LEU A 1 331 ? 23.229 -1.849 -14.461 1.00 98.25 331 LEU A CA 1
ATOM 2540 C C . LEU A 1 331 ? 23.914 -2.961 -13.661 1.00 98.25 331 LEU A C 1
ATOM 2542 O O . LEU A 1 331 ? 24.964 -2.773 -13.050 1.00 98.25 331 LEU A O 1
ATOM 2546 N N . ARG A 1 332 ? 23.350 -4.168 -13.718 1.00 96.75 332 ARG A N 1
ATOM 2547 C CA . ARG A 1 332 ? 23.887 -5.365 -13.046 1.00 96.75 332 ARG A CA 1
ATOM 2548 C C . ARG A 1 332 ? 25.264 -5.799 -13.556 1.00 96.75 332 ARG A C 1
ATOM 2550 O O . ARG A 1 332 ? 25.945 -6.553 -12.870 1.00 96.75 332 ARG A O 1
ATOM 2557 N N . ASP A 1 333 ? 25.679 -5.335 -14.733 1.00 95.94 333 ASP A N 1
ATOM 2558 C CA . ASP A 1 333 ? 27.034 -5.542 -15.258 1.00 95.94 333 ASP A CA 1
ATOM 2559 C C . ASP A 1 333 ? 28.060 -4.508 -14.745 1.00 95.94 333 ASP A C 1
ATOM 2561 O O . ASP A 1 333 ? 29.242 -4.602 -15.074 1.00 95.94 333 ASP A O 1
ATOM 2565 N N . GLY A 1 334 ? 27.626 -3.553 -13.913 1.00 96.38 334 GLY A N 1
ATOM 2566 C CA . GLY A 1 334 ? 28.446 -2.483 -13.346 1.00 96.38 334 GLY A CA 1
ATOM 2567 C C . GLY A 1 334 ? 28.524 -1.218 -14.203 1.00 96.38 334 GLY A C 1
ATOM 2568 O O . GLY A 1 334 ? 29.155 -0.251 -13.783 1.00 96.38 334 GLY A O 1
ATOM 2569 N N . THR A 1 335 ? 27.899 -1.191 -15.382 1.00 97.50 335 THR A N 1
ATOM 2570 C CA . THR A 1 335 ? 27.804 0.024 -16.203 1.00 97.50 335 THR A CA 1
ATOM 2571 C C . THR A 1 335 ? 26.915 1.055 -15.513 1.00 97.50 335 THR A C 1
ATOM 2573 O O . THR A 1 335 ? 25.795 0.730 -15.130 1.00 97.50 335 THR A O 1
ATOM 2576 N N . THR A 1 336 ? 27.370 2.305 -15.411 1.00 97.44 336 THR A N 1
ATOM 2577 C CA . THR A 1 336 ? 26.559 3.424 -14.909 1.00 97.44 336 THR A CA 1
ATOM 2578 C C . THR A 1 336 ? 26.291 4.417 -16.032 1.00 97.44 336 THR A C 1
ATOM 2580 O O . THR A 1 336 ? 27.217 4.846 -16.720 1.00 97.44 336 THR A O 1
ATOM 2583 N N . LEU A 1 337 ? 25.023 4.780 -16.194 1.00 97.00 337 LEU A N 1
ATOM 2584 C CA . LEU A 1 337 ? 24.540 5.787 -17.133 1.00 97.00 337 LEU A CA 1
ATOM 2585 C C . LEU A 1 337 ? 23.965 6.963 -16.351 1.00 97.00 337 LEU A C 1
ATOM 2587 O O . LEU A 1 337 ? 23.352 6.771 -15.303 1.00 97.00 337 LEU A O 1
ATOM 2591 N N . ARG A 1 338 ? 24.144 8.179 -16.859 1.00 96.69 338 ARG A N 1
ATOM 2592 C CA . ARG A 1 338 ? 23.433 9.357 -16.369 1.00 96.69 338 ARG A CA 1
ATOM 2593 C C . ARG A 1 338 ? 22.310 9.657 -17.352 1.00 96.69 338 ARG A C 1
ATOM 2595 O O . ARG A 1 338 ? 22.579 10.189 -18.422 1.00 96.69 338 ARG A O 1
ATOM 2602 N N . LEU A 1 339 ? 21.086 9.311 -16.977 1.00 95.81 339 LEU A N 1
ATOM 2603 C CA . LEU A 1 339 ? 19.912 9.461 -17.830 1.00 95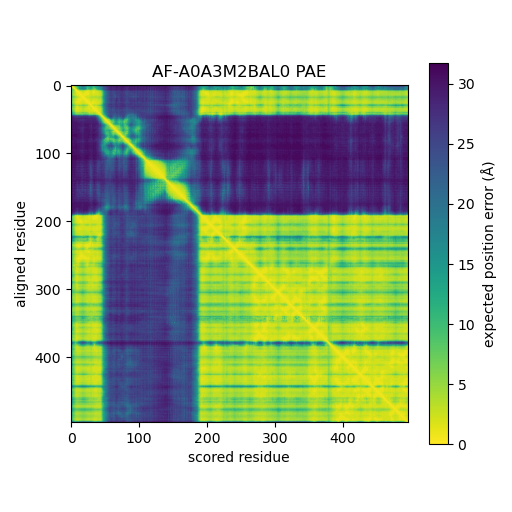.81 339 LEU A CA 1
ATOM 2604 C C . LEU A 1 339 ? 19.100 10.692 -17.431 1.00 95.81 339 LEU A C 1
ATOM 2606 O O . LEU A 1 339 ? 18.959 10.982 -16.243 1.00 95.81 339 LEU A O 1
ATOM 2610 N N . GLU A 1 340 ? 18.570 11.397 -18.425 1.00 92.62 340 GLU A N 1
ATOM 2611 C CA . GLU A 1 340 ? 17.660 12.536 -18.276 1.00 92.62 340 GLU A CA 1
ATOM 2612 C C . GLU A 1 340 ? 16.557 12.522 -19.346 1.00 92.62 340 GLU A C 1
ATOM 2614 O O . GLU A 1 340 ? 16.556 11.675 -20.234 1.00 92.62 340 GLU A O 1
ATOM 2619 N N . GLY A 1 341 ? 15.607 13.458 -19.276 1.00 85.44 341 GLY A N 1
ATOM 2620 C CA . GLY A 1 341 ? 14.676 13.720 -20.383 1.00 85.44 341 GLY A CA 1
ATOM 2621 C C . GLY A 1 341 ? 13.449 12.804 -20.474 1.00 85.44 341 GLY A C 1
ATOM 2622 O O . GLY A 1 341 ? 12.703 12.921 -21.445 1.00 85.44 341 GLY A O 1
ATOM 2623 N N . SER A 1 342 ? 13.213 11.958 -19.468 1.00 87.38 342 SER A N 1
ATOM 2624 C CA . SER A 1 342 ? 12.008 11.131 -19.316 1.00 87.38 342 SER A CA 1
ATOM 2625 C C . SER A 1 342 ? 11.451 11.243 -17.892 1.00 87.38 342 SER A C 1
ATOM 2627 O O . SER A 1 342 ? 12.214 11.468 -16.948 1.00 87.38 342 SER A O 1
ATOM 2629 N N . ASN A 1 343 ? 10.137 11.044 -17.735 1.00 79.62 343 ASN A N 1
ATOM 2630 C CA . ASN A 1 343 ? 9.461 10.948 -16.433 1.00 79.62 343 ASN A CA 1
ATOM 2631 C C . ASN A 1 343 ? 10.008 9.805 -15.570 1.00 79.62 343 ASN A C 1
ATOM 2633 O O . ASN A 1 343 ? 9.917 9.872 -14.349 1.00 79.62 343 ASN A O 1
ATOM 2637 N N . ASP A 1 344 ? 10.656 8.807 -16.163 1.00 79.69 344 ASP A N 1
ATOM 2638 C CA . ASP A 1 344 ? 11.230 7.697 -15.398 1.00 79.69 344 ASP A CA 1
ATOM 2639 C C . ASP A 1 344 ? 12.505 8.102 -14.648 1.00 79.69 344 ASP A C 1
ATOM 2641 O O . ASP A 1 344 ? 12.958 7.386 -13.756 1.00 79.69 344 ASP A O 1
ATOM 2645 N N . VAL A 1 345 ? 13.118 9.232 -15.013 1.00 82.75 345 VAL A N 1
ATOM 2646 C CA . VAL A 1 345 ? 14.426 9.666 -14.499 1.00 82.75 345 VAL A CA 1
ATOM 2647 C C . VAL A 1 345 ? 14.456 11.136 -14.074 1.00 82.75 345 VAL A C 1
ATOM 2649 O O . VAL A 1 345 ? 15.533 11.678 -13.814 1.00 82.75 345 VAL A O 1
ATOM 2652 N N . ASP A 1 346 ? 13.301 11.802 -13.996 1.00 76.81 346 ASP A N 1
ATOM 2653 C CA . ASP A 1 346 ? 13.204 13.204 -13.596 1.00 76.81 346 ASP A CA 1
ATOM 2654 C C . ASP A 1 346 ? 11.979 13.550 -12.734 1.00 76.81 346 ASP A C 1
ATOM 2656 O O . ASP A 1 346 ? 11.163 12.704 -12.400 1.00 76.81 346 ASP A O 1
ATOM 2660 N N . ALA A 1 347 ? 11.858 14.825 -12.346 1.00 77.12 347 ALA A N 1
ATOM 2661 C CA . ALA A 1 347 ? 10.782 15.338 -11.493 1.00 77.12 347 ALA A CA 1
ATOM 2662 C C . ALA A 1 347 ? 9.368 15.257 -12.094 1.00 77.12 347 ALA A C 1
ATOM 2664 O O . ALA A 1 347 ? 8.413 15.668 -11.438 1.00 77.12 347 ALA A O 1
ATOM 2665 N N . SER A 1 348 ? 9.221 14.777 -13.328 1.00 75.69 348 SER A N 1
ATOM 2666 C CA . SER A 1 348 ? 7.923 14.418 -13.900 1.00 75.69 348 SER A CA 1
ATOM 2667 C C . SER A 1 348 ? 7.466 13.024 -13.458 1.00 75.69 348 SER A C 1
ATOM 2669 O O . SER A 1 348 ? 6.335 12.660 -13.778 1.00 75.69 348 SER A O 1
ATOM 2671 N N . ASN A 1 349 ? 8.312 12.275 -12.738 1.00 84.62 349 ASN A N 1
ATOM 2672 C CA . ASN A 1 349 ? 7.941 11.021 -12.101 1.00 84.62 349 ASN A CA 1
ATOM 2673 C C . ASN A 1 349 ? 6.763 11.245 -11.141 1.00 84.62 349 ASN A C 1
ATOM 2675 O O . ASN A 1 349 ? 6.790 12.142 -10.295 1.00 84.62 349 ASN A O 1
ATOM 2679 N N . ARG A 1 350 ? 5.728 10.426 -11.284 1.00 82.38 350 ARG A N 1
ATOM 2680 C CA . ARG A 1 350 ? 4.460 10.464 -10.548 1.00 82.38 350 ARG A CA 1
ATOM 2681 C C . ARG A 1 350 ? 4.579 9.916 -9.127 1.00 82.38 350 ARG A C 1
ATOM 2683 O O . ARG A 1 350 ? 3.640 10.062 -8.349 1.00 82.38 350 ARG A O 1
ATOM 2690 N N . GLY A 1 351 ? 5.719 9.317 -8.801 1.00 88.31 351 GLY A N 1
ATOM 2691 C CA . GLY A 1 351 ? 6.037 8.758 -7.501 1.00 88.31 351 GLY A CA 1
ATOM 2692 C C . GLY A 1 351 ? 6.495 7.309 -7.608 1.00 88.31 351 GLY A C 1
ATOM 2693 O O . GLY A 1 351 ? 6.215 6.598 -8.573 1.00 88.31 351 GLY A O 1
ATOM 2694 N N . ILE A 1 352 ? 7.213 6.872 -6.582 1.00 93.06 352 ILE A N 1
ATOM 2695 C CA . ILE A 1 352 ? 7.711 5.506 -6.464 1.00 93.06 352 ILE A CA 1
ATOM 2696 C C . ILE A 1 352 ? 6.994 4.875 -5.281 1.00 93.06 352 ILE A C 1
ATOM 2698 O O . ILE A 1 352 ? 7.157 5.322 -4.143 1.00 93.06 352 ILE A O 1
ATOM 2702 N N . SER A 1 353 ? 6.181 3.860 -5.555 1.00 94.31 353 SER A N 1
ATOM 2703 C CA . SER A 1 353 ? 5.444 3.145 -4.519 1.00 94.31 353 SER A CA 1
ATOM 2704 C C . SER A 1 353 ? 6.228 1.927 -4.042 1.00 94.31 353 SER A C 1
ATOM 2706 O O . SER A 1 353 ? 6.812 1.198 -4.850 1.00 94.31 353 SER A O 1
ATOM 2708 N N . ILE A 1 354 ? 6.253 1.723 -2.725 1.00 94.31 354 ILE A N 1
ATOM 2709 C CA . ILE A 1 354 ? 6.837 0.548 -2.079 1.00 94.31 354 ILE A CA 1
ATOM 2710 C C . ILE A 1 354 ? 5.754 -0.134 -1.243 1.00 94.31 354 ILE A C 1
ATOM 2712 O O . ILE A 1 354 ? 5.336 0.385 -0.206 1.00 94.31 354 ILE A O 1
ATOM 2716 N N . SER A 1 355 ? 5.339 -1.327 -1.666 1.00 92.69 355 SER A N 1
ATOM 2717 C CA . SER A 1 355 ? 4.498 -2.225 -0.868 1.00 92.69 355 SER A CA 1
ATOM 2718 C C . SER A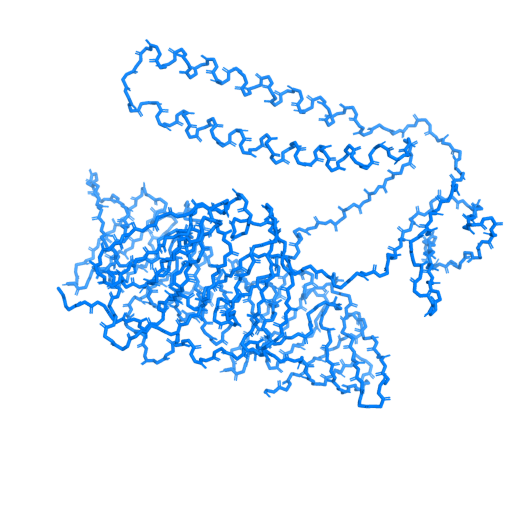 1 355 ? 5.392 -2.979 0.129 1.00 92.69 355 SER A C 1
ATOM 2720 O O . SER A 1 355 ? 5.891 -4.070 -0.163 1.00 92.69 355 SER A O 1
ATOM 2722 N N . ASP A 1 356 ? 5.640 -2.365 1.289 1.00 92.50 356 ASP A N 1
ATOM 2723 C CA . ASP A 1 356 ? 6.498 -2.870 2.373 1.00 92.50 356 ASP A CA 1
ATOM 2724 C C . ASP A 1 356 ? 5.703 -3.808 3.302 1.00 92.50 356 ASP A C 1
ATOM 2726 O O . ASP A 1 356 ? 4.799 -3.343 4.008 1.00 92.50 356 ASP A O 1
ATOM 2730 N N . PRO A 1 357 ? 6.006 -5.120 3.358 1.00 87.19 357 PRO A N 1
ATOM 2731 C CA . PRO A 1 357 ? 5.203 -6.082 4.116 1.00 87.19 357 PRO A CA 1
ATOM 2732 C C . PRO A 1 357 ? 4.993 -5.727 5.596 1.00 87.19 357 PRO A C 1
ATOM 2734 O O . PRO A 1 357 ? 3.915 -5.998 6.124 1.00 87.19 357 PRO A O 1
ATOM 2737 N N . ALA A 1 358 ? 5.973 -5.084 6.238 1.00 89.75 358 ALA A N 1
ATOM 2738 C CA . ALA A 1 358 ? 5.961 -4.752 7.665 1.00 89.75 358 ALA A CA 1
ATOM 2739 C C . ALA A 1 358 ? 5.386 -3.357 7.978 1.00 89.75 358 ALA A C 1
ATOM 2741 O O . ALA A 1 358 ? 5.339 -2.962 9.142 1.00 89.75 358 ALA A O 1
ATOM 2742 N N . LEU A 1 359 ? 4.961 -2.606 6.959 1.00 93.00 359 LEU A N 1
ATOM 2743 C CA . LEU A 1 359 ? 4.369 -1.276 7.108 1.00 93.00 359 LEU A CA 1
ATOM 2744 C C . LEU A 1 359 ? 2.984 -1.220 6.474 1.00 93.00 359 LEU A C 1
ATOM 2746 O O . LEU A 1 359 ? 1.998 -0.964 7.158 1.00 93.00 359 LEU A O 1
ATOM 2750 N N . GLY A 1 360 ? 2.895 -1.471 5.176 1.00 93.00 360 GLY A N 1
ATOM 2751 C CA . GLY A 1 360 ? 1.777 -0.999 4.370 1.00 93.00 360 GLY A CA 1
ATOM 2752 C C . GLY A 1 360 ? 2.264 -0.627 2.975 1.00 93.00 360 GLY A C 1
ATOM 2753 O O . GLY A 1 360 ? 3.091 -1.323 2.380 1.00 93.00 360 GLY A O 1
ATOM 2754 N N . GLN A 1 361 ? 1.782 0.484 2.458 1.00 94.12 361 GLN A N 1
ATOM 2755 C CA . GLN A 1 361 ? 2.316 1.088 1.253 1.00 94.12 361 GLN A CA 1
ATOM 2756 C C . GLN A 1 361 ? 2.853 2.478 1.580 1.00 94.12 361 GLN A C 1
ATOM 2758 O O . GLN A 1 361 ? 2.292 3.190 2.414 1.00 94.12 361 GLN A O 1
ATOM 2763 N N . VAL A 1 362 ? 3.942 2.857 0.922 1.00 95.25 362 VAL A N 1
ATOM 2764 C CA . VAL A 1 362 ? 4.388 4.249 0.868 1.00 95.25 362 VAL A CA 1
ATOM 2765 C C . VAL A 1 362 ? 4.482 4.703 -0.577 1.00 95.25 362 VAL A C 1
ATOM 2767 O O . VAL A 1 362 ? 4.899 3.921 -1.428 1.00 95.25 362 VAL A O 1
ATOM 2770 N N . LEU A 1 363 ? 4.143 5.961 -0.839 1.00 94.88 363 LEU A N 1
ATOM 2771 C CA . LEU A 1 363 ? 4.369 6.630 -2.115 1.00 94.88 363 LEU A CA 1
ATOM 2772 C C . LEU A 1 363 ? 5.385 7.752 -1.898 1.00 94.88 363 LEU A C 1
ATOM 2774 O O . LEU A 1 363 ? 5.104 8.754 -1.241 1.00 94.88 363 LEU A O 1
ATOM 2778 N N . VAL A 1 364 ? 6.583 7.571 -2.449 1.00 94.50 364 VAL A N 1
ATOM 2779 C CA . VAL A 1 364 ? 7.681 8.532 -2.338 1.00 94.50 364 VAL A CA 1
ATOM 2780 C C . VAL A 1 364 ? 7.695 9.421 -3.571 1.00 94.50 364 VAL A C 1
ATOM 2782 O O . VAL A 1 364 ? 7.882 8.945 -4.692 1.00 94.50 364 VAL A O 1
ATOM 2785 N N . GLN A 1 365 ? 7.528 10.726 -3.367 1.00 92.44 365 GLN A N 1
ATOM 2786 C CA . GLN A 1 365 ? 7.626 11.706 -4.445 1.00 92.44 365 GLN A CA 1
ATOM 2787 C C . GLN A 1 365 ? 9.073 11.853 -4.934 1.00 92.44 365 GLN A C 1
ATOM 2789 O O . GLN A 1 365 ? 10.027 11.698 -4.167 1.00 92.44 365 GLN A O 1
ATOM 2794 N N . TRP A 1 366 ? 9.256 12.214 -6.210 1.00 90.75 366 TRP A N 1
ATOM 2795 C CA . TRP A 1 366 ? 10.589 12.332 -6.823 1.00 90.75 366 TRP A CA 1
ATOM 2796 C C . TRP A 1 366 ? 11.535 13.267 -6.077 1.00 90.75 366 TRP A C 1
ATOM 2798 O O . TRP A 1 366 ? 12.757 13.083 -6.071 1.00 90.75 366 TRP A O 1
ATOM 2808 N N . ASP A 1 367 ? 10.982 14.329 -5.495 1.00 90.19 367 ASP A N 1
ATOM 2809 C CA . ASP A 1 367 ? 11.800 15.248 -4.735 1.00 90.19 367 ASP A CA 1
ATOM 2810 C C . ASP A 1 367 ? 12.413 14.543 -3.539 1.00 90.19 367 ASP A C 1
ATOM 2812 O O . ASP A 1 367 ? 13.611 14.714 -3.341 1.00 90.19 367 ASP A O 1
ATOM 2816 N N . GLU A 1 368 ? 11.670 13.696 -2.836 1.00 94.50 368 GLU A N 1
ATOM 2817 C CA . GLU A 1 368 ? 12.150 12.999 -1.650 1.00 94.50 368 GLU A CA 1
ATOM 2818 C C . GLU A 1 368 ? 12.940 11.713 -1.929 1.00 94.50 368 GLU A C 1
ATOM 2820 O O . GLU A 1 368 ? 13.723 11.259 -1.093 1.00 94.50 368 GLU A O 1
ATOM 2825 N N . PHE A 1 369 ? 12.827 11.171 -3.136 1.00 96.44 369 PHE A N 1
ATOM 2826 C CA . PHE A 1 369 ? 13.621 10.037 -3.586 1.00 96.44 369 PHE A CA 1
ATOM 2827 C C . PHE A 1 369 ? 15.136 10.329 -3.549 1.00 96.44 369 PHE A C 1
ATOM 2829 O O . PHE A 1 369 ? 15.610 11.314 -4.122 1.00 96.44 369 PHE A O 1
ATOM 2836 N N . ALA A 1 370 ? 15.923 9.453 -2.912 1.00 97.44 370 ALA A N 1
ATOM 2837 C CA . ALA A 1 370 ? 17.385 9.497 -2.985 1.00 97.44 370 ALA A CA 1
ATOM 2838 C C . ALA A 1 370 ? 17.937 8.365 -3.854 1.00 97.44 370 ALA A C 1
ATOM 2840 O O . ALA A 1 370 ? 18.658 8.626 -4.822 1.00 97.44 370 ALA A O 1
ATOM 2841 N N . SER A 1 371 ? 17.602 7.113 -3.539 1.00 98.44 371 SER A N 1
ATOM 2842 C CA . SER A 1 371 ? 18.029 5.968 -4.343 1.00 98.44 371 SER A CA 1
ATOM 2843 C C . SER A 1 371 ? 17.127 4.753 -4.165 1.00 98.44 371 SER A C 1
ATOM 2845 O O . SER A 1 371 ? 16.436 4.627 -3.161 1.00 98.44 371 SER A O 1
ATOM 2847 N N . VAL A 1 372 ? 17.149 3.837 -5.132 1.00 98.56 372 VAL A N 1
ATOM 2848 C CA . VAL A 1 372 ? 16.608 2.482 -4.993 1.00 98.56 372 VAL A CA 1
ATOM 2849 C C . VAL A 1 372 ? 17.660 1.468 -5.413 1.00 98.56 372 VAL A C 1
ATOM 2851 O O . VAL A 1 372 ? 18.374 1.656 -6.402 1.00 98.56 372 VAL A O 1
ATOM 2854 N N . ARG A 1 373 ? 17.747 0.367 -4.668 1.00 98.25 373 ARG A N 1
ATOM 2855 C CA . ARG A 1 373 ? 18.566 -0.802 -4.990 1.00 98.25 373 ARG A CA 1
ATOM 2856 C C . ARG A 1 373 ? 17.654 -1.996 -5.216 1.00 98.25 373 ARG A C 1
ATOM 2858 O O . ARG A 1 373 ? 16.952 -2.406 -4.298 1.00 98.25 373 ARG A O 1
ATOM 2865 N N . PHE A 1 374 ? 17.719 -2.590 -6.400 1.00 96.81 374 PHE A N 1
ATOM 2866 C CA . PHE A 1 374 ? 16.958 -3.791 -6.728 1.00 96.81 374 PHE A CA 1
ATOM 2867 C C . PHE A 1 374 ? 17.724 -5.047 -6.318 1.00 96.81 374 PHE A C 1
ATOM 2869 O O . PHE A 1 374 ? 18.898 -5.222 -6.659 1.00 96.81 374 PHE A O 1
ATOM 2876 N N . HIS A 1 375 ? 17.047 -5.951 -5.620 1.00 93.06 375 HIS A N 1
ATOM 2877 C CA . HIS A 1 375 ? 17.593 -7.236 -5.188 1.00 93.06 375 HIS A CA 1
ATOM 2878 C C . HIS A 1 375 ? 16.480 -8.281 -5.079 1.00 93.06 375 HIS A C 1
ATOM 2880 O O . HIS A 1 375 ? 15.309 -7.972 -5.270 1.00 93.06 375 HIS A O 1
ATOM 2886 N N . GLU A 1 376 ? 16.850 -9.537 -4.843 1.00 88.00 376 GLU A N 1
ATOM 2887 C CA . GLU A 1 376 ? 15.865 -10.584 -4.558 1.00 88.00 376 GLU A CA 1
ATOM 2888 C C . GLU A 1 376 ? 15.295 -10.386 -3.139 1.00 88.00 376 GLU A C 1
ATOM 2890 O O . GLU A 1 376 ? 16.010 -9.864 -2.276 1.00 88.00 376 GLU A O 1
ATOM 2895 N N . PRO A 1 377 ? 14.027 -10.755 -2.890 1.00 84.00 377 PRO A N 1
ATOM 2896 C CA . PRO A 1 377 ? 13.467 -10.744 -1.543 1.00 84.00 377 PRO A CA 1
ATOM 2897 C C . PRO A 1 377 ? 14.209 -11.747 -0.647 1.00 84.00 377 PRO A C 1
ATOM 2899 O O . PRO A 1 377 ? 14.469 -12.872 -1.073 1.00 84.00 377 PRO A O 1
ATOM 2902 N N . ASP A 1 378 ? 14.558 -11.335 0.578 1.00 69.62 378 ASP A N 1
ATOM 2903 C CA . ASP A 1 378 ? 15.286 -12.183 1.534 1.00 69.62 378 ASP A CA 1
ATOM 2904 C C . ASP A 1 378 ? 14.386 -13.323 2.050 1.00 69.62 378 ASP A C 1
ATOM 2906 O O . ASP A 1 378 ? 14.706 -14.489 1.845 1.00 69.62 378 ASP A O 1
ATOM 2910 N N . GLU A 1 379 ? 13.246 -12.976 2.658 1.00 59.12 379 GLU A N 1
ATOM 2911 C CA . GLU A 1 379 ? 12.074 -13.810 2.974 1.00 59.12 379 GLU A CA 1
ATOM 2912 C C . GLU A 1 379 ? 10.891 -12.831 3.164 1.00 59.12 379 GLU A C 1
ATOM 2914 O O . GLU A 1 379 ? 11.028 -11.855 3.903 1.00 59.12 379 GLU A O 1
ATOM 2919 N N . GLY A 1 380 ? 9.747 -13.021 2.492 1.00 47.62 380 GLY A N 1
ATOM 2920 C CA . GLY A 1 380 ? 8.581 -12.132 2.641 1.00 47.62 380 GLY A CA 1
ATOM 2921 C C . GLY A 1 380 ? 7.922 -11.712 1.324 1.00 47.62 380 GLY A C 1
ATOM 2922 O O . GLY A 1 380 ? 8.568 -11.564 0.293 1.00 47.62 380 GLY A O 1
ATOM 2923 N N . GLY A 1 381 ? 6.599 -11.540 1.368 1.00 54.88 381 GLY A N 1
ATOM 2924 C CA . GLY A 1 381 ? 5.734 -11.390 0.189 1.00 54.88 381 GLY A CA 1
ATOM 2925 C C . GLY A 1 381 ? 4.866 -12.621 -0.086 1.00 54.88 381 GLY A C 1
ATOM 2926 O O . GLY A 1 381 ? 4.021 -12.591 -0.979 1.00 54.88 381 GLY A O 1
ATOM 2927 N N . ASP A 1 382 ? 5.040 -13.684 0.701 1.00 64.75 382 ASP A N 1
ATOM 2928 C CA . ASP A 1 382 ? 4.278 -14.915 0.558 1.00 64.75 382 ASP A CA 1
ATOM 2929 C C . ASP A 1 382 ? 2.814 -14.720 0.927 1.00 64.75 382 ASP A C 1
ATOM 2931 O O . ASP A 1 382 ? 2.464 -14.161 1.962 1.00 64.75 382 ASP A O 1
ATOM 2935 N N . HIS A 1 383 ? 1.952 -15.294 0.100 1.00 68.12 383 HIS A N 1
ATOM 2936 C CA . HIS A 1 383 ? 0.514 -15.427 0.306 1.00 68.12 383 HIS A CA 1
ATOM 2937 C C . HIS A 1 383 ? 0.110 -15.822 1.745 1.00 68.12 383 HIS A C 1
ATOM 2939 O O . HIS A 1 383 ? -0.948 -15.416 2.223 1.00 68.12 383 HIS A O 1
ATOM 2945 N N . ALA A 1 384 ? 0.947 -16.594 2.447 1.00 73.44 384 ALA A N 1
ATOM 2946 C CA . ALA A 1 384 ? 0.676 -17.125 3.780 1.00 73.44 384 ALA A CA 1
ATOM 2947 C C . ALA A 1 384 ? 0.765 -16.104 4.931 1.00 73.44 384 ALA A C 1
ATOM 2949 O O . ALA A 1 384 ? 0.252 -16.392 6.012 1.00 73.44 384 ALA A O 1
ATOM 2950 N N . VAL A 1 385 ? 1.400 -14.939 4.741 1.00 82.06 385 VAL A N 1
ATOM 2951 C CA . VAL A 1 385 ? 1.543 -13.950 5.832 1.00 82.06 385 VAL A CA 1
ATOM 2952 C C . VAL A 1 385 ? 0.240 -13.206 6.130 1.00 82.06 385 VAL A C 1
ATOM 2954 O O . VAL A 1 385 ? 0.079 -12.640 7.207 1.00 82.06 385 VAL A O 1
ATOM 2957 N N . PHE A 1 386 ? -0.703 -13.229 5.190 1.00 89.44 386 PHE A N 1
ATOM 2958 C CA . PHE A 1 386 ? -1.966 -12.516 5.288 1.00 89.44 386 PHE A CA 1
ATOM 2959 C C . PHE A 1 386 ? -3.061 -13.420 5.857 1.00 89.44 386 PHE A C 1
ATOM 2961 O O . PHE A 1 386 ? -3.374 -14.472 5.298 1.00 89.44 386 PHE A O 1
ATOM 2968 N N . ASP A 1 387 ? -3.703 -12.993 6.943 1.00 91.31 387 ASP A N 1
ATOM 2969 C CA . ASP A 1 387 ? -4.717 -13.790 7.646 1.00 91.31 387 ASP A CA 1
ATOM 2970 C C . ASP A 1 387 ? -6.160 -13.309 7.417 1.00 91.31 387 ASP A C 1
ATOM 2972 O O . ASP A 1 387 ? -7.108 -13.883 7.950 1.00 91.31 387 ASP A O 1
ATOM 2976 N N . GLY A 1 388 ? -6.343 -12.276 6.588 1.00 91.00 388 GLY A N 1
ATOM 2977 C CA . GLY A 1 388 ? -7.644 -11.627 6.378 1.00 91.00 388 GLY A CA 1
ATOM 2978 C C . GLY A 1 388 ? -8.054 -10.660 7.495 1.00 91.00 388 GLY A C 1
ATOM 2979 O O . GLY A 1 388 ? -9.170 -10.151 7.470 1.00 91.00 388 GLY A O 1
ATOM 2980 N N . GLY A 1 389 ? -7.152 -10.412 8.445 1.00 92.81 389 GLY A N 1
ATOM 2981 C CA . GLY A 1 389 ? -7.267 -9.478 9.551 1.00 92.81 389 GLY A CA 1
ATOM 2982 C C . GLY A 1 389 ? -8.198 -9.904 10.685 1.00 92.81 389 GLY A C 1
ATOM 2983 O O . GLY A 1 389 ? -8.942 -10.885 10.617 1.00 92.81 389 GLY A O 1
ATOM 2984 N N . ARG A 1 390 ? -8.100 -9.160 11.787 1.00 94.44 390 ARG A N 1
ATOM 2985 C CA . ARG A 1 390 ? -8.775 -9.416 13.066 1.00 94.44 390 ARG A CA 1
ATOM 2986 C C . ARG A 1 390 ? -9.305 -8.107 13.643 1.00 94.44 390 ARG A C 1
ATOM 2988 O O . ARG A 1 390 ? -8.751 -7.060 13.316 1.00 94.44 390 ARG A O 1
ATOM 2995 N N . PRO A 1 391 ? -10.326 -8.135 14.516 1.00 95.56 391 PRO A N 1
ATOM 2996 C CA . PRO A 1 391 ? -10.767 -6.931 15.208 1.00 95.56 391 PRO A CA 1
ATOM 2997 C C . PRO A 1 391 ? -9.618 -6.287 15.989 1.00 95.56 391 PRO A C 1
ATOM 2999 O O . PRO A 1 391 ? -8.903 -6.987 16.712 1.00 95.56 391 PRO A O 1
ATOM 3002 N N . LEU A 1 392 ? -9.477 -4.969 15.883 1.00 97.31 392 LEU A N 1
ATOM 3003 C CA . LEU A 1 392 ? -8.486 -4.208 16.634 1.00 97.31 392 LEU A CA 1
ATOM 3004 C C . LEU A 1 392 ? -8.773 -4.310 18.129 1.00 97.31 392 LEU A C 1
ATOM 3006 O O . LEU A 1 392 ? -9.921 -4.226 18.579 1.00 97.31 392 LEU A O 1
ATOM 3010 N N . ARG A 1 393 ? -7.710 -4.477 18.910 1.00 98.12 393 ARG A N 1
ATOM 3011 C CA . ARG A 1 393 ? -7.749 -4.518 20.370 1.00 98.12 393 ARG A CA 1
ATOM 3012 C C . ARG A 1 393 ? -6.591 -3.734 20.946 1.00 98.12 393 ARG A C 1
ATOM 3014 O O . ARG A 1 393 ? -5.543 -3.615 20.311 1.00 98.12 393 ARG A O 1
ATOM 3021 N N . GLY A 1 394 ? -6.787 -3.218 22.149 1.00 98.06 394 GLY A N 1
ATOM 3022 C CA . GLY A 1 394 ? -5.719 -2.575 22.886 1.00 98.06 394 GLY A CA 1
ATOM 3023 C C . GLY A 1 394 ? -6.207 -1.596 23.935 1.00 98.06 394 GLY A C 1
ATOM 3024 O O . GLY A 1 394 ? -7.353 -1.645 24.386 1.00 98.06 394 GLY A O 1
ATOM 3025 N N . THR A 1 395 ? -5.308 -0.690 24.308 1.00 98.38 395 THR A N 1
ATOM 3026 C CA . THR A 1 395 ? -5.522 0.282 25.381 1.00 98.38 395 THR A CA 1
ATOM 3027 C C . THR A 1 395 ? -5.485 1.707 24.852 1.00 98.38 395 THR A C 1
ATOM 3029 O O . THR A 1 395 ? -4.586 2.057 24.087 1.00 98.38 395 THR A O 1
ATOM 3032 N N . VAL A 1 396 ? -6.402 2.542 25.331 1.00 98.56 396 VAL A N 1
ATOM 3033 C CA . VAL A 1 396 ? -6.491 3.973 25.038 1.00 98.56 396 VAL A CA 1
ATOM 3034 C C . VAL A 1 396 ? -6.236 4.770 26.311 1.00 98.56 396 VAL A C 1
ATOM 3036 O O . VAL A 1 396 ? -6.897 4.547 27.323 1.00 98.56 396 VAL A O 1
ATOM 3039 N N . GLU A 1 397 ? -5.316 5.726 26.249 1.00 98.50 397 GLU A N 1
ATOM 3040 C CA . GLU A 1 397 ? -5.030 6.699 27.299 1.00 98.50 397 GLU A CA 1
ATOM 3041 C C . GLU A 1 397 ? -5.502 8.096 26.872 1.00 98.50 397 GLU A C 1
ATOM 3043 O O . GLU A 1 397 ? -5.249 8.551 25.749 1.00 98.50 397 GLU A O 1
ATOM 3048 N N . THR A 1 398 ? -6.182 8.807 27.772 1.00 97.88 398 THR A N 1
ATOM 3049 C CA . THR A 1 398 ? -6.588 10.202 27.553 1.00 97.88 398 THR A CA 1
ATOM 3050 C C . THR A 1 398 ? -5.544 11.181 28.082 1.00 97.88 398 THR A C 1
ATOM 3052 O O . THR A 1 398 ? -4.793 10.886 29.005 1.00 97.88 398 THR A O 1
ATOM 3055 N N . LYS A 1 399 ? -5.568 12.425 27.594 1.00 95.69 399 LYS A N 1
ATOM 3056 C CA . LYS A 1 399 ? -4.761 13.539 28.130 1.00 95.69 399 LYS A CA 1
ATOM 3057 C C . LYS A 1 399 ? -5.047 13.835 29.609 1.00 95.69 399 LYS A C 1
ATOM 3059 O O . LYS A 1 399 ? -4.268 14.526 30.257 1.00 95.69 399 LYS A O 1
ATOM 3064 N N . GLY A 1 400 ? -6.179 13.353 30.132 1.00 96.00 400 GLY A N 1
ATOM 3065 C CA . GLY A 1 400 ? -6.539 13.427 31.548 1.00 96.00 400 GLY A CA 1
ATOM 3066 C C . GLY A 1 400 ? -6.002 12.266 32.395 1.00 96.00 400 GLY A C 1
ATOM 3067 O O . GLY A 1 400 ? -6.215 12.281 33.605 1.00 96.00 400 GLY A O 1
ATOM 3068 N N . GLY A 1 401 ? -5.329 11.281 31.787 1.00 96.50 401 GLY A N 1
ATOM 3069 C CA . GLY A 1 401 ? -4.812 10.078 32.447 1.00 96.50 401 GLY A CA 1
ATOM 3070 C C . GLY A 1 401 ? -5.851 8.971 32.662 1.00 96.50 401 GLY A C 1
ATOM 3071 O O . GLY A 1 401 ? -5.637 8.085 33.486 1.00 96.50 401 GLY A O 1
ATOM 3072 N N . GLU A 1 402 ? -6.999 9.023 31.980 1.00 97.62 402 GLU A N 1
ATOM 3073 C CA . GLU A 1 402 ? -7.975 7.924 31.999 1.00 97.62 402 GLU A CA 1
ATOM 3074 C C . GLU A 1 402 ? -7.522 6.821 31.040 1.00 97.62 402 GLU A C 1
ATOM 3076 O O . GLU A 1 402 ? -7.023 7.123 29.956 1.00 97.62 402 GLU A O 1
ATOM 3081 N N . HIS A 1 403 ? -7.746 5.560 31.413 1.00 97.31 403 HIS A N 1
ATOM 3082 C CA . HIS A 1 403 ? -7.406 4.400 30.593 1.00 97.31 403 HIS A CA 1
ATOM 3083 C C . HIS A 1 403 ? -8.654 3.581 30.260 1.00 97.31 403 HIS A C 1
ATOM 3085 O O . HIS A 1 403 ? -9.479 3.314 31.136 1.00 97.31 403 HIS A O 1
ATOM 3091 N N . PHE A 1 404 ? -8.755 3.154 29.005 1.00 97.56 404 PHE A N 1
ATOM 3092 C CA . PHE A 1 404 ? -9.790 2.256 28.501 1.00 97.56 404 PHE A CA 1
ATOM 3093 C C . PHE A 1 404 ? -9.133 1.087 27.773 1.00 97.56 404 PHE A C 1
ATOM 3095 O O . PHE A 1 404 ? -8.105 1.266 27.129 1.00 97.56 404 PHE A O 1
ATOM 3102 N N . GLU A 1 405 ? -9.726 -0.097 27.856 1.00 97.88 405 GLU A N 1
ATOM 3103 C CA . GLU A 1 405 ? -9.210 -1.317 27.234 1.00 97.88 405 GLU A CA 1
ATOM 3104 C C . GLU A 1 405 ? -10.361 -2.080 26.585 1.00 97.88 405 GLU A C 1
ATOM 3106 O O . GLU A 1 405 ? -11.469 -2.122 27.129 1.00 97.88 405 GLU A O 1
ATOM 3111 N N . GLY A 1 406 ? -10.112 -2.662 25.415 1.00 97.56 406 GLY A N 1
ATOM 3112 C CA . GLY A 1 406 ? -11.107 -3.473 24.728 1.00 97.56 406 GLY A CA 1
ATOM 3113 C C . GLY A 1 406 ? -10.912 -3.520 23.221 1.00 97.56 406 GLY A C 1
ATOM 3114 O O . GLY A 1 406 ? -9.808 -3.336 22.708 1.00 97.56 406 GLY A O 1
ATOM 3115 N N . ARG A 1 407 ? -12.008 -3.786 22.506 1.00 97.88 407 ARG A N 1
ATOM 3116 C CA . ARG A 1 407 ? -12.043 -3.681 21.044 1.00 97.88 407 ARG A CA 1
ATOM 3117 C C . ARG A 1 407 ? -12.054 -2.222 20.620 1.00 97.88 407 ARG A C 1
ATOM 3119 O O . ARG A 1 407 ? -12.756 -1.419 21.229 1.00 97.88 407 ARG A O 1
ATOM 3126 N N . LEU A 1 408 ? -11.298 -1.907 19.577 1.00 97.69 408 LEU A N 1
ATOM 3127 C CA . LEU A 1 408 ? -11.097 -0.547 19.097 1.00 97.69 408 LEU A CA 1
ATOM 3128 C C . LEU A 1 408 ? -11.782 -0.349 17.744 1.00 97.69 408 LEU A C 1
ATOM 3130 O O . LEU A 1 408 ? -11.766 -1.242 16.900 1.00 97.69 408 LEU A O 1
ATOM 3134 N N . VAL A 1 409 ? -12.338 0.842 17.541 1.00 95.81 409 VAL A N 1
ATOM 3135 C CA . VAL A 1 409 ? -12.652 1.376 16.213 1.00 95.81 409 VAL A CA 1
ATOM 3136 C C . VAL A 1 409 ? -11.978 2.739 16.099 1.00 95.81 409 VAL A C 1
ATOM 3138 O O . VAL A 1 409 ? -12.383 3.691 16.774 1.00 95.81 409 VAL A O 1
ATOM 3141 N N . TRP A 1 410 ? -10.911 2.797 15.309 1.00 94.44 410 TRP A N 1
ATOM 3142 C CA . TRP A 1 410 ? -10.183 4.014 14.960 1.00 94.44 410 TRP A CA 1
ATOM 3143 C C . TRP A 1 410 ? -10.988 4.840 13.949 1.00 94.44 410 TRP A C 1
ATOM 3145 O O . TRP A 1 410 ? -11.787 4.270 13.214 1.00 94.44 410 TRP A O 1
ATOM 3155 N N . ASP A 1 411 ? -10.914 6.174 14.059 1.00 88.50 411 ASP A N 1
ATOM 3156 C CA . ASP A 1 411 ? -11.749 7.177 13.356 1.00 88.50 411 ASP A CA 1
ATOM 3157 C C . ASP A 1 411 ? -13.268 6.854 13.300 1.00 88.50 411 ASP A C 1
ATOM 3159 O O . ASP A 1 411 ? -14.060 7.488 12.605 1.00 88.50 411 ASP A O 1
ATOM 3163 N N . GLN A 1 412 ? -13.740 5.918 14.129 1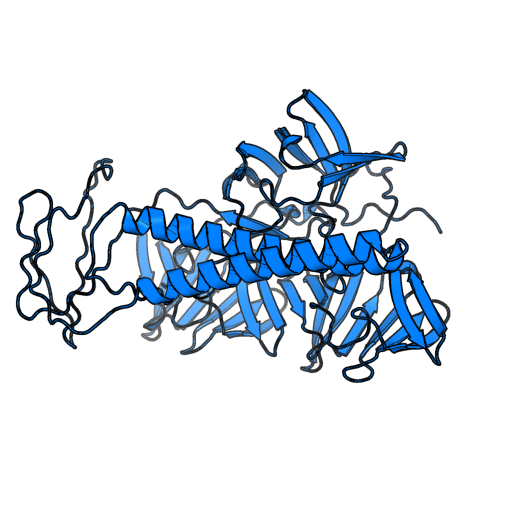.00 85.44 412 GLN A N 1
ATOM 3164 C CA . GLN A 1 412 ? -15.080 5.320 14.100 1.00 85.44 412 GLN A CA 1
ATOM 3165 C C . GLN A 1 412 ? -15.422 4.477 12.853 1.00 85.44 412 GLN A C 1
ATOM 3167 O O . GLN A 1 412 ? -16.590 4.107 12.692 1.00 85.44 412 GLN A O 1
ATOM 3172 N N . ASP A 1 413 ? -14.459 4.126 12.003 1.00 83.12 413 ASP A N 1
ATOM 3173 C CA . ASP A 1 413 ? -14.667 3.221 10.868 1.00 83.12 413 ASP A CA 1
ATOM 3174 C C . ASP A 1 413 ? -13.599 2.158 10.627 1.00 83.12 413 ASP A C 1
ATOM 3176 O O . ASP A 1 413 ? -13.975 1.105 10.101 1.00 83.12 413 ASP A O 1
ATOM 3180 N N . GLU A 1 414 ? -12.360 2.335 11.084 1.00 92.00 414 GLU A N 1
ATOM 3181 C CA . GLU A 1 414 ? -11.358 1.270 11.035 1.00 92.00 414 GLU A CA 1
ATOM 3182 C C . GLU A 1 414 ? -11.427 0.403 12.302 1.00 92.00 414 GLU A C 1
ATOM 3184 O O . GLU A 1 414 ? -11.001 0.786 13.392 1.00 92.00 414 GLU A O 1
ATOM 3189 N N . ALA A 1 415 ? -11.991 -0.793 12.170 1.00 93.81 415 ALA A N 1
ATOM 3190 C CA . ALA A 1 415 ? -12.205 -1.763 13.240 1.00 93.81 415 ALA A CA 1
ATOM 3191 C C . ALA A 1 415 ? -11.297 -3.001 13.143 1.00 93.81 415 ALA A C 1
ATOM 3193 O O . ALA A 1 415 ? -11.310 -3.825 14.062 1.00 93.81 415 ALA A O 1
ATOM 3194 N N . TYR A 1 416 ? -10.533 -3.166 12.059 1.00 94.62 416 TYR A N 1
ATOM 3195 C CA . TYR A 1 416 ? -9.752 -4.370 11.777 1.00 94.62 416 TYR A CA 1
ATOM 3196 C C . TYR A 1 416 ? -8.283 -4.090 11.469 1.00 94.62 416 TYR A C 1
ATOM 3198 O O . TYR A 1 416 ? -7.913 -3.039 10.962 1.00 94.62 416 TYR A O 1
ATOM 3206 N N . THR A 1 417 ? -7.433 -5.082 11.735 1.00 95.88 417 THR A N 1
ATOM 3207 C CA . THR A 1 417 ? -5.986 -5.002 11.493 1.00 95.88 417 THR A CA 1
ATOM 3208 C C . THR A 1 417 ? -5.616 -4.820 10.025 1.00 95.88 417 THR A C 1
ATOM 3210 O O . THR A 1 417 ? -4.556 -4.282 9.759 1.00 95.88 417 THR A O 1
ATOM 3213 N N . TRP A 1 418 ? -6.449 -5.251 9.076 1.00 94.00 418 TRP A N 1
ATOM 3214 C CA . TRP A 1 418 ? -6.155 -5.100 7.646 1.00 94.00 418 TRP A CA 1
ATOM 3215 C C . TRP A 1 418 ? -6.423 -3.678 7.126 1.00 94.00 418 TRP A C 1
ATOM 3217 O O . TRP A 1 418 ? -6.018 -3.360 6.011 1.00 94.00 418 TRP A O 1
ATOM 3227 N N . GLU A 1 419 ? -7.140 -2.844 7.888 1.00 93.88 419 GLU A N 1
ATOM 3228 C CA . GLU A 1 419 ? -7.497 -1.482 7.477 1.00 93.88 419 GLU A CA 1
ATOM 3229 C C . GLU A 1 419 ? -6.290 -0.539 7.583 1.00 93.88 419 GLU A C 1
ATOM 3231 O O . GLU A 1 419 ? -5.347 -0.785 8.339 1.00 93.88 419 GLU A O 1
ATOM 3236 N N . MET A 1 420 ? -6.308 0.526 6.781 1.00 93.00 420 MET A N 1
ATOM 3237 C CA . MET A 1 420 ? -5.165 1.418 6.590 1.00 93.00 420 MET A CA 1
ATOM 3238 C C . MET A 1 420 ? -5.296 2.681 7.442 1.00 93.00 420 MET A C 1
ATOM 3240 O O . MET A 1 420 ? -6.340 3.321 7.453 1.00 93.00 420 MET A O 1
ATOM 3244 N N . LEU A 1 421 ? -4.206 3.054 8.104 1.00 94.69 421 LEU A N 1
ATOM 3245 C CA . LEU A 1 421 ? -3.965 4.356 8.707 1.00 94.69 421 LEU A CA 1
ATOM 3246 C C . LEU A 1 421 ? -3.212 5.225 7.696 1.00 94.69 421 LEU A C 1
ATOM 3248 O O . LEU A 1 421 ? -2.048 4.946 7.389 1.00 94.69 421 LEU A O 1
ATOM 3252 N N . ASN A 1 422 ? -3.851 6.282 7.202 1.00 92.75 422 ASN A N 1
ATOM 3253 C CA . ASN A 1 422 ? -3.251 7.163 6.206 1.00 92.75 422 ASN A CA 1
ATOM 3254 C C . ASN A 1 422 ? -2.583 8.388 6.835 1.00 92.75 422 ASN A C 1
ATOM 3256 O O . ASN A 1 422 ? -3.050 8.936 7.835 1.00 92.75 422 ASN A O 1
ATOM 3260 N N . GLY A 1 423 ? -1.521 8.876 6.205 1.00 93.62 423 GLY A N 1
ATOM 3261 C CA . GLY A 1 423 ? -0.861 10.117 6.595 1.00 93.62 423 GLY A CA 1
ATOM 3262 C C . GLY A 1 423 ? 0.316 10.448 5.692 1.00 93.62 423 GLY A C 1
ATOM 3263 O O . GLY A 1 423 ? 0.629 9.715 4.764 1.00 93.62 423 GLY A O 1
ATOM 3264 N N . SER A 1 424 ? 0.981 11.559 5.967 1.00 94.31 424 SER A N 1
ATOM 3265 C CA . SER A 1 424 ? 2.166 11.992 5.232 1.00 94.31 424 SER A CA 1
ATOM 3266 C C . SER A 1 424 ? 3.283 12.415 6.178 1.00 94.31 424 SER A C 1
ATOM 3268 O O . SER A 1 424 ? 3.016 12.898 7.281 1.00 94.31 424 SER A O 1
ATOM 3270 N N . ALA A 1 425 ? 4.527 12.236 5.740 1.00 93.06 425 ALA A N 1
ATOM 3271 C CA . ALA A 1 425 ? 5.713 12.782 6.387 1.00 93.06 425 ALA A CA 1
ATOM 3272 C C . ALA A 1 425 ? 6.785 13.067 5.329 1.00 93.06 425 ALA A C 1
ATOM 3274 O O . ALA A 1 425 ? 7.099 12.194 4.529 1.00 93.06 425 ALA A O 1
ATOM 3275 N N . HIS A 1 426 ? 7.372 14.267 5.337 1.00 89.56 426 HIS A N 1
ATOM 3276 C CA . HIS A 1 426 ? 8.473 14.644 4.435 1.00 89.56 426 HIS A CA 1
ATOM 3277 C C . HIS A 1 426 ? 8.190 14.396 2.933 1.00 89.56 426 HIS A C 1
ATOM 3279 O O . HIS A 1 426 ? 9.050 13.876 2.241 1.00 89.56 426 HIS A O 1
ATOM 3285 N N . ASP A 1 427 ? 7.004 14.744 2.417 1.00 85.50 427 ASP A N 1
ATOM 3286 C CA . ASP A 1 427 ? 6.581 14.451 1.026 1.00 85.50 427 ASP A CA 1
ATOM 3287 C C . ASP A 1 427 ? 6.530 12.945 0.671 1.00 85.50 427 ASP A C 1
ATOM 3289 O O . ASP A 1 427 ? 6.539 12.562 -0.503 1.00 85.50 427 ASP A O 1
ATOM 3293 N N . VAL A 1 428 ? 6.451 12.081 1.685 1.00 93.06 428 VAL A N 1
ATOM 3294 C CA . VAL A 1 428 ? 6.100 10.665 1.554 1.00 93.06 428 VAL A CA 1
ATOM 3295 C C . VAL A 1 428 ? 4.672 10.480 2.048 1.00 93.06 428 VAL A C 1
ATOM 3297 O O . VAL A 1 428 ? 4.343 10.876 3.168 1.00 93.06 428 VAL A O 1
ATOM 3300 N N . GLU A 1 429 ? 3.827 9.879 1.218 1.00 94.81 429 GLU A N 1
ATOM 3301 C CA . GLU A 1 429 ? 2.478 9.463 1.603 1.00 94.81 429 GLU A CA 1
ATOM 3302 C C . GLU A 1 429 ? 2.527 8.027 2.131 1.00 94.81 429 GLU A C 1
ATOM 3304 O O . GLU A 1 429 ? 3.239 7.178 1.596 1.00 94.81 429 GLU A O 1
ATOM 3309 N N . PHE A 1 430 ? 1.784 7.761 3.198 1.00 95.00 430 PHE A N 1
ATOM 3310 C CA . PHE A 1 430 ? 1.742 6.488 3.900 1.00 95.00 430 PHE A CA 1
ATOM 3311 C C . PHE A 1 430 ? 0.311 5.967 3.932 1.00 95.00 430 PHE A C 1
ATOM 3313 O O . PHE A 1 430 ? -0.602 6.685 4.339 1.00 95.00 430 PHE A O 1
ATOM 3320 N N . SER A 1 431 ? 0.164 4.680 3.638 1.00 95.44 431 SER A N 1
ATOM 3321 C CA . SER A 1 431 ? -1.002 3.868 3.977 1.00 95.44 431 SER A CA 1
ATOM 3322 C C . SER A 1 431 ? -0.511 2.691 4.810 1.00 95.44 431 SER A C 1
ATOM 3324 O O . SER A 1 431 ? -0.058 1.678 4.276 1.00 95.44 431 SER A O 1
ATOM 3326 N N . ILE A 1 432 ? -0.515 2.858 6.132 1.00 96.19 432 ILE A N 1
ATOM 3327 C CA . ILE A 1 432 ? 0.035 1.889 7.086 1.00 96.19 432 ILE A CA 1
ATOM 3328 C C . ILE A 1 432 ? -1.061 0.915 7.493 1.00 96.19 432 ILE A C 1
ATOM 3330 O O . ILE A 1 432 ? -2.086 1.324 8.020 1.00 96.19 432 ILE A O 1
ATOM 3334 N N . GLU A 1 433 ? -0.836 -0.380 7.328 1.00 95.75 433 GLU A N 1
ATOM 3335 C CA . GLU A 1 433 ? -1.785 -1.388 7.794 1.00 95.75 433 GLU A CA 1
ATOM 3336 C C . GLU A 1 433 ? -1.827 -1.382 9.332 1.00 95.75 433 GLU A C 1
ATOM 3338 O O . GLU A 1 433 ? -0.792 -1.528 9.989 1.00 95.75 433 GLU A O 1
ATOM 3343 N N . LEU A 1 434 ? -3.010 -1.223 9.934 1.00 96.75 434 LEU A N 1
ATOM 3344 C CA . LEU A 1 434 ? -3.167 -1.101 11.392 1.00 96.75 434 LEU A CA 1
ATOM 3345 C C . LEU A 1 434 ? -2.630 -2.325 12.150 1.00 96.75 434 LEU A C 1
ATOM 3347 O O . LEU A 1 434 ? -2.170 -2.207 13.286 1.00 96.75 434 LEU A O 1
ATOM 3351 N N . GLY A 1 435 ? -2.607 -3.495 11.511 1.00 95.69 435 GLY A N 1
ATOM 3352 C CA . GLY A 1 435 ? -1.980 -4.714 12.012 1.00 95.69 435 GLY A CA 1
ATOM 3353 C C . GLY A 1 435 ? -0.482 -4.567 12.276 1.00 95.69 435 GLY A C 1
ATOM 3354 O O . GLY A 1 435 ? 0.033 -5.212 13.188 1.00 95.69 435 GLY A O 1
ATOM 3355 N N . ASN A 1 436 ? 0.201 -3.668 11.568 1.00 96.06 436 ASN A N 1
ATOM 3356 C CA . ASN A 1 436 ? 1.621 -3.366 11.748 1.00 96.06 436 ASN A CA 1
ATOM 3357 C C . ASN A 1 436 ? 1.885 -2.253 12.770 1.00 96.06 436 ASN A C 1
ATOM 3359 O O . ASN A 1 436 ? 3.034 -2.039 13.163 1.00 96.06 436 ASN A O 1
ATOM 3363 N N . VAL A 1 437 ? 0.849 -1.559 13.242 1.00 98.19 437 VAL A N 1
ATOM 3364 C CA . VAL A 1 437 ? 0.980 -0.477 14.220 1.00 98.19 437 VAL A CA 1
ATOM 3365 C C . VAL A 1 437 ? 1.034 -1.056 15.632 1.00 98.19 437 VAL A C 1
ATOM 3367 O O . VAL A 1 437 ? 0.191 -1.852 16.034 1.00 98.19 437 VAL A O 1
ATOM 3370 N N . ALA A 1 438 ? 2.033 -0.646 16.412 1.00 98.38 438 ALA A N 1
ATOM 3371 C CA . ALA A 1 438 ? 2.137 -0.991 17.828 1.00 98.38 438 ALA A CA 1
ATOM 3372 C C . ALA A 1 438 ? 1.552 0.108 18.721 1.00 98.38 438 ALA A C 1
ATOM 3374 O O . ALA A 1 438 ? 0.936 -0.175 19.752 1.00 98.38 438 ALA A O 1
ATOM 3375 N N . ARG A 1 439 ? 1.772 1.374 18.352 1.00 98.50 439 ARG A N 1
ATOM 3376 C CA . ARG A 1 439 ? 1.412 2.529 19.177 1.00 98.50 439 ARG A CA 1
ATOM 3377 C C . ARG A 1 439 ? 1.183 3.776 18.332 1.00 98.50 439 ARG A C 1
ATOM 3379 O O . ARG A 1 439 ? 1.933 4.017 17.393 1.00 98.50 439 ARG A O 1
ATOM 3386 N N . ILE A 1 440 ? 0.216 4.595 18.737 1.00 98.50 440 ILE A N 1
ATOM 3387 C CA . ILE A 1 440 ? -0.013 5.940 18.203 1.00 98.50 440 ILE A CA 1
ATOM 3388 C C . ILE A 1 440 ? -0.058 6.934 19.367 1.00 98.50 440 ILE A C 1
ATOM 3390 O O . ILE A 1 440 ? -0.882 6.789 20.269 1.00 98.50 440 ILE A O 1
ATOM 3394 N N . VAL A 1 441 ? 0.807 7.949 19.346 1.00 98.31 441 VAL A N 1
ATOM 3395 C CA . VAL A 1 441 ? 0.781 9.079 20.287 1.00 98.31 441 VAL A CA 1
ATOM 3396 C C . VAL A 1 441 ? 0.244 10.309 19.565 1.00 98.31 441 VAL A C 1
ATOM 3398 O O . VAL A 1 441 ? 0.851 10.813 18.621 1.00 98.31 441 VAL A O 1
ATOM 3401 N N . CYS A 1 442 ? -0.912 10.792 20.006 1.00 94.44 442 CYS A N 1
ATOM 3402 C CA . CYS A 1 442 ? -1.658 11.848 19.334 1.00 94.44 442 CYS A CA 1
ATOM 3403 C C . CYS A 1 442 ? -1.179 13.234 19.772 1.00 94.44 442 CYS A C 1
ATOM 3405 O O . CYS A 1 442 ? -0.999 13.517 20.961 1.00 94.44 442 CYS A O 1
ATOM 3407 N N . SER A 1 443 ? -1.039 14.136 18.806 1.00 88.31 443 SER A N 1
ATOM 3408 C CA . SER A 1 443 ? -0.713 15.543 19.028 1.00 88.31 443 SER A CA 1
ATOM 3409 C C . SER A 1 443 ? -1.793 16.455 18.428 1.00 88.31 443 SER A C 1
ATOM 3411 O O . SER A 1 443 ? -2.823 15.999 17.939 1.00 88.31 443 SER A O 1
ATOM 3413 N N . GLY A 1 444 ? -1.611 17.776 18.513 1.00 78.06 444 GLY A N 1
ATOM 3414 C CA . GLY A 1 444 ? -2.598 18.727 17.989 1.00 78.06 444 GLY A CA 1
ATOM 3415 C C . GLY A 1 444 ? -2.732 18.734 16.461 1.00 78.06 444 GLY A C 1
ATOM 3416 O O . GLY A 1 444 ? -3.789 19.112 15.962 1.00 78.06 444 GLY A O 1
ATOM 3417 N N . HIS A 1 445 ? -1.682 18.347 15.731 1.00 82.81 445 HIS A N 1
ATOM 3418 C CA . HIS A 1 445 ? -1.584 18.514 14.271 1.00 82.81 445 HIS A CA 1
ATOM 3419 C C . HIS A 1 445 ? -1.147 17.239 13.534 1.00 82.81 445 HIS A C 1
ATOM 3421 O O . HIS A 1 445 ? -0.893 17.289 12.340 1.00 82.81 445 HIS A O 1
ATOM 3427 N N . GLY A 1 446 ? -1.053 16.115 14.239 1.00 93.81 446 GLY A N 1
ATOM 3428 C CA . GLY A 1 446 ? -0.494 14.877 13.712 1.00 93.81 446 GLY A CA 1
ATOM 3429 C C . GLY A 1 446 ? -0.389 13.815 14.801 1.00 93.81 446 GLY A C 1
ATOM 3430 O O . GLY A 1 446 ? -0.777 14.053 15.956 1.00 93.81 446 GLY A O 1
ATOM 3431 N N . ALA A 1 447 ? 0.235 12.690 14.481 1.00 97.00 447 ALA A N 1
ATOM 3432 C CA . ALA A 1 447 ? 0.527 11.636 15.440 1.00 97.00 447 ALA A CA 1
ATOM 3433 C C . ALA A 1 447 ? 1.914 11.025 15.226 1.00 97.00 447 ALA A C 1
ATOM 3435 O O . ALA A 1 447 ? 2.387 10.884 14.104 1.00 97.00 447 ALA A O 1
ATOM 3436 N N . GLU A 1 448 ? 2.565 10.633 16.319 1.00 98.19 448 GLU A N 1
ATOM 3437 C CA . GLU A 1 448 ? 3.721 9.741 16.260 1.00 98.19 448 GLU A CA 1
ATOM 3438 C C . GLU A 1 448 ? 3.219 8.294 16.204 1.00 98.19 448 GLU A C 1
ATOM 3440 O O . GLU A 1 448 ? 2.591 7.811 17.148 1.00 98.19 448 GLU A O 1
ATOM 3445 N N . VAL A 1 449 ? 3.492 7.606 15.099 1.00 98.38 449 VAL A N 1
ATOM 3446 C CA . VAL A 1 449 ? 3.106 6.216 14.852 1.00 98.38 449 VAL A CA 1
ATOM 3447 C C . VAL A 1 449 ? 4.341 5.337 14.983 1.00 98.38 449 VAL A C 1
ATOM 3449 O O . VAL A 1 449 ? 5.307 5.500 14.243 1.00 98.38 449 VAL A O 1
ATOM 3452 N N . THR A 1 450 ? 4.314 4.392 15.918 1.00 98.50 450 THR A N 1
ATOM 3453 C CA . THR A 1 450 ? 5.359 3.380 16.100 1.00 98.50 450 THR A CA 1
ATOM 3454 C C . THR A 1 450 ? 4.865 2.042 15.553 1.00 98.50 450 THR A C 1
ATOM 3456 O O . THR A 1 450 ? 3.844 1.518 16.012 1.00 98.50 450 THR A O 1
ATOM 3459 N N . LEU A 1 451 ? 5.607 1.474 14.604 1.00 97.88 451 LEU A N 1
ATOM 3460 C CA . LEU A 1 451 ? 5.358 0.151 14.035 1.00 97.88 451 LEU A CA 1
ATOM 3461 C C . LEU A 1 451 ? 5.886 -0.964 14.944 1.00 97.88 451 LEU A C 1
ATOM 3463 O O . LEU A 1 451 ? 6.738 -0.748 15.810 1.00 97.88 451 LEU A O 1
ATOM 3467 N N . ARG A 1 452 ? 5.405 -2.190 14.728 1.00 96.06 452 ARG A N 1
ATOM 3468 C CA . ARG A 1 452 ? 5.836 -3.381 15.482 1.00 96.06 452 ARG A CA 1
ATOM 3469 C C . ARG A 1 452 ? 7.296 -3.760 15.254 1.00 96.06 452 ARG A C 1
ATOM 3471 O O . ARG A 1 452 ? 7.899 -4.359 16.141 1.00 96.06 452 ARG A O 1
ATOM 3478 N N . ASP A 1 453 ? 7.868 -3.393 14.113 1.00 93.94 453 ASP A N 1
ATOM 3479 C CA . ASP A 1 453 ? 9.293 -3.584 13.818 1.00 93.94 453 ASP A CA 1
ATOM 3480 C C . ASP A 1 453 ? 10.204 -2.513 14.457 1.00 93.94 453 ASP A C 1
ATOM 3482 O O . ASP A 1 453 ? 11.428 -2.590 14.353 1.00 93.94 453 ASP A O 1
ATOM 3486 N N . GLY A 1 454 ? 9.616 -1.535 15.157 1.00 96.56 454 GLY A N 1
ATOM 3487 C CA . GLY A 1 454 ? 10.318 -0.476 15.877 1.00 96.56 454 GLY A CA 1
ATOM 3488 C C . GLY A 1 454 ? 10.508 0.823 15.094 1.00 96.56 454 GLY A C 1
ATOM 3489 O O . GLY A 1 454 ? 10.928 1.816 15.699 1.00 96.56 454 GLY A O 1
ATOM 3490 N N . ARG A 1 455 ? 10.179 0.872 13.794 1.00 96.88 455 ARG A N 1
ATOM 3491 C CA . ARG A 1 455 ? 10.172 2.134 13.035 1.00 96.88 455 ARG A CA 1
ATOM 3492 C C . ARG A 1 455 ? 9.154 3.108 13.627 1.00 96.88 455 ARG A C 1
ATOM 3494 O O . ARG A 1 455 ? 8.131 2.700 14.175 1.00 96.88 455 ARG A O 1
ATOM 3501 N N . THR A 1 456 ? 9.449 4.403 13.554 1.00 97.25 456 THR A N 1
ATOM 3502 C CA . THR A 1 456 ? 8.582 5.460 14.089 1.00 97.25 456 THR A CA 1
ATOM 3503 C C . THR A 1 456 ? 8.500 6.617 13.106 1.00 97.25 456 THR A C 1
ATOM 3505 O O . THR A 1 456 ? 9.532 7.086 12.635 1.00 97.25 456 THR A O 1
ATOM 3508 N N . PHE A 1 457 ? 7.283 7.089 12.843 1.00 96.38 457 PHE A N 1
ATOM 3509 C CA . PHE A 1 457 ? 6.998 8.169 11.903 1.00 96.38 457 PHE A CA 1
ATOM 3510 C C . PHE A 1 457 ? 6.123 9.232 12.562 1.00 96.38 457 PHE A C 1
ATOM 3512 O O . PHE A 1 457 ? 5.215 8.904 13.324 1.00 96.38 457 PHE A O 1
ATOM 3519 N N . HIS A 1 458 ? 6.378 10.504 12.264 1.00 96.62 458 HIS A N 1
ATOM 3520 C CA . HIS A 1 458 ? 5.467 11.585 12.626 1.00 96.62 458 HIS A CA 1
ATOM 3521 C C . HIS A 1 458 ? 4.577 11.891 11.426 1.00 96.62 458 HIS A C 1
ATOM 3523 O O . HIS A 1 458 ? 5.065 12.444 10.445 1.00 96.62 458 HIS A O 1
ATOM 3529 N N . LEU A 1 459 ? 3.310 11.486 11.495 1.00 96.00 459 LEU A N 1
ATOM 3530 C CA . LEU A 1 459 ? 2.361 11.604 10.394 1.00 96.00 459 LEU A CA 1
ATOM 3531 C C . LEU A 1 459 ? 1.413 12.784 10.597 1.00 96.00 459 LEU A C 1
ATOM 3533 O O . LEU A 1 459 ? 0.901 13.007 11.696 1.00 96.00 459 LEU A O 1
ATOM 3537 N N . GLU A 1 460 ? 1.133 13.483 9.506 1.00 93.00 460 GLU A N 1
ATOM 3538 C CA . GLU A 1 460 ? 0.163 14.575 9.412 1.00 93.00 460 GLU A CA 1
ATOM 3539 C C . GLU A 1 460 ? -0.612 14.508 8.082 1.00 93.00 460 GLU A C 1
ATOM 3541 O O . GLU A 1 460 ? -0.366 13.637 7.246 1.00 93.00 460 GLU A O 1
ATOM 3546 N N . GLY A 1 461 ? -1.545 15.438 7.859 1.00 84.94 461 GLY A N 1
ATOM 3547 C CA . GLY A 1 461 ? -2.160 15.635 6.539 1.00 84.94 461 GLY A CA 1
ATOM 3548 C C . GLY A 1 461 ? -3.283 14.660 6.171 1.00 84.94 461 GLY A C 1
ATOM 3549 O O . GLY A 1 461 ? -3.673 14.609 5.008 1.00 84.94 461 GLY A O 1
ATOM 3550 N N . SER A 1 462 ? -3.815 13.912 7.140 1.00 86.94 462 SER A N 1
ATOM 3551 C CA . SER A 1 462 ? -4.942 12.990 6.962 1.00 86.94 462 SER A CA 1
ATOM 3552 C C . SER A 1 462 ? -5.876 13.038 8.171 1.00 86.94 462 SER A C 1
ATOM 3554 O O . SER A 1 462 ? -5.408 13.151 9.309 1.00 86.94 462 SER A O 1
ATOM 3556 N N . ASN A 1 463 ? -7.184 12.877 7.928 1.00 83.94 463 ASN A N 1
ATOM 3557 C CA . ASN A 1 463 ? -8.200 12.750 8.979 1.00 83.94 463 ASN A CA 1
ATOM 3558 C C . ASN A 1 463 ? -7.909 11.579 9.923 1.00 83.94 463 ASN A C 1
ATOM 3560 O O . ASN A 1 463 ? -8.371 11.596 11.056 1.00 83.94 463 ASN A O 1
ATOM 3564 N N . ASP A 1 464 ? -7.123 10.596 9.495 1.00 86.12 464 ASP A N 1
ATOM 3565 C CA . ASP A 1 464 ? -6.786 9.453 10.332 1.00 86.12 464 ASP A CA 1
ATOM 3566 C C . ASP A 1 464 ? -5.793 9.834 11.438 1.00 86.12 464 ASP A C 1
ATOM 3568 O O . ASP A 1 464 ? -5.769 9.176 12.474 1.00 86.12 464 ASP A O 1
ATOM 3572 N N . VAL A 1 465 ? -4.998 10.897 11.266 1.00 89.69 465 VAL A N 1
ATOM 3573 C CA . VAL A 1 465 ? -3.907 11.275 12.187 1.00 89.69 465 VAL A CA 1
ATOM 3574 C C . VAL A 1 465 ? -3.937 12.740 12.631 1.00 89.69 465 VAL A C 1
ATOM 3576 O O . VAL A 1 465 ? -3.028 13.174 13.336 1.00 89.69 465 VAL A O 1
ATOM 3579 N N . ASP A 1 466 ? -4.956 13.515 12.257 1.00 86.19 466 ASP A N 1
ATOM 3580 C CA . ASP A 1 466 ? -5.069 14.935 12.599 1.00 86.19 466 ASP A CA 1
ATOM 3581 C C . ASP A 1 466 ? -6.381 15.298 13.326 1.00 86.19 466 ASP A C 1
ATOM 3583 O O . ASP A 1 466 ? -7.139 14.450 13.793 1.00 86.19 466 ASP A O 1
ATOM 3587 N N . SER A 1 467 ? -6.653 16.600 13.469 1.00 84.44 467 SER A N 1
ATOM 3588 C CA . SER A 1 467 ? -7.851 17.104 14.158 1.00 84.44 467 SER A CA 1
ATOM 3589 C C . SER A 1 467 ? -9.192 16.719 13.515 1.00 84.44 467 SER A C 1
ATOM 3591 O O . SER A 1 467 ? -10.232 16.914 14.145 1.00 84.44 467 SER A O 1
ATOM 3593 N N . GLY A 1 468 ? -9.180 16.223 12.276 1.00 84.56 468 GLY A N 1
ATOM 3594 C CA . GLY A 1 468 ? -10.331 15.659 11.581 1.00 84.56 468 GLY A CA 1
ATOM 3595 C C . GLY A 1 468 ? -10.732 14.275 12.096 1.00 84.56 468 GLY A C 1
ATOM 3596 O O . GLY A 1 468 ? -11.876 13.874 11.867 1.00 84.56 468 GLY A O 1
ATOM 3597 N N . ASN A 1 469 ? -9.848 13.596 12.835 1.00 88.62 469 ASN A N 1
ATOM 3598 C CA . ASN A 1 469 ? -10.129 12.303 13.443 1.00 88.62 469 ASN A CA 1
ATOM 3599 C C . ASN A 1 469 ? -11.286 12.417 14.452 1.00 88.62 469 ASN A C 1
ATOM 3601 O O . ASN A 1 469 ? -11.301 13.247 15.369 1.00 88.62 469 ASN A O 1
ATOM 3605 N N . ARG A 1 470 ? -12.274 11.541 14.310 1.00 89.62 470 ARG A N 1
ATOM 3606 C CA . ARG A 1 470 ? -13.511 11.471 15.093 1.00 89.62 470 ARG A CA 1
ATOM 3607 C C . ARG A 1 470 ? -13.322 10.772 16.440 1.00 89.62 470 ARG A C 1
ATOM 3609 O O . ARG A 1 470 ? -14.278 10.661 17.214 1.00 89.62 470 ARG A O 1
ATOM 3616 N N . GLY A 1 471 ? -12.101 10.361 16.759 1.00 92.62 471 GLY A N 1
ATOM 3617 C CA . GLY A 1 471 ? -11.719 9.682 17.984 1.00 92.62 471 GLY A CA 1
ATOM 3618 C C . GLY A 1 471 ? -11.766 8.164 17.873 1.00 92.62 471 GLY A C 1
ATOM 3619 O O . GLY A 1 471 ? -12.047 7.593 16.824 1.00 92.62 471 GLY A O 1
ATOM 3620 N N . VAL A 1 472 ? -11.520 7.516 19.008 1.00 96.50 472 VAL A N 1
ATOM 3621 C CA . VAL A 1 472 ? -11.449 6.057 19.113 1.00 96.50 472 VAL A CA 1
ATOM 3622 C C . VAL A 1 472 ? -12.620 5.555 19.940 1.00 96.50 472 VAL A C 1
ATOM 3624 O O . VAL A 1 472 ? -12.804 5.967 21.090 1.00 96.50 472 VAL A O 1
ATOM 3627 N N . LEU A 1 473 ? -13.423 4.667 19.357 1.00 97.19 473 LEU A N 1
ATOM 3628 C CA . LEU A 1 473 ? -14.443 3.929 20.093 1.00 97.19 473 LEU A CA 1
ATOM 3629 C C . LEU A 1 473 ? -13.794 2.714 20.754 1.00 97.19 473 LEU A C 1
ATOM 3631 O O . LEU A 1 473 ? -13.171 1.903 20.076 1.00 97.19 473 LEU A O 1
ATOM 3635 N N . VAL A 1 474 ? -13.982 2.572 22.063 1.00 97.19 474 VAL A N 1
ATOM 3636 C CA . VAL A 1 474 ? -13.537 1.415 22.842 1.00 97.19 474 VAL A CA 1
ATOM 3637 C C . VAL A 1 474 ? -14.758 0.641 23.324 1.00 97.19 474 VAL A C 1
ATOM 3639 O O . VAL A 1 474 ? -15.599 1.198 24.029 1.00 97.19 474 VAL A O 1
ATOM 3642 N N . GLU A 1 475 ? -14.862 -0.632 22.951 1.00 96.19 475 GLU A N 1
ATOM 3643 C CA . GLU A 1 475 ? -15.850 -1.579 23.477 1.00 96.19 475 GLU A CA 1
ATOM 3644 C C . GLU A 1 475 ? -15.170 -2.527 24.475 1.00 96.19 475 GLU A C 1
ATOM 3646 O O . GLU A 1 475 ? -14.402 -3.412 24.085 1.00 96.19 475 GLU A O 1
ATOM 3651 N N . ALA A 1 476 ? -15.453 -2.327 25.763 1.00 95.00 476 ALA A N 1
ATOM 3652 C CA . ALA A 1 476 ? -14.941 -3.148 26.855 1.00 95.00 476 ALA A CA 1
ATOM 3653 C C . ALA A 1 476 ? -15.577 -4.552 26.870 1.00 95.00 476 ALA A C 1
ATOM 3655 O O . ALA A 1 476 ? -16.608 -4.800 26.241 1.00 95.00 476 ALA A O 1
ATOM 3656 N N . GLU A 1 477 ? -14.992 -5.483 27.630 1.00 93.62 477 GLU A N 1
ATOM 3657 C CA . GLU A 1 477 ? -15.487 -6.869 27.719 1.00 93.62 477 GLU A CA 1
ATOM 3658 C C . GLU A 1 477 ? -16.912 -6.988 28.277 1.00 93.62 477 GLU A C 1
ATOM 3660 O O . GLU A 1 477 ? -17.642 -7.913 27.921 1.00 93.62 477 GLU A O 1
ATOM 3665 N N . ASP A 1 478 ? -17.323 -6.048 29.130 1.00 91.56 478 ASP A N 1
ATOM 3666 C CA . ASP A 1 478 ? -18.679 -5.983 29.682 1.00 91.56 478 ASP A CA 1
ATOM 3667 C C . ASP A 1 478 ? -19.708 -5.371 28.709 1.00 91.56 478 ASP A C 1
ATOM 3669 O O . ASP A 1 478 ? -20.888 -5.256 29.046 1.00 91.56 478 ASP A O 1
ATOM 3673 N N . GLY A 1 479 ? -19.275 -5.007 27.495 1.00 88.88 479 GLY A N 1
ATOM 3674 C CA . GLY A 1 479 ? -20.086 -4.384 26.452 1.00 88.88 479 GLY A CA 1
ATOM 3675 C C . GLY A 1 479 ? -20.190 -2.861 26.560 1.00 88.88 479 GLY A C 1
ATOM 3676 O O . GLY A 1 479 ? -20.854 -2.240 25.726 1.00 88.88 479 GLY A O 1
ATOM 3677 N N . THR A 1 480 ? -19.550 -2.234 27.553 1.00 92.81 480 THR A N 1
ATOM 3678 C CA . THR A 1 480 ? -19.519 -0.773 27.681 1.00 92.81 480 THR A CA 1
ATOM 3679 C C . THR A 1 480 ? -18.784 -0.153 26.499 1.00 92.81 480 THR A C 1
ATOM 3681 O O . THR A 1 480 ? -17.661 -0.537 26.179 1.00 92.81 480 THR A O 1
ATOM 3684 N N . ARG A 1 481 ? -19.410 0.846 25.868 1.00 93.81 481 ARG A N 1
ATOM 3685 C CA . ARG A 1 481 ? -18.845 1.590 24.739 1.00 93.81 481 ARG A CA 1
ATOM 3686 C C . ARG A 1 481 ? -18.470 3.006 25.152 1.00 93.81 481 ARG A C 1
ATOM 3688 O O . ARG A 1 481 ? -19.337 3.779 25.559 1.00 93.81 481 ARG A O 1
ATOM 3695 N N . THR A 1 482 ? -17.201 3.354 24.979 1.00 94.88 482 THR A N 1
ATOM 3696 C CA . THR A 1 482 ? -16.661 4.679 25.289 1.00 94.88 482 THR A CA 1
ATOM 3697 C C . THR A 1 482 ? -16.021 5.279 24.050 1.00 94.88 482 THR A C 1
ATOM 3699 O O . THR A 1 482 ? -15.078 4.716 23.507 1.00 94.88 482 THR A O 1
ATOM 3702 N N . LEU A 1 483 ? -16.504 6.442 23.617 1.00 96.56 483 LEU A N 1
ATOM 3703 C CA . LEU A 1 483 ? -15.841 7.227 22.579 1.00 96.56 483 LEU A CA 1
ATOM 3704 C C . LEU A 1 483 ? -14.852 8.200 23.226 1.00 96.56 483 LEU A C 1
ATOM 3706 O O . LEU A 1 483 ? -15.257 9.093 23.976 1.00 96.56 483 LEU A O 1
ATOM 3710 N N . VAL A 1 484 ? -13.570 8.057 22.901 1.00 95.69 484 VAL A N 1
ATOM 3711 C CA . VAL A 1 484 ? -12.521 9.012 23.269 1.00 95.69 484 VAL A CA 1
ATOM 3712 C C . VAL A 1 484 ? -12.273 9.937 22.074 1.00 95.69 484 VAL A C 1
ATOM 3714 O O . VAL A 1 484 ? -11.643 9.510 21.109 1.00 95.69 484 VAL A O 1
ATOM 3717 N N . PRO A 1 485 ? -12.757 11.195 22.091 1.00 95.25 485 PRO A N 1
ATOM 3718 C CA . PRO A 1 485 ? -12.552 12.114 20.974 1.00 95.25 485 PRO A CA 1
ATOM 3719 C C . PRO A 1 485 ? -11.073 12.494 20.841 1.00 95.25 485 PRO A C 1
ATOM 3721 O O . PRO A 1 485 ? -10.373 12.598 21.852 1.00 95.25 485 PRO A O 1
ATOM 3724 N N . TRP A 1 486 ? -10.625 12.806 19.621 1.00 93.69 486 TRP A N 1
ATOM 3725 C CA . TRP A 1 486 ? -9.239 13.206 19.324 1.00 93.69 486 TRP A CA 1
ATOM 3726 C C . TRP A 1 486 ? -8.693 14.292 20.263 1.00 93.69 486 TRP A C 1
ATOM 3728 O O . TRP A 1 486 ? -7.571 14.221 20.764 1.00 93.69 486 TRP A O 1
ATOM 3738 N N . SER A 1 487 ? -9.523 15.282 20.602 1.00 93.19 487 SER A N 1
ATOM 3739 C CA . SER A 1 487 ? -9.148 16.370 21.512 1.00 93.19 487 SER A CA 1
ATOM 3740 C C . SER A 1 487 ? -8.712 15.885 22.901 1.00 93.19 487 SER A C 1
ATOM 3742 O O . SER A 1 487 ? -7.858 16.529 23.521 1.00 93.19 487 SER A O 1
ATOM 3744 N N . ARG A 1 488 ? -9.236 14.743 23.366 1.00 95.56 488 ARG A N 1
ATOM 3745 C CA . ARG A 1 488 ? -8.893 14.089 24.639 1.00 95.56 488 ARG A CA 1
ATOM 3746 C C . ARG A 1 488 ? -7.923 12.923 24.480 1.00 95.56 488 ARG A C 1
ATOM 3748 O O . ARG A 1 488 ? -7.385 12.496 25.495 1.00 95.56 488 ARG A O 1
ATOM 3755 N N . LEU A 1 489 ? -7.710 12.413 23.274 1.00 95.88 489 LEU A N 1
ATOM 3756 C CA . LEU A 1 489 ? -6.855 11.262 23.014 1.00 95.88 489 LEU A CA 1
ATOM 3757 C C . LEU A 1 489 ? -5.382 11.622 23.236 1.00 95.88 489 LEU A C 1
ATOM 3759 O O . LEU A 1 489 ? -4.916 12.643 22.732 1.00 95.88 489 LEU A O 1
ATOM 3763 N N . HIS A 1 490 ? -4.664 10.820 24.019 1.00 97.25 490 HIS A N 1
ATOM 3764 C CA . HIS A 1 490 ? -3.222 10.969 24.216 1.00 97.25 490 HIS A CA 1
ATOM 3765 C C . HIS A 1 490 ? -2.472 9.846 23.509 1.00 97.25 490 HIS A C 1
ATOM 3767 O O . HIS A 1 490 ? -1.640 10.115 22.649 1.00 97.25 490 HIS A O 1
ATOM 3773 N N . GLU A 1 491 ? -2.798 8.598 23.829 1.00 98.25 491 GLU A N 1
ATOM 3774 C CA . GLU A 1 491 ? -2.071 7.444 23.317 1.00 98.25 491 GLU A CA 1
ATOM 3775 C C . GLU A 1 491 ? -3.011 6.262 23.070 1.00 98.25 491 GLU A C 1
ATOM 3777 O O . GLU A 1 491 ? -3.947 6.028 23.833 1.00 98.25 491 GLU A O 1
ATOM 3782 N N . VAL A 1 492 ? -2.729 5.491 22.022 1.00 98.50 492 VAL A N 1
ATOM 3783 C CA . VAL A 1 492 ? -3.311 4.168 21.787 1.00 98.50 492 VAL A CA 1
ATOM 3784 C C . VAL A 1 492 ? -2.190 3.153 21.624 1.00 98.50 492 VAL A C 1
ATOM 3786 O O . VAL A 1 492 ? -1.236 3.393 20.886 1.00 98.50 492 VAL A O 1
ATOM 3789 N N . ARG A 1 493 ? -2.304 2.011 22.301 1.00 98.62 493 ARG A N 1
ATOM 3790 C CA . ARG A 1 493 ? -1.417 0.851 22.131 1.00 98.62 493 ARG A CA 1
ATOM 3791 C C . ARG A 1 493 ? -2.236 -0.311 21.598 1.00 98.62 493 ARG A C 1
ATOM 3793 O O . ARG A 1 493 ? -3.254 -0.640 22.200 1.00 98.62 493 ARG A O 1
ATOM 3800 N N . PHE A 1 494 ? -1.777 -0.926 20.515 1.00 97.94 494 PHE A N 1
ATOM 3801 C CA . PHE A 1 494 ? -2.464 -2.029 19.848 1.00 97.94 494 PHE A CA 1
ATOM 3802 C C . PHE A 1 494 ? -1.889 -3.383 20.277 1.00 97.94 494 PHE A C 1
ATOM 3804 O O . PHE A 1 494 ? -0.671 -3.583 20.332 1.00 97.94 494 PHE A O 1
ATOM 3811 N N . GLU A 1 495 ? -2.771 -4.339 20.542 1.00 94.44 495 GLU A N 1
ATOM 3812 C CA . GLU A 1 495 ? -2.420 -5.746 20.760 1.00 94.44 495 GLU A CA 1
ATOM 3813 C C . GLU A 1 495 ? -2.020 -6.414 19.439 1.00 94.44 495 GLU A C 1
ATOM 3815 O O . GLU A 1 495 ? -2.483 -6.000 18.377 1.00 94.44 495 GLU A O 1
ATOM 3820 N N . GLY A 1 496 ? -1.097 -7.382 19.497 1.00 77.88 496 GLY A N 1
ATOM 3821 C CA . GLY A 1 496 ? -0.529 -8.077 18.328 1.00 77.88 496 GLY A CA 1
ATOM 3822 C C . GLY A 1 496 ? -1.226 -9.366 17.933 1.00 77.88 496 GLY A C 1
ATOM 3823 O O . GLY A 1 496 ? -1.935 -9.951 18.783 1.00 77.88 496 GLY A O 1
#

pLDDT: mean 75.72, std 24.84, range [22.39, 98.62]

Sequence (496 aa):
APAPRADGRLYGRVTTLRGQTYEGFLRWDRNEGSWADLLDATKAGERRAASVSVRIVSPDPEVRVRGRTVVVTGGEDGERTITLVGGEDGDAAGLRVEEVRVHPDPALVPAEQVRLRAEQARAHAEAVRAQVEEALARSGRSRVGREEARLDRAEARLDGVRARLDEMRVAVSGIGNAFAFSTSGGIGSQSGIRFGHVQKLVVLDDNRARLTLRSGEQVEFIGRGTDLGTALRALVVETPEGGQFTLDWDDLDMVEFMEAPEDARPREARLWGTLETRSGDAFTGWVTWDVDEIFSNDVLDGEQDGVEHEIPFGRIASIERAGSRASHVTLRDGTTLRLEGSNDVDASNRGISISDPALGQVLVQWDEFASVRFHEPDEGGDHAVFDGGRPLRGTVETKGGEHFEGRLVWDQDEAYTWEMLNGSAHDVEFSIELGNVARIVCSGHGAEVTLRDGRTFHLEGSNDVDSGNRGVLVEAEDGTRTLVPWSRLHEVRFEG

Nearest PDB structures (foldseek):
  6k4m-assembly1_C  TM=5.660E-01  e=5.528E+00  Streptomyces coelicolor